Protein AF-0000000080783938 (afdb_homodimer)

Sequence (572 aa):
MAPRVWLITGCSSGFGKEIAIQVLERGDKVIATARNVSRIAALRDAGAEVLDLDVSAGLKTIEETVKAAHDIYGRLDILVNNAAFVQEGAVEELSPEEVLSCFNTNVFGALNVVRAVAPYMRQQGSGIIANVSSMAGWIGIPGCGVYAATKAALSCISEALTHELAPFGITVTAIEPGYFRSNLLQLGNRNRPMNRLAHYDGTAAHETADHLDKVNNKQLGNVVKGCSVIIDVLTQSGTASARDIPIRLPLGSDMIQCVGTKCRETLALLDEWKDIASSTGHDDVQMAPRVWLITGCSSGFGKEIAIQVLERGDKVIATARNVSRIAALRDAGAEVLDLDVSAGLKTIEETVKAAHDIYGRLDILVNNAAFVQEGAVEELSPEEVLSCFNTNVFGALNVVRAVAPYMRQQGSGIIANVSSMAGWIGIPGCGVYAATKAALSCISEALTHELAPFGITVTAIEPGYFRSNLLQLGNRNRPMNRLAHYDGTAAHETADHLDKVNNKQLGNVVKGCSVIIDVLTQSGTASARDIPIRLPLGSDMIQCVGTKCRETLALLDEWKDIASSTGHDDVQ

Structure (mmCIF, N/CA/C/O backbone):
data_AF-0000000080783938-model_v1
#
loop_
_entity.id
_entity.type
_entity.pdbx_description
1 polymer 'Short chain dehydrogenase'
#
loop_
_atom_site.group_PDB
_atom_site.id
_atom_site.type_symbol
_atom_site.label_atom_id
_atom_site.label_alt_id
_atom_site.label_comp_id
_atom_site.label_asym_id
_atom_site.label_entity_id
_atom_site.label_seq_id
_atom_site.pdbx_PDB_ins_code
_atom_site.Cartn_x
_atom_site.Cartn_y
_atom_site.Cartn_z
_atom_site.occupancy
_atom_site.B_iso_or_equiv
_atom_site.auth_seq_id
_atom_site.auth_comp_id
_atom_site.auth_asym_id
_atom_site.auth_atom_id
_atom_site.pdbx_PDB_model_num
ATOM 1 N N . MET A 1 1 ? 2.463 32.062 21.547 1 67.56 1 MET A N 1
ATOM 2 C CA . MET A 1 1 ? 3.125 31.781 20.281 1 67.56 1 MET A CA 1
ATOM 3 C C . MET A 1 1 ? 2.254 32.188 19.109 1 67.56 1 MET A C 1
ATOM 5 O O . MET A 1 1 ? 1.026 32.219 19.219 1 67.56 1 MET A O 1
ATOM 9 N N . ALA A 1 2 ? 2.801 32.656 17.969 1 88.44 2 ALA A N 1
ATOM 10 C CA . ALA A 1 2 ? 2.029 33.062 16.797 1 88.44 2 ALA A CA 1
ATOM 11 C C . ALA A 1 2 ? 1.167 31.922 16.281 1 88.44 2 ALA A C 1
ATOM 13 O O . ALA A 1 2 ? 1.575 30.766 16.344 1 88.44 2 ALA A O 1
ATOM 14 N N . PRO A 1 3 ? -0.044 32.156 15.914 1 96.62 3 PRO A N 1
ATOM 15 C CA . PRO A 1 3 ? -0.93 31.125 15.398 1 96.62 3 PRO A CA 1
ATOM 16 C C . PRO A 1 3 ? -0.311 30.344 14.234 1 96.62 3 PRO A C 1
ATOM 18 O O . PRO A 1 3 ? 0.387 30.922 13.398 1 96.62 3 PRO A O 1
ATOM 21 N N . ARG A 1 4 ? -0.517 29.094 14.273 1 98 4 ARG A N 1
ATOM 22 C CA . ARG A 1 4 ? -0.093 28.234 13.164 1 98 4 ARG A CA 1
ATOM 23 C C . ARG A 1 4 ? -1.109 28.281 12.023 1 98 4 ARG A C 1
ATOM 25 O O . ARG A 1 4 ? -2.297 28.516 12.258 1 98 4 ARG A O 1
ATOM 32 N N . VAL A 1 5 ? -0.609 28.031 10.836 1 98.81 5 VAL A N 1
ATOM 33 C CA . VAL A 1 5 ? -1.482 27.969 9.672 1 98.81 5 VAL A CA 1
ATOM 34 C C . VAL A 1 5 ? -1.64 26.516 9.219 1 98.81 5 VAL A C 1
ATOM 36 O O . VAL A 1 5 ? -0.667 25.875 8.82 1 98.81 5 VAL A O 1
ATOM 39 N N . TRP A 1 6 ? -2.889 26.016 9.258 1 98.94 6 TRP A N 1
ATOM 40 C CA . TRP A 1 6 ? -3.227 24.656 8.875 1 98.94 6 TRP A CA 1
ATOM 41 C C . TRP A 1 6 ? -3.859 24.625 7.484 1 98.94 6 TRP A C 1
ATOM 43 O O . TRP A 1 6 ? -4.789 25.375 7.203 1 98.94 6 TRP A O 1
ATOM 53 N N . LEU A 1 7 ? -3.359 23.828 6.582 1 98.94 7 LEU A N 1
ATOM 54 C CA . LEU A 1 7 ? -4.035 23.438 5.348 1 98.94 7 LEU A CA 1
ATOM 55 C C . LEU A 1 7 ? -4.621 22.031 5.465 1 98.94 7 LEU A C 1
ATOM 57 O O . LEU A 1 7 ? -3.891 21.078 5.715 1 98.94 7 LEU A O 1
ATOM 61 N N . ILE A 1 8 ? -5.922 21.938 5.34 1 98.94 8 ILE A N 1
ATOM 62 C CA . ILE A 1 8 ? -6.602 20.656 5.539 1 98.94 8 ILE A CA 1
ATOM 63 C C . ILE A 1 8 ? -7.391 20.297 4.285 1 98.94 8 ILE A C 1
ATOM 65 O O . ILE A 1 8 ? -8.156 21.109 3.766 1 98.94 8 ILE A O 1
ATOM 69 N N . THR A 1 9 ? -7.164 19.109 3.771 1 98.69 9 THR A N 1
ATOM 70 C CA . THR A 1 9 ? -7.934 18.641 2.621 1 98.69 9 THR A CA 1
ATOM 71 C C . THR A 1 9 ? -9.148 17.844 3.068 1 98.69 9 THR A C 1
ATOM 73 O O . THR A 1 9 ? -9.117 17.188 4.113 1 98.69 9 THR A O 1
ATOM 76 N N . GLY A 1 10 ? -10.195 17.828 2.258 1 96.44 10 GLY A N 1
ATOM 77 C CA . GLY A 1 10 ? -11.375 17.031 2.543 1 96.44 10 GLY A CA 1
ATOM 78 C C . GLY A 1 10 ? -12.094 17.469 3.807 1 96.44 10 GLY A C 1
ATOM 79 O O . GLY A 1 10 ? -12.273 16.656 4.727 1 96.44 10 GLY A O 1
ATOM 80 N N . CYS A 1 11 ? -12.656 18.703 3.82 1 97.38 11 CYS A N 1
ATOM 81 C CA . CYS A 1 11 ? -13.195 19.25 5.055 1 97.38 11 CYS A CA 1
ATOM 82 C C . CYS A 1 11 ? -14.719 19.219 5.051 1 97.38 11 CYS A C 1
ATOM 84 O O . CYS A 1 11 ? -15.359 19.812 5.914 1 97.38 11 CYS A O 1
ATOM 86 N N . SER A 1 12 ? -15.32 18.484 4.133 1 93.38 12 SER A N 1
ATOM 87 C CA . SER A 1 12 ? -16.781 18.516 4.012 1 93.38 12 SER A CA 1
ATOM 88 C C . SER A 1 12 ? -17.453 17.688 5.102 1 93.38 12 SER A C 1
ATOM 90 O O . SER A 1 12 ? -18.641 17.844 5.363 1 93.38 12 SER A O 1
ATOM 92 N N . SER A 1 13 ? -16.719 16.766 5.695 1 89.19 13 SER A N 1
ATOM 93 C CA . SER A 1 13 ? -17.281 15.93 6.746 1 89.19 13 SER A CA 1
ATOM 94 C C . SER A 1 13 ? -16.172 15.273 7.574 1 89.19 13 SER A C 1
ATOM 96 O O . SER A 1 13 ? -14.992 15.539 7.359 1 89.19 13 SER A O 1
ATOM 98 N N . GLY A 1 14 ? -16.547 14.625 8.578 1 92.12 14 GLY A N 1
ATOM 99 C CA . GLY A 1 14 ? -15.672 13.719 9.305 1 92.12 14 GLY A CA 1
ATOM 100 C C . GLY A 1 14 ? -14.516 14.422 9.977 1 92.12 14 GLY A C 1
ATOM 101 O O . GLY A 1 14 ? -14.703 15.445 10.641 1 92.12 14 GLY A O 1
ATOM 102 N N . PHE A 1 15 ? -13.367 13.789 9.883 1 95.75 15 PHE A N 1
ATOM 103 C CA . PHE A 1 15 ? -12.156 14.242 10.555 1 95.75 15 PHE A CA 1
ATOM 104 C C . PHE A 1 15 ? -11.75 15.625 10.055 1 95.75 15 PHE A C 1
ATOM 106 O O . PHE A 1 15 ? -11.422 16.516 10.859 1 95.75 15 PHE A O 1
ATOM 113 N N . GLY A 1 16 ? -11.805 15.844 8.719 1 97.38 16 GLY A N 1
ATOM 114 C CA . GLY A 1 16 ? -11.375 17.109 8.164 1 97.38 16 GLY A CA 1
ATOM 115 C C . GLY A 1 16 ? -12.164 18.297 8.711 1 97.38 16 GLY A C 1
ATOM 116 O O . GLY A 1 16 ? -11.578 19.297 9.141 1 97.38 16 GLY A O 1
ATOM 117 N N . LYS A 1 17 ? -13.461 18.141 8.711 1 97.12 17 LYS A N 1
ATOM 118 C CA . LYS A 1 17 ? -14.336 19.188 9.219 1 97.12 17 LYS A CA 1
ATOM 119 C C . LYS A 1 17 ? -14.094 19.438 10.711 1 97.12 17 LYS A C 1
ATOM 121 O O . LYS A 1 17 ? -13.953 20.578 11.141 1 97.12 17 LYS A O 1
ATOM 126 N N . GLU A 1 18 ? -14.039 18.375 11.469 1 98.06 18 GLU A N 1
ATOM 127 C CA . GLU A 1 18 ? -13.898 18.469 12.914 1 98.06 18 GLU A CA 1
ATOM 128 C C . GLU A 1 18 ? -12.539 19.047 13.305 1 98.06 18 GLU A C 1
ATOM 130 O O . GLU A 1 18 ? -12.438 19.844 14.234 1 98.06 18 GLU A O 1
ATOM 135 N N . ILE A 1 19 ? -11.453 18.672 12.609 1 98.69 19 ILE A N 1
ATOM 136 C CA . ILE A 1 19 ? -10.133 19.25 12.859 1 98.69 19 ILE A CA 1
ATOM 137 C C . ILE A 1 19 ? -10.164 20.75 12.609 1 98.69 19 ILE A C 1
ATOM 139 O O . ILE A 1 19 ? -9.664 21.531 13.414 1 98.69 19 ILE A O 1
ATOM 143 N N . ALA A 1 20 ? -10.766 21.141 11.508 1 98.75 20 ALA A N 1
ATOM 144 C CA . ALA A 1 20 ? -10.844 22.562 11.164 1 98.75 20 ALA A CA 1
ATOM 145 C C . ALA A 1 20 ? -11.531 23.344 12.281 1 98.75 20 ALA A C 1
ATOM 147 O O . ALA A 1 20 ? -11.039 24.391 12.703 1 98.75 20 ALA A O 1
ATOM 148 N N . ILE A 1 21 ? -12.609 22.828 12.781 1 98.56 21 ILE A N 1
ATOM 149 C CA . ILE A 1 21 ? -13.391 23.5 13.812 1 98.56 21 ILE A CA 1
ATOM 150 C C . ILE A 1 21 ? -12.562 23.641 15.078 1 98.56 21 ILE A C 1
ATOM 152 O O . ILE A 1 21 ? -12.43 24.734 15.625 1 98.56 21 ILE A O 1
ATOM 156 N N . GLN A 1 22 ? -11.977 22.594 15.5 1 98.69 22 GLN A N 1
ATOM 157 C CA . GLN A 1 22 ? -11.242 22.594 16.766 1 98.69 22 GLN A CA 1
ATOM 158 C C . GLN A 1 22 ? -9.984 23.453 16.672 1 98.69 22 GLN A C 1
ATOM 160 O O . GLN A 1 22 ? -9.602 24.125 17.625 1 98.69 22 GLN A O 1
ATOM 165 N N . VAL A 1 23 ? -9.32 23.422 15.516 1 98.75 23 VAL A N 1
ATOM 166 C CA . VAL A 1 23 ? -8.125 24.234 15.312 1 98.75 23 VAL A CA 1
ATOM 167 C C . VAL A 1 23 ? -8.492 25.719 15.422 1 98.75 23 VAL A C 1
ATOM 169 O O . VAL A 1 23 ? -7.785 26.5 16.062 1 98.75 23 VAL A O 1
ATOM 172 N N . LEU A 1 24 ? -9.625 26.141 14.836 1 98.5 24 LEU A N 1
ATOM 173 C CA . LEU A 1 24 ? -10.102 27.516 14.922 1 98.5 24 LEU A CA 1
ATOM 174 C C . LEU A 1 24 ? -10.406 27.891 16.375 1 98.5 24 LEU A C 1
ATOM 176 O O . LEU A 1 24 ? -10.031 28.969 16.828 1 98.5 24 LEU A O 1
ATOM 180 N N . GLU A 1 25 ? -11.023 26.969 17.031 1 97.94 25 GLU A N 1
ATOM 181 C CA . GLU A 1 25 ? -11.398 27.203 18.422 1 97.94 25 GLU A CA 1
ATOM 182 C C . GLU A 1 25 ? -10.164 27.391 19.312 1 97.94 25 GLU A C 1
ATOM 184 O O . GLU A 1 25 ? -10.219 28.109 20.312 1 97.94 25 GLU A O 1
ATOM 189 N N . ARG A 1 26 ? -9.086 26.828 18.891 1 97.38 26 ARG A N 1
ATOM 190 C CA . ARG A 1 26 ? -7.855 26.859 19.672 1 97.38 26 ARG A CA 1
ATOM 191 C C . ARG A 1 26 ? -6.996 28.062 19.281 1 97.38 26 ARG A C 1
ATOM 193 O O . ARG A 1 26 ? -5.895 28.234 19.797 1 97.38 26 ARG A O 1
ATOM 200 N N . GLY A 1 27 ? -7.371 28.797 18.25 1 97.44 27 GLY A N 1
ATOM 201 C CA . GLY A 1 27 ? -6.75 30.094 17.969 1 97.44 27 GLY A CA 1
ATOM 202 C C . GLY A 1 27 ? -5.812 30.047 16.781 1 97.44 27 GLY A C 1
ATOM 203 O O . GLY A 1 27 ? -5.246 31.078 16.391 1 97.44 27 GLY A O 1
ATOM 204 N N . ASP A 1 28 ? -5.602 28.875 16.156 1 98.44 28 ASP A N 1
ATOM 205 C CA . ASP A 1 28 ? -4.789 28.781 14.953 1 98.44 28 ASP A CA 1
ATOM 206 C C . ASP A 1 28 ? -5.586 29.172 13.719 1 98.44 28 ASP A C 1
ATOM 208 O O . ASP A 1 28 ? -6.793 29.422 13.797 1 98.44 28 ASP A O 1
ATOM 212 N N . LYS A 1 29 ? -4.914 29.344 12.578 1 98.75 29 LYS A N 1
ATOM 213 C CA . LYS A 1 29 ? -5.539 29.688 11.305 1 98.75 29 LYS A CA 1
ATOM 214 C C . LYS A 1 29 ? -5.766 28.438 10.445 1 98.75 29 LYS A C 1
ATOM 216 O O . LYS A 1 29 ? -4.93 27.531 10.43 1 98.75 29 LYS A O 1
ATOM 221 N N . VAL A 1 30 ? -6.914 28.438 9.812 1 98.88 30 VAL A N 1
ATOM 222 C CA . VAL A 1 30 ? -7.262 27.266 9.023 1 98.88 30 VAL A CA 1
ATOM 223 C C . VAL A 1 30 ? -7.543 27.672 7.578 1 98.88 30 VAL A C 1
ATOM 225 O O . VAL A 1 30 ? -8.281 28.641 7.336 1 98.88 30 VAL A O 1
ATOM 228 N N . ILE A 1 31 ? -6.938 27.031 6.645 1 98.88 31 ILE A N 1
ATOM 229 C CA . ILE A 1 31 ? -7.359 26.969 5.25 1 98.88 31 ILE A CA 1
ATOM 230 C C . ILE A 1 31 ? -8.008 25.609 4.969 1 98.88 31 ILE A C 1
ATOM 232 O O . ILE A 1 31 ? -7.316 24.609 4.836 1 98.88 31 ILE A O 1
ATOM 236 N N . ALA A 1 32 ? -9.32 25.625 4.918 1 98.81 32 ALA A N 1
ATOM 237 C CA . ALA A 1 32 ? -10.109 24.422 4.691 1 98.81 32 ALA A CA 1
ATOM 238 C C . ALA A 1 32 ? -10.414 24.234 3.207 1 98.81 32 ALA A C 1
ATOM 240 O O . ALA A 1 32 ? -10.711 25.203 2.506 1 98.81 32 ALA A O 1
ATOM 241 N N . THR A 1 33 ? -10.297 23 2.74 1 98.62 33 THR A N 1
ATOM 242 C CA . THR A 1 33 ? -10.578 22.781 1.326 1 98.62 33 THR A CA 1
ATOM 243 C C . THR A 1 33 ? -11.602 21.656 1.147 1 98.62 33 THR A C 1
ATOM 245 O O . THR A 1 33 ? -11.742 20.797 2.018 1 98.62 33 THR A O 1
ATOM 248 N N . ALA A 1 34 ? -12.344 21.734 0.161 1 97 34 ALA A N 1
ATOM 249 C CA . ALA A 1 34 ? -13.273 20.719 -0.344 1 97 34 ALA A CA 1
ATOM 250 C C . ALA A 1 34 ? -13.438 20.844 -1.857 1 97 34 ALA A C 1
ATOM 252 O O . ALA A 1 34 ? -13.039 21.844 -2.457 1 97 34 ALA A O 1
ATOM 253 N N . ARG A 1 35 ? -14.016 19.875 -2.486 1 93.62 35 ARG A N 1
ATOM 254 C CA . ARG A 1 35 ? -14.234 19.906 -3.93 1 93.62 35 ARG A CA 1
ATOM 255 C C . ARG A 1 35 ? -15.156 21.062 -4.316 1 93.62 35 ARG A C 1
ATOM 257 O O . ARG A 1 35 ? -15.031 21.625 -5.402 1 93.62 35 ARG A O 1
ATOM 264 N N . ASN A 1 36 ? -16.031 21.203 -3.418 1 92.38 36 ASN A N 1
ATOM 265 C CA . ASN A 1 36 ? -16.969 22.297 -3.549 1 92.38 36 ASN A CA 1
ATOM 266 C C . ASN A 1 36 ? -17.062 23.125 -2.264 1 92.38 36 ASN A C 1
ATOM 268 O O . ASN A 1 36 ? -17.594 22.656 -1.255 1 92.38 36 ASN A O 1
ATOM 272 N N . VAL A 1 37 ? -16.688 24.359 -2.367 1 94.31 37 VAL A N 1
ATOM 273 C CA . VAL A 1 37 ? -16.578 25.203 -1.182 1 94.31 37 VAL A CA 1
ATOM 274 C C . VAL A 1 37 ? -17.969 25.438 -0.591 1 94.31 37 VAL A C 1
ATOM 276 O O . VAL A 1 37 ? -18.109 25.75 0.595 1 94.31 37 VAL A O 1
ATOM 279 N N . SER A 1 38 ? -19 25.328 -1.41 1 94.56 38 SER A N 1
ATOM 280 C CA . SER A 1 38 ? -20.344 25.516 -0.874 1 94.56 38 SER A CA 1
ATOM 281 C C . SER A 1 38 ? -20.656 24.5 0.223 1 94.56 38 SER A C 1
ATOM 283 O O . SER A 1 38 ? -21.453 24.781 1.128 1 94.56 38 SER A O 1
ATOM 285 N N . ARG A 1 39 ? -19.984 23.406 0.215 1 92.06 39 ARG A N 1
ATOM 286 C CA . ARG A 1 39 ? -20.219 22.344 1.178 1 92.06 39 ARG A CA 1
ATOM 287 C C . ARG A 1 39 ? -19.531 22.641 2.508 1 92.06 39 ARG A C 1
ATOM 289 O O . ARG A 1 39 ? -19.812 21.984 3.516 1 92.06 39 ARG A O 1
ATOM 296 N N . ILE A 1 40 ? -18.641 23.703 2.463 1 97 40 ILE A N 1
ATOM 297 C CA . ILE A 1 40 ? -17.906 24 3.693 1 97 40 ILE A CA 1
ATOM 298 C C . ILE A 1 40 ? -18.094 25.469 4.055 1 97 40 ILE A C 1
ATOM 300 O O . ILE A 1 40 ? -17.203 26.078 4.641 1 97 40 ILE A O 1
ATOM 304 N N . ALA A 1 41 ? -19.203 26.031 3.727 1 96.44 41 ALA A N 1
ATOM 305 C CA . ALA A 1 41 ? -19.547 27.422 4.023 1 96.44 41 ALA A CA 1
ATOM 306 C C . ALA A 1 41 ? -19.562 27.672 5.527 1 96.44 41 ALA A C 1
ATOM 308 O O . ALA A 1 41 ? -19.203 28.766 5.988 1 96.44 41 ALA A O 1
ATOM 309 N N . ALA A 1 42 ? -19.984 26.688 6.234 1 96.38 42 ALA A N 1
ATOM 310 C CA . ALA A 1 42 ? -20.047 26.797 7.688 1 96.38 42 ALA A CA 1
ATOM 311 C C . ALA A 1 42 ? -18.672 27.031 8.289 1 96.38 42 ALA A C 1
ATOM 313 O O . ALA A 1 42 ? -18.531 27.75 9.289 1 96.38 42 ALA A O 1
ATOM 314 N N . LEU A 1 43 ? -17.641 26.484 7.684 1 98.06 43 LEU A N 1
ATOM 315 C CA . LEU A 1 43 ? -16.281 26.688 8.156 1 98.06 43 LEU A CA 1
ATOM 316 C C . LEU A 1 43 ? -15.82 28.109 7.859 1 98.06 43 LEU A C 1
ATOM 318 O O . LEU A 1 43 ? -15.078 28.703 8.648 1 98.06 43 LEU A O 1
ATOM 322 N N . ARG A 1 44 ? -16.25 28.594 6.715 1 97.56 44 ARG A N 1
ATOM 323 C CA . ARG A 1 44 ? -15.969 29.984 6.418 1 97.56 44 ARG A CA 1
ATOM 324 C C . ARG A 1 44 ? -16.562 30.906 7.48 1 97.56 44 ARG A C 1
ATOM 326 O O . ARG A 1 44 ? -15.891 31.812 7.98 1 97.56 44 ARG A O 1
ATOM 333 N N . ASP A 1 45 ? -17.797 30.625 7.801 1 97.5 45 ASP A N 1
ATOM 334 C CA . ASP A 1 45 ? -18.5 31.422 8.797 1 97.5 45 ASP A CA 1
ATOM 335 C C . ASP A 1 45 ? -17.828 31.328 10.164 1 97.5 45 ASP A C 1
ATOM 337 O O . ASP A 1 45 ? -17.875 32.281 10.961 1 97.5 45 ASP A O 1
ATOM 341 N N . ALA A 1 46 ? -17.141 30.203 10.367 1 97.56 46 ALA A N 1
ATOM 342 C CA . ALA A 1 46 ? -16.469 29.953 11.648 1 97.56 46 ALA A CA 1
ATOM 343 C C . ALA A 1 46 ? -15.102 30.625 11.688 1 97.56 46 ALA A C 1
ATOM 345 O O . ALA A 1 46 ? -14.453 30.672 12.734 1 97.56 46 ALA A O 1
ATOM 346 N N . GLY A 1 47 ? -14.617 31.125 10.523 1 97.94 47 GLY A N 1
ATOM 347 C CA . GLY A 1 47 ? -13.383 31.891 10.539 1 97.94 47 GLY A CA 1
ATOM 348 C C . GLY A 1 47 ? -12.297 31.281 9.672 1 97.94 47 GLY A C 1
ATOM 349 O O . GLY A 1 47 ? -11.203 31.844 9.555 1 97.94 47 GLY A O 1
ATOM 350 N N . ALA A 1 48 ? -12.594 30.203 9.039 1 98.62 48 ALA A N 1
ATOM 351 C CA . ALA A 1 48 ? -11.602 29.594 8.156 1 98.62 48 ALA A CA 1
ATOM 352 C C . ALA A 1 48 ? -11.562 30.297 6.801 1 98.62 48 ALA A C 1
ATOM 354 O O . ALA A 1 48 ? -12.562 30.875 6.371 1 98.62 48 ALA A O 1
ATOM 355 N N . GLU A 1 49 ? -10.43 30.312 6.219 1 98.56 49 GLU A N 1
ATOM 356 C CA . GLU A 1 49 ? -10.383 30.5 4.773 1 98.56 49 GLU A CA 1
ATOM 357 C C . GLU A 1 49 ? -10.75 29.219 4.035 1 98.56 49 GLU A C 1
ATOM 359 O O . GLU A 1 49 ? -10.414 28.125 4.492 1 98.56 49 GLU A O 1
ATOM 364 N N . VAL A 1 50 ? -11.531 29.359 2.959 1 98.44 50 VAL A N 1
ATOM 365 C CA . VAL A 1 50 ? -11.969 28.172 2.252 1 98.44 50 VAL A CA 1
ATOM 366 C C . VAL A 1 50 ? -11.531 28.234 0.792 1 98.44 50 VAL A C 1
ATOM 368 O O . VAL A 1 50 ? -11.562 29.312 0.179 1 98.44 50 VAL A O 1
ATOM 371 N N . LEU A 1 51 ? -11.023 27.125 0.215 1 98.44 51 LEU A N 1
ATOM 372 C CA . LEU A 1 51 ? -10.617 27.016 -1.18 1 98.44 51 LEU A CA 1
ATOM 373 C C . LEU A 1 51 ? -11.18 25.734 -1.807 1 98.44 51 LEU A C 1
ATOM 375 O O . LEU A 1 51 ? -11.297 24.703 -1.14 1 98.44 51 LEU A O 1
ATOM 379 N N . ASP A 1 52 ? -11.531 25.828 -3.088 1 97.75 52 ASP A N 1
ATOM 380 C CA . ASP A 1 52 ? -11.844 24.625 -3.859 1 97.75 52 ASP A CA 1
ATOM 381 C C . ASP A 1 52 ? -10.586 23.797 -4.121 1 97.75 52 ASP A C 1
ATOM 383 O O . ASP A 1 52 ? -9.594 24.312 -4.645 1 97.75 52 ASP A O 1
ATOM 387 N N . LEU A 1 53 ? -10.68 22.562 -3.693 1 98.12 53 LEU A N 1
ATOM 388 C CA . LEU A 1 53 ? -9.578 21.656 -4.016 1 98.12 53 LEU A CA 1
ATOM 389 C C . LEU A 1 53 ? -10.078 20.234 -4.23 1 98.12 53 LEU A C 1
ATOM 391 O O . LEU A 1 53 ? -10.602 19.609 -3.307 1 98.12 53 LEU A O 1
ATOM 395 N N . ASP A 1 54 ? -10.008 19.797 -5.438 1 98 54 ASP A N 1
ATOM 396 C CA . ASP A 1 54 ? -10.109 18.375 -5.777 1 98 54 ASP A CA 1
ATOM 397 C C . ASP A 1 54 ? -8.727 17.734 -5.816 1 98 54 ASP A C 1
ATOM 399 O O . ASP A 1 54 ? -7.953 17.953 -6.746 1 98 54 ASP A O 1
ATOM 403 N N . VAL A 1 55 ? -8.461 16.875 -4.832 1 98 55 VAL A N 1
ATOM 404 C CA . VAL A 1 55 ? -7.113 16.328 -4.715 1 98 55 VAL A CA 1
ATOM 405 C C . VAL A 1 55 ? -6.828 15.391 -5.879 1 98 55 VAL A C 1
ATOM 407 O O . VAL A 1 55 ? -5.676 15.016 -6.113 1 98 55 VAL A O 1
ATOM 410 N N . SER A 1 56 ? -7.863 14.953 -6.594 1 97.38 56 SER A N 1
ATOM 411 C CA . SER A 1 56 ? -7.652 14.078 -7.742 1 97.38 56 SER A CA 1
ATOM 412 C C . SER A 1 56 ? -7.332 14.883 -9 1 97.38 56 SER A C 1
ATOM 414 O O . SER A 1 56 ? -7.109 14.312 -10.062 1 97.38 56 SER A O 1
ATOM 416 N N . ALA A 1 57 ? -7.301 16.219 -8.898 1 97.75 57 ALA A N 1
ATOM 417 C CA . ALA A 1 57 ? -6.949 17.078 -10.031 1 97.75 57 ALA A CA 1
ATOM 418 C C . ALA A 1 57 ? -5.477 16.922 -10.391 1 97.75 57 ALA A C 1
ATOM 420 O O . ALA A 1 57 ? -4.707 16.312 -9.648 1 97.75 57 ALA A O 1
ATOM 421 N N . GLY A 1 58 ? -5.102 17.5 -11.555 1 97.5 58 GLY A N 1
ATOM 422 C CA . GLY A 1 58 ? -3.707 17.484 -11.977 1 97.5 58 GLY A CA 1
ATOM 423 C C . GLY A 1 58 ? -2.809 18.312 -11.078 1 97.5 58 GLY A C 1
ATOM 424 O O . GLY A 1 58 ? -3.273 19.25 -10.414 1 97.5 58 GLY A O 1
ATOM 425 N N . LEU A 1 59 ? -1.567 17.969 -11.055 1 98.38 59 LEU A N 1
ATOM 426 C CA . LEU A 1 59 ? -0.591 18.578 -10.164 1 98.38 59 LEU A CA 1
ATOM 427 C C . LEU A 1 59 ? -0.571 20.094 -10.336 1 98.38 59 LEU A C 1
ATOM 429 O O . LEU A 1 59 ? -0.503 20.828 -9.359 1 98.38 59 LEU A O 1
ATOM 433 N N . LYS A 1 60 ? -0.624 20.547 -11.547 1 98.25 60 LYS A N 1
ATOM 434 C CA . LYS A 1 60 ? -0.572 21.984 -11.797 1 98.25 60 LYS A CA 1
ATOM 435 C C . LYS A 1 60 ? -1.726 22.703 -11.102 1 98.25 60 LYS A C 1
ATOM 437 O O . LYS A 1 60 ? -1.532 23.766 -10.5 1 98.25 60 LYS A O 1
ATOM 442 N N . THR A 1 61 ? -2.904 22.125 -11.195 1 98.31 61 THR A N 1
ATOM 443 C CA . THR A 1 61 ? -4.078 22.688 -10.539 1 98.31 61 THR A CA 1
ATOM 444 C C . THR A 1 61 ? -3.896 22.703 -9.023 1 98.31 61 THR A C 1
ATOM 446 O O . THR A 1 61 ? -4.223 23.703 -8.367 1 98.31 61 THR A O 1
ATOM 449 N N . ILE A 1 62 ? -3.344 21.688 -8.484 1 98.75 62 ILE A N 1
ATOM 450 C CA . ILE A 1 62 ? -3.117 21.578 -7.047 1 98.75 62 ILE A CA 1
ATOM 451 C C . ILE A 1 62 ? -2.062 22.594 -6.609 1 98.75 62 ILE A C 1
ATOM 453 O O . ILE A 1 62 ? -2.217 23.25 -5.582 1 98.75 62 ILE A O 1
ATOM 457 N N . GLU A 1 63 ? -1.031 22.734 -7.387 1 98.69 63 GLU A N 1
ATOM 458 C CA . GLU A 1 63 ? 0.01 23.719 -7.094 1 98.69 63 GLU A CA 1
ATOM 459 C C . GLU A 1 63 ? -0.558 25.141 -7.062 1 98.69 63 GLU A C 1
ATOM 461 O O . GLU A 1 63 ? -0.181 25.938 -6.211 1 98.69 63 GLU A O 1
ATOM 466 N N . GLU A 1 64 ? -1.44 25.406 -7.977 1 98.62 64 GLU A N 1
ATOM 467 C CA . GLU A 1 64 ? -2.072 26.734 -8.016 1 98.62 64 GLU A CA 1
ATOM 468 C C . GLU A 1 64 ? -2.91 26.969 -6.762 1 98.62 64 GLU A C 1
ATOM 470 O O . GLU A 1 64 ? -2.869 28.062 -6.188 1 98.62 64 GLU A O 1
ATOM 475 N N . THR A 1 65 ? -3.635 25.969 -6.375 1 98.62 65 THR A N 1
ATOM 476 C CA . THR A 1 65 ? -4.457 26.094 -5.176 1 98.62 65 THR A CA 1
ATOM 477 C C . THR A 1 65 ? -3.584 26.234 -3.936 1 98.62 65 THR A C 1
ATOM 479 O O . THR A 1 65 ? -3.889 27.047 -3.049 1 98.62 65 THR A O 1
ATOM 482 N N . VAL A 1 66 ? -2.496 25.5 -3.863 1 98.88 66 VAL A N 1
ATOM 483 C CA . VAL A 1 66 ? -1.594 25.562 -2.719 1 98.88 66 VAL A CA 1
ATOM 484 C C . VAL A 1 66 ? -0.895 26.922 -2.68 1 98.88 66 VAL A C 1
ATOM 486 O O . VAL A 1 66 ? -0.663 27.469 -1.603 1 98.88 66 VAL A O 1
ATOM 489 N N . LYS A 1 67 ? -0.55 27.438 -3.838 1 98.81 67 LYS A N 1
ATOM 490 C CA . LYS A 1 67 ? 0.003 28.781 -3.883 1 98.81 67 LYS A CA 1
ATOM 491 C C . LYS A 1 67 ? -0.984 29.797 -3.32 1 98.81 67 LYS A C 1
ATOM 493 O O . LYS A 1 67 ? -0.601 30.688 -2.547 1 98.81 67 LYS A O 1
ATOM 498 N N . ALA A 1 68 ? -2.191 29.719 -3.781 1 98.75 68 ALA A N 1
ATOM 499 C CA . ALA A 1 68 ? -3.227 30.609 -3.264 1 98.75 68 ALA A CA 1
ATOM 500 C C . ALA A 1 68 ? -3.357 30.469 -1.748 1 98.75 68 ALA A C 1
ATOM 502 O O . ALA A 1 68 ? -3.5 31.469 -1.04 1 98.75 68 ALA A O 1
ATOM 503 N N . ALA A 1 69 ? -3.316 29.219 -1.27 1 98.81 69 ALA A N 1
ATOM 504 C CA . ALA A 1 69 ? -3.385 28.953 0.165 1 98.81 69 ALA A CA 1
ATOM 505 C C . ALA A 1 69 ? -2.23 29.625 0.902 1 98.81 69 ALA A C 1
ATOM 507 O O . ALA A 1 69 ? -2.439 30.312 1.913 1 98.81 69 ALA A O 1
ATOM 508 N N . HIS A 1 70 ? -1.049 29.438 0.399 1 98.81 70 HIS A N 1
ATOM 509 C CA . HIS A 1 70 ? 0.143 30.016 1.002 1 98.81 70 HIS A CA 1
ATOM 510 C C . HIS A 1 70 ? 0.047 31.531 1.05 1 98.81 70 HIS A C 1
ATOM 512 O O . HIS A 1 70 ? 0.412 32.156 2.053 1 98.81 70 HIS A O 1
ATOM 518 N N . ASP A 1 71 ? -0.448 32.094 0.001 1 98.62 71 ASP A N 1
ATOM 519 C CA . ASP A 1 71 ? -0.46 33.531 -0.154 1 98.62 71 ASP A CA 1
ATOM 520 C C . ASP A 1 71 ? -1.399 34.188 0.858 1 98.62 71 ASP A C 1
ATOM 522 O O . ASP A 1 71 ? -1.269 35.375 1.159 1 98.62 71 ASP A O 1
ATOM 526 N N . ILE A 1 72 ? -2.354 33.5 1.387 1 98.5 72 ILE A N 1
ATOM 527 C CA . ILE A 1 72 ? -3.326 34.031 2.324 1 98.5 72 ILE A CA 1
ATOM 528 C C . ILE A 1 72 ? -2.613 34.5 3.59 1 98.5 72 ILE A C 1
ATOM 530 O O . ILE A 1 72 ? -2.85 35.625 4.066 1 98.5 72 ILE A O 1
ATOM 534 N N . TYR A 1 73 ? -1.749 33.688 4.129 1 98.12 73 TYR A N 1
ATOM 535 C CA . TYR A 1 73 ? -1.105 34.031 5.395 1 98.12 73 TYR A CA 1
ATOM 536 C C . TYR A 1 73 ? 0.409 34.094 5.234 1 98.12 73 TYR A C 1
ATOM 538 O O . TYR A 1 73 ? 1.124 34.438 6.18 1 98.12 73 TYR A O 1
ATOM 546 N N . GLY A 1 74 ? 0.942 33.719 4.082 1 98.06 74 GLY A N 1
ATOM 547 C CA . GLY A 1 74 ? 2.363 33.781 3.785 1 98.06 74 GLY A CA 1
ATOM 548 C C . GLY A 1 74 ? 3.154 32.625 4.352 1 98.06 74 GLY A C 1
ATOM 549 O O . GLY A 1 74 ? 4.387 32.688 4.402 1 98.06 74 GLY A O 1
ATOM 550 N N . ARG A 1 75 ? 2.438 31.609 4.883 1 97.94 75 ARG A N 1
ATOM 551 C CA . ARG A 1 75 ? 3.109 30.453 5.461 1 97.94 75 ARG A CA 1
ATOM 552 C C . ARG A 1 75 ? 2.17 29.25 5.516 1 97.94 75 ARG A C 1
ATOM 554 O O . ARG A 1 75 ? 0.951 29.406 5.414 1 97.94 75 ARG A O 1
ATOM 561 N N . LEU A 1 76 ? 2.676 28.062 5.566 1 98.75 76 LEU A N 1
ATOM 562 C CA . LEU A 1 76 ? 1.992 26.797 5.809 1 98.75 76 LEU A CA 1
ATOM 563 C C . LEU A 1 76 ? 2.725 25.969 6.867 1 98.75 76 LEU A C 1
ATOM 565 O O . LEU A 1 76 ? 3.818 25.469 6.617 1 98.75 76 LEU A O 1
ATOM 569 N N . ASP A 1 77 ? 2.082 25.781 8.008 1 98.81 77 ASP A N 1
ATOM 570 C CA . ASP A 1 77 ? 2.77 25.141 9.125 1 98.81 77 ASP A CA 1
ATOM 571 C C . ASP A 1 77 ? 2.404 23.672 9.227 1 98.81 77 ASP A C 1
ATOM 573 O O . ASP A 1 77 ? 3.254 22.828 9.547 1 98.81 77 ASP A O 1
ATOM 577 N N . ILE A 1 78 ? 1.143 23.328 9.039 1 98.94 78 ILE A N 1
ATOM 578 C CA . ILE A 1 78 ? 0.667 21.953 9.188 1 98.94 78 ILE A CA 1
ATOM 579 C C . ILE A 1 78 ? -0.244 21.594 8.016 1 98.94 78 ILE A C 1
ATOM 581 O O . ILE A 1 78 ? -1.206 22.312 7.73 1 98.94 78 ILE A O 1
ATOM 585 N N . LEU A 1 79 ? 0.094 20.609 7.277 1 98.94 79 LEU A N 1
ATOM 586 C CA . LEU A 1 79 ? -0.769 20 6.27 1 98.94 79 LEU A CA 1
ATOM 587 C C . LEU A 1 79 ? -1.44 18.734 6.82 1 98.94 79 LEU A C 1
ATOM 589 O O . LEU A 1 79 ? -0.768 17.859 7.352 1 98.94 79 LEU A O 1
ATOM 593 N N . VAL A 1 80 ? -2.744 18.672 6.781 1 98.94 80 VAL A N 1
ATOM 594 C CA . VAL A 1 80 ? -3.482 17.438 7.031 1 98.94 80 VAL A CA 1
ATOM 595 C C . VAL A 1 80 ? -4.094 16.938 5.73 1 98.94 80 VAL A C 1
ATOM 597 O O . VAL A 1 80 ? -5.109 17.453 5.266 1 98.94 80 VAL A O 1
ATOM 600 N N . ASN A 1 81 ? -3.469 15.977 5.168 1 98.69 81 ASN A N 1
ATOM 601 C CA . ASN A 1 81 ? -4.047 15.234 4.051 1 98.69 81 ASN A CA 1
ATOM 602 C C . ASN A 1 81 ? -5.121 14.258 4.516 1 98.69 81 ASN A C 1
ATOM 604 O O . ASN A 1 81 ? -4.809 13.141 4.941 1 98.69 81 ASN A O 1
ATOM 608 N N . ASN A 1 82 ? -6.332 14.625 4.293 1 97.88 82 ASN A N 1
ATOM 609 C CA . ASN A 1 82 ? -7.438 13.891 4.891 1 97.88 82 ASN A CA 1
ATOM 610 C C . ASN A 1 82 ? -8.422 13.391 3.832 1 97.88 82 ASN A C 1
ATOM 612 O O . ASN A 1 82 ? -9.18 12.453 4.078 1 97.88 82 ASN A O 1
ATOM 616 N N . ALA A 1 83 ? -8.445 13.977 2.637 1 95.56 83 ALA A N 1
ATOM 617 C CA . ALA A 1 83 ? -9.383 13.625 1.578 1 95.56 83 ALA A CA 1
ATOM 618 C C . ALA A 1 83 ? -9.203 12.164 1.155 1 95.56 83 ALA A C 1
ATOM 620 O O . ALA A 1 83 ? -8.109 11.75 0.782 1 95.56 83 ALA A O 1
ATOM 621 N N . ALA A 1 84 ? -10.25 11.398 1.234 1 96.12 84 ALA A N 1
ATOM 622 C CA . ALA A 1 84 ? -10.258 9.992 0.831 1 96.12 84 ALA A CA 1
ATOM 623 C C . ALA A 1 84 ? -11.68 9.453 0.737 1 96.12 84 ALA A C 1
ATOM 625 O O . ALA A 1 84 ? -12.633 10.109 1.185 1 96.12 84 ALA A O 1
ATOM 626 N N . PHE A 1 85 ? -11.844 8.312 0.122 1 95.56 85 PHE A N 1
ATOM 627 C CA . PHE A 1 85 ? -13.109 7.59 0.157 1 95.56 85 PHE A CA 1
ATOM 628 C C . PHE A 1 85 ? -12.875 6.082 0.178 1 95.56 85 PHE A C 1
ATOM 630 O O . PHE A 1 85 ? -11.766 5.617 -0.096 1 95.56 85 PHE A O 1
ATOM 637 N N . VAL A 1 86 ? -13.891 5.336 0.59 1 96.38 86 VAL A N 1
ATOM 638 C CA . VAL A 1 86 ? -13.852 3.877 0.649 1 96.38 86 VAL A CA 1
ATOM 639 C C . VAL A 1 86 ? -14.398 3.293 -0.652 1 96.38 86 VAL A C 1
ATOM 641 O O . VAL A 1 86 ? -15.508 3.623 -1.072 1 96.38 86 VAL A O 1
ATOM 644 N N . GLN A 1 8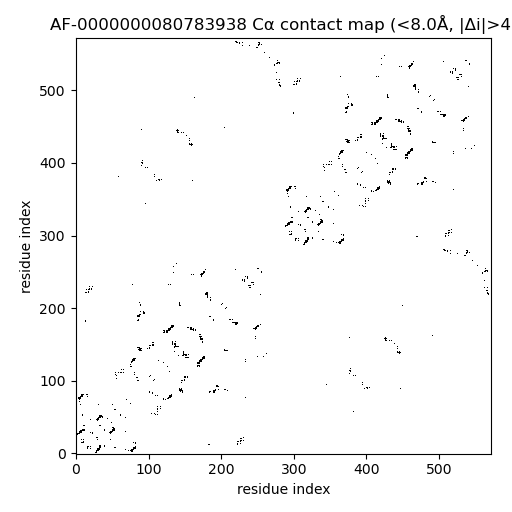7 ? -13.617 2.52 -1.31 1 96.88 87 GLN A N 1
ATOM 645 C CA . GLN A 1 87 ? -14.094 1.729 -2.438 1 96.88 87 GLN A CA 1
ATOM 646 C C . GLN A 1 87 ? -14.43 0.302 -2.008 1 96.88 87 GLN A C 1
ATOM 648 O O . GLN A 1 87 ? -13.531 -0.471 -1.664 1 96.88 87 GLN A O 1
ATOM 653 N N . GLU A 1 88 ? -15.672 -0.023 -2.027 1 96.25 88 GLU A N 1
ATOM 654 C CA . GLU A 1 88 ? -16.125 -1.382 -1.757 1 96.25 88 GLU A CA 1
ATOM 655 C C . GLU A 1 88 ? -16.047 -2.254 -3.006 1 96.25 88 GLU A C 1
ATOM 657 O O . GLU A 1 88 ? -16.156 -1.756 -4.125 1 96.25 88 GLU A O 1
ATOM 662 N N . GLY A 1 89 ? -15.883 -3.623 -2.746 1 96.94 89 GLY A N 1
ATOM 663 C CA . GLY A 1 89 ? -15.953 -4.602 -3.82 1 96.94 89 GLY A CA 1
ATOM 664 C C . GLY A 1 89 ? -14.781 -5.566 -3.82 1 96.94 89 GLY A C 1
ATOM 665 O O . GLY A 1 89 ? -13.648 -5.18 -3.521 1 96.94 89 GLY A O 1
ATOM 666 N N . ALA A 1 90 ? -15.133 -6.793 -4.184 1 97.75 90 ALA A N 1
ATOM 667 C CA . ALA A 1 90 ? -14.039 -7.711 -4.488 1 97.75 90 ALA A CA 1
ATOM 668 C C . ALA A 1 90 ? -13.227 -7.223 -5.688 1 97.75 90 ALA A C 1
ATOM 670 O O . ALA A 1 90 ? -13.727 -6.449 -6.508 1 97.75 90 ALA A O 1
ATOM 671 N N . VAL A 1 91 ? -12.008 -7.66 -5.797 1 97.06 91 VAL A N 1
ATOM 672 C CA . VAL A 1 91 ? -11.125 -7.211 -6.867 1 97.06 91 VAL A CA 1
ATOM 673 C C . VAL A 1 91 ? -11.766 -7.496 -8.227 1 97.06 91 VAL A C 1
ATOM 675 O O . VAL A 1 91 ? -11.766 -6.641 -9.109 1 97.06 91 VAL A O 1
ATOM 678 N N . GLU A 1 92 ? -12.375 -8.633 -8.398 1 97.25 92 GLU A N 1
ATOM 679 C CA . GLU A 1 92 ? -12.992 -9.023 -9.672 1 97.25 92 GLU A CA 1
ATOM 680 C C . GLU A 1 92 ? -14.172 -8.117 -10.008 1 97.25 92 GLU A C 1
ATOM 682 O O . GLU A 1 92 ? -14.555 -8 -11.172 1 97.25 92 GLU A O 1
ATOM 687 N N . GLU A 1 93 ? -14.742 -7.492 -9.008 1 97.75 93 GLU A N 1
ATOM 688 C CA . GLU A 1 93 ? -15.938 -6.68 -9.211 1 97.75 93 GLU A CA 1
ATOM 689 C C . GLU A 1 93 ? -15.578 -5.254 -9.617 1 97.75 93 GLU A C 1
ATOM 691 O O . GLU A 1 93 ? -16.422 -4.5 -10.086 1 97.75 93 GLU A O 1
ATOM 696 N N . LEU A 1 94 ? -14.359 -4.879 -9.391 1 98.25 94 LEU A N 1
ATOM 697 C CA . LEU A 1 94 ? -13.938 -3.5 -9.617 1 98.25 94 LEU A CA 1
ATOM 698 C C . LEU A 1 94 ? -13.258 -3.359 -10.977 1 98.25 94 LEU A C 1
ATOM 700 O O . LEU A 1 94 ? -12.328 -4.105 -11.289 1 98.25 94 LEU A O 1
ATOM 704 N N . SER A 1 95 ? -13.75 -2.416 -11.789 1 98.06 95 SER A N 1
ATOM 705 C CA . SER A 1 95 ? -13.062 -2.092 -13.031 1 98.06 95 SER A CA 1
ATOM 706 C C . SER A 1 95 ? -11.719 -1.425 -12.773 1 98.06 95 SER A C 1
ATOM 708 O O . SER A 1 95 ? -11.484 -0.889 -11.688 1 98.06 95 SER A O 1
ATOM 710 N N . PRO A 1 96 ? -10.812 -1.472 -13.773 1 98.31 96 PRO A N 1
ATOM 711 C CA . PRO A 1 96 ? -9.562 -0.721 -13.633 1 98.31 96 PRO A CA 1
ATOM 712 C C . PRO A 1 96 ? -9.797 0.754 -13.312 1 98.31 96 PRO A C 1
ATOM 714 O O . PRO A 1 96 ? -9.031 1.352 -12.555 1 98.31 96 PRO A O 1
ATOM 717 N N . GLU A 1 97 ? -10.82 1.294 -13.875 1 98 97 GLU A N 1
ATOM 718 C CA . GLU A 1 97 ? -11.125 2.707 -13.664 1 98 97 GLU A CA 1
ATOM 719 C C . GLU A 1 97 ? -11.523 2.973 -12.211 1 98 97 GLU A C 1
ATOM 721 O O . GLU A 1 97 ? -11.133 3.988 -11.633 1 98 97 GLU A O 1
ATOM 726 N N . GLU A 1 98 ? -12.32 2.109 -11.617 1 98.25 98 GLU A N 1
ATOM 727 C CA . GLU A 1 98 ? -12.719 2.256 -10.219 1 98.25 98 GLU A CA 1
ATOM 728 C C . GLU A 1 98 ? -11.508 2.148 -9.297 1 98.25 98 GLU A C 1
ATOM 730 O O . GLU A 1 98 ? -11.391 2.906 -8.328 1 98.25 98 GLU A O 1
ATOM 735 N N . VAL A 1 99 ? -10.633 1.19 -9.602 1 98.75 99 VAL A N 1
ATOM 736 C CA . VAL A 1 99 ? -9.422 1.013 -8.812 1 98.75 99 VAL A CA 1
ATOM 737 C C . VAL A 1 99 ? -8.555 2.268 -8.906 1 98.75 99 VAL A C 1
ATOM 739 O O . VAL A 1 99 ? -8.117 2.799 -7.887 1 98.75 99 VAL A O 1
ATOM 742 N N . LEU A 1 100 ? -8.344 2.711 -10.117 1 98.5 100 LEU A N 1
ATOM 743 C CA . LEU A 1 100 ? -7.527 3.9 -10.336 1 98.5 100 LEU A CA 1
ATOM 744 C C . LEU A 1 100 ? -8.125 5.109 -9.633 1 98.5 100 LEU A C 1
ATOM 746 O O . LEU A 1 100 ? -7.402 5.922 -9.055 1 98.5 100 LEU A O 1
ATOM 750 N N . SER A 1 101 ? -9.414 5.266 -9.719 1 98 101 SER A N 1
ATOM 751 C CA . SER A 1 101 ? -10.078 6.391 -9.078 1 98 101 SER A CA 1
ATOM 752 C C . SER A 1 101 ? -9.805 6.41 -7.578 1 98 101 SER A C 1
ATOM 754 O O . SER A 1 101 ? -9.57 7.469 -6.996 1 98 101 SER A O 1
ATOM 756 N N . CYS A 1 102 ? -9.844 5.281 -6.969 1 98.44 102 CYS A N 1
ATOM 757 C CA . CYS A 1 102 ? -9.578 5.168 -5.539 1 98.44 102 CYS A CA 1
ATOM 758 C C . CYS A 1 102 ? -8.148 5.562 -5.215 1 98.44 102 CYS A C 1
ATOM 760 O O . CYS A 1 102 ? -7.906 6.367 -4.312 1 98.44 102 CYS A O 1
ATOM 762 N N . PHE A 1 103 ? -7.184 5.062 -5.969 1 98.81 103 PHE A N 1
ATOM 763 C CA . PHE A 1 103 ? -5.781 5.395 -5.746 1 98.81 103 PHE A CA 1
ATOM 764 C C . PHE A 1 103 ? -5.516 6.863 -6.055 1 98.81 103 PHE A C 1
ATOM 766 O O . PHE A 1 103 ? -4.719 7.512 -5.371 1 98.81 103 PHE A O 1
ATOM 773 N N . ASN A 1 104 ? -6.188 7.359 -7.062 1 98.56 104 ASN A N 1
ATOM 774 C CA . ASN A 1 104 ? -6.004 8.75 -7.469 1 98.56 104 ASN A CA 1
ATOM 775 C C . ASN A 1 104 ? -6.359 9.719 -6.344 1 98.56 104 ASN A C 1
ATOM 777 O O . ASN A 1 104 ? -5.664 10.711 -6.129 1 98.56 104 ASN A O 1
ATOM 781 N N . THR A 1 105 ? -7.352 9.414 -5.668 1 98.19 105 THR A N 1
ATOM 782 C CA . THR A 1 105 ? -7.793 10.273 -4.574 1 98.19 105 THR A CA 1
ATOM 783 C C . THR A 1 105 ? -7.008 9.977 -3.303 1 98.19 105 THR A C 1
ATOM 785 O O . THR A 1 105 ? -6.418 10.883 -2.707 1 98.19 105 THR A O 1
ATOM 788 N N . ASN A 1 106 ? -6.93 8.719 -2.938 1 98.62 106 ASN A N 1
ATOM 789 C CA . ASN A 1 106 ? -6.473 8.328 -1.607 1 98.62 106 ASN A CA 1
ATOM 790 C C . ASN A 1 106 ? -4.949 8.352 -1.508 1 98.62 106 ASN A C 1
ATOM 792 O O . ASN A 1 106 ? -4.395 8.438 -0.41 1 98.62 106 ASN A O 1
ATOM 796 N N . VAL A 1 107 ? -4.27 8.234 -2.656 1 98.88 107 VAL A N 1
ATOM 797 C CA . VAL A 1 107 ? -2.812 8.125 -2.607 1 98.88 107 VAL A CA 1
ATOM 798 C C . VAL A 1 107 ? -2.182 9.219 -3.457 1 98.88 107 VAL A C 1
ATOM 800 O O . VAL A 1 107 ? -1.508 10.109 -2.934 1 98.88 107 VAL A O 1
ATOM 803 N N . PHE A 1 108 ? -2.475 9.242 -4.742 1 98.88 108 PHE A N 1
ATOM 804 C CA . PHE A 1 108 ? -1.805 10.164 -5.652 1 98.88 108 PHE A CA 1
ATOM 805 C C . PHE A 1 108 ? -2.178 11.609 -5.328 1 98.88 108 PHE A C 1
ATOM 807 O O . PHE A 1 108 ? -1.341 12.508 -5.422 1 98.88 108 PHE A O 1
ATOM 814 N N . GLY A 1 109 ? -3.453 11.797 -4.977 1 98.75 109 GLY A N 1
ATOM 815 C CA . GLY A 1 109 ? -3.881 13.117 -4.555 1 98.75 109 GLY A CA 1
ATOM 816 C C . GLY A 1 109 ? -3.102 13.648 -3.365 1 98.75 109 GLY A C 1
ATOM 817 O O . GLY A 1 109 ? -2.646 14.797 -3.375 1 98.75 109 GLY A O 1
ATOM 818 N N . ALA A 1 110 ? -2.926 12.82 -2.371 1 98.69 110 ALA A N 1
ATOM 819 C CA . ALA A 1 110 ? -2.146 13.195 -1.195 1 98.69 110 ALA A CA 1
ATOM 820 C C . ALA A 1 110 ? -0.704 13.516 -1.575 1 98.69 110 ALA A C 1
ATOM 822 O O . ALA A 1 110 ? -0.12 14.477 -1.066 1 98.69 110 ALA A O 1
ATOM 823 N N . LEU A 1 111 ? -0.125 12.734 -2.459 1 98.75 111 LEU A N 1
ATOM 824 C CA . LEU A 1 111 ? 1.253 12.953 -2.889 1 98.75 111 LEU A CA 1
ATOM 825 C C . LEU A 1 111 ? 1.387 14.266 -3.648 1 98.75 111 LEU A C 1
ATOM 827 O O . LEU A 1 111 ? 2.383 14.977 -3.496 1 98.75 111 LEU A O 1
ATOM 831 N N . ASN A 1 112 ? 0.404 14.547 -4.488 1 98.81 112 ASN A N 1
ATOM 832 C CA . ASN A 1 112 ? 0.431 15.805 -5.23 1 98.81 112 ASN A CA 1
ATOM 833 C C . ASN A 1 112 ? 0.345 17.016 -4.301 1 98.81 112 ASN A C 1
ATOM 835 O O . ASN A 1 112 ? 1.01 18.016 -4.523 1 98.81 112 ASN A O 1
ATOM 839 N N . VAL A 1 113 ? -0.468 16.875 -3.281 1 98.88 113 VAL A N 1
ATOM 840 C CA . VAL A 1 113 ? -0.566 17.953 -2.307 1 98.88 113 VAL A CA 1
ATOM 841 C C . VAL A 1 113 ? 0.762 18.109 -1.569 1 98.88 113 VAL A C 1
ATOM 843 O O . VAL A 1 113 ? 1.229 19.219 -1.344 1 98.88 113 VAL A O 1
ATOM 846 N N . VAL A 1 114 ? 1.416 17.016 -1.186 1 98.81 114 VAL A N 1
ATOM 847 C CA . VAL A 1 114 ? 2.719 17.062 -0.531 1 98.81 114 VAL A CA 1
ATOM 848 C C . VAL A 1 114 ? 3.734 17.734 -1.444 1 98.81 114 VAL A C 1
ATOM 850 O O . VAL A 1 114 ? 4.488 18.609 -1.003 1 98.81 114 VAL A O 1
ATOM 853 N N . ARG A 1 115 ? 3.76 17.375 -2.713 1 98.44 115 ARG A N 1
ATOM 854 C CA . ARG A 1 115 ? 4.68 17.969 -3.674 1 98.44 115 ARG A CA 1
ATOM 855 C C . ARG A 1 115 ? 4.48 19.484 -3.754 1 98.44 115 ARG A C 1
ATOM 857 O O . ARG A 1 115 ? 5.445 20.234 -3.904 1 98.44 115 ARG A O 1
ATOM 864 N N . ALA A 1 116 ? 3.242 19.875 -3.682 1 98.75 116 ALA A N 1
ATOM 865 C CA . ALA A 1 116 ? 2.904 21.281 -3.812 1 98.75 116 ALA A CA 1
ATOM 866 C C . ALA A 1 116 ? 3.273 22.062 -2.549 1 98.75 116 ALA A C 1
ATOM 868 O O . ALA A 1 116 ? 3.68 23.219 -2.619 1 98.75 116 ALA A O 1
ATOM 869 N N . VAL A 1 117 ? 3.186 21.438 -1.379 1 98.88 117 VAL A N 1
ATOM 870 C CA . VAL A 1 117 ? 3.324 22.125 -0.096 1 98.88 117 VAL A CA 1
ATOM 871 C C . VAL A 1 117 ? 4.789 22.109 0.341 1 98.88 117 VAL A C 1
ATOM 873 O O . VAL A 1 117 ? 5.273 23.078 0.935 1 98.88 117 VAL A O 1
ATOM 876 N N . ALA A 1 118 ? 5.535 21.078 0.004 1 98.44 118 ALA A N 1
ATOM 877 C CA . ALA A 1 118 ? 6.867 20.812 0.535 1 98.44 118 ALA A CA 1
ATOM 878 C C . ALA A 1 118 ? 7.824 21.953 0.22 1 98.44 118 ALA A C 1
ATOM 880 O O . ALA A 1 118 ? 8.633 22.359 1.065 1 98.44 118 ALA A O 1
ATOM 881 N N . PRO A 1 119 ? 7.719 22.547 -0.998 1 97.88 119 PRO A N 1
ATOM 882 C CA . PRO A 1 119 ? 8.641 23.641 -1.288 1 97.88 119 PRO A CA 1
ATOM 883 C C . PRO A 1 119 ? 8.469 24.828 -0.343 1 97.88 119 PRO A C 1
ATOM 885 O O . PRO A 1 119 ? 9.445 25.469 0.045 1 97.88 119 PRO A O 1
ATOM 888 N N . TYR A 1 120 ? 7.293 25.125 0.056 1 98.69 120 TYR A N 1
ATOM 889 C CA . TYR A 1 120 ? 7.039 26.219 0.98 1 98.69 120 TYR A CA 1
ATOM 890 C C . TYR A 1 120 ? 7.574 25.906 2.371 1 98.69 120 TYR A C 1
ATOM 892 O O . TYR A 1 120 ? 8.219 26.75 3.006 1 98.69 120 TYR A O 1
ATOM 900 N N . MET A 1 121 ? 7.355 24.703 2.801 1 98.75 121 MET A N 1
ATOM 901 C CA . MET A 1 121 ? 7.824 24.281 4.121 1 98.75 121 MET A CA 1
ATOM 902 C C . MET A 1 121 ? 9.344 24.188 4.152 1 98.75 121 MET A C 1
ATOM 904 O O . MET A 1 121 ? 9.969 24.5 5.168 1 98.75 121 MET A O 1
ATOM 908 N N . ARG A 1 122 ? 9.914 23.719 3.033 1 97.69 122 ARG A N 1
ATOM 909 C CA . ARG A 1 122 ? 11.367 23.672 2.936 1 97.69 122 ARG A CA 1
ATOM 910 C C . ARG A 1 122 ? 11.969 25.062 3.049 1 97.69 122 ARG A C 1
ATOM 912 O O . ARG A 1 122 ? 12.953 25.266 3.76 1 97.69 122 ARG A O 1
ATOM 919 N N . GLN A 1 123 ? 11.359 25.984 2.418 1 97.25 123 GLN A N 1
ATOM 920 C CA . GLN A 1 123 ? 11.812 27.359 2.498 1 97.25 123 GLN A CA 1
ATOM 921 C C .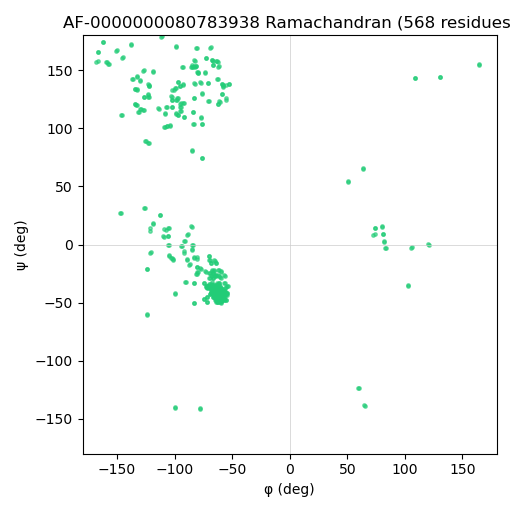 GLN A 1 123 ? 11.664 27.906 3.914 1 97.25 123 GLN A C 1
ATOM 923 O O . GLN A 1 123 ? 12.523 28.656 4.395 1 97.25 123 GLN A O 1
ATOM 928 N N . GLN A 1 124 ? 10.594 27.547 4.605 1 97.5 124 GLN A N 1
ATOM 929 C CA . GLN A 1 124 ? 10.328 27.953 5.984 1 97.5 124 GLN A CA 1
ATOM 930 C C . GLN A 1 124 ? 11.32 27.297 6.945 1 97.5 124 GLN A C 1
ATOM 932 O O . GLN A 1 124 ? 11.547 27.812 8.047 1 97.5 124 GLN A O 1
ATOM 937 N N . GLY A 1 125 ? 11.852 26.141 6.539 1 98 125 GLY A N 1
ATOM 938 C CA . GLY A 1 125 ? 12.711 25.344 7.406 1 98 125 GLY A CA 1
ATOM 939 C C . GLY A 1 125 ? 11.953 24.625 8.5 1 98 125 GLY A C 1
ATOM 940 O O . GLY A 1 125 ? 12.539 24.219 9.508 1 98 125 GLY A O 1
ATOM 941 N N . SER A 1 126 ? 10.641 24.562 8.367 1 98.38 126 SER A N 1
ATOM 942 C CA . SER A 1 126 ? 9.758 23.906 9.328 1 98.38 126 SER A CA 1
ATOM 943 C C . SER A 1 126 ? 8.438 23.5 8.672 1 98.38 126 SER A C 1
ATOM 945 O O . SER A 1 126 ? 8.023 24.109 7.684 1 98.38 126 SER A O 1
ATOM 947 N N . GLY A 1 127 ? 7.805 22.516 9.219 1 98.69 127 GLY A N 1
ATOM 948 C CA . GLY A 1 127 ? 6.496 22.078 8.773 1 98.69 127 GLY A CA 1
ATOM 949 C C . GLY A 1 127 ? 6.125 20.703 9.297 1 98.69 127 GLY A C 1
ATOM 950 O O . GLY A 1 127 ? 6.992 19.922 9.703 1 98.69 127 GLY A O 1
ATOM 951 N N . ILE A 1 128 ? 4.84 20.422 9.383 1 98.94 128 ILE A N 1
ATOM 952 C CA . ILE A 1 128 ? 4.305 19.125 9.758 1 98.94 128 ILE A CA 1
ATOM 953 C C . ILE A 1 128 ? 3.312 18.641 8.695 1 98.94 128 ILE A C 1
ATOM 955 O O . ILE A 1 128 ? 2.432 19.406 8.281 1 98.94 128 ILE A O 1
ATOM 959 N N . ILE A 1 129 ? 3.52 17.469 8.203 1 98.94 129 ILE A N 1
ATOM 960 C CA . ILE A 1 129 ? 2.592 16.844 7.273 1 98.94 129 ILE A CA 1
ATOM 961 C C . ILE A 1 129 ? 1.964 15.609 7.926 1 98.94 129 ILE A C 1
ATOM 963 O O . ILE A 1 129 ? 2.672 14.688 8.336 1 98.94 129 ILE A O 1
ATOM 967 N N . ALA A 1 130 ? 0.675 15.664 8.086 1 98.94 130 ALA A N 1
ATOM 968 C CA . ALA A 1 130 ? -0.089 14.523 8.594 1 98.94 130 ALA A CA 1
ATOM 969 C C . ALA A 1 130 ? -0.92 13.891 7.484 1 98.94 130 ALA A C 1
ATOM 971 O O . ALA A 1 130 ? -1.809 14.531 6.918 1 98.94 130 ALA A O 1
ATOM 972 N N . ASN A 1 131 ? -0.61 12.68 7.098 1 98.88 131 ASN A N 1
ATOM 973 C CA . ASN A 1 131 ? -1.39 11.891 6.148 1 98.88 131 ASN A CA 1
ATOM 974 C C . ASN A 1 131 ? -2.363 10.953 6.859 1 98.88 131 ASN A C 1
ATOM 976 O O . ASN A 1 131 ? -1.949 10.094 7.637 1 98.88 131 ASN A O 1
ATOM 980 N N . VAL A 1 132 ? -3.662 11.102 6.594 1 98.44 132 VAL A N 1
ATOM 981 C CA . VAL A 1 132 ? -4.664 10.289 7.277 1 98.44 132 VAL A CA 1
ATOM 982 C C . VAL A 1 132 ? -4.809 8.938 6.574 1 98.44 132 VAL A C 1
ATOM 984 O O . VAL A 1 132 ? -5.438 8.852 5.516 1 98.44 132 VAL A O 1
ATOM 987 N N . SER A 1 133 ? -4.234 7.996 7.199 1 97.94 133 SER A N 1
ATOM 988 C CA . SER A 1 133 ? -4.363 6.613 6.758 1 97.94 133 SER A CA 1
ATOM 989 C C . SER A 1 133 ? -5.41 5.867 7.578 1 97.94 133 SER A C 1
ATOM 991 O O . SER A 1 133 ? -6.492 6.398 7.844 1 97.94 133 SER A O 1
ATOM 993 N N . SER A 1 134 ? -5.121 4.586 7.926 1 96.31 134 SER A N 1
ATOM 994 C CA . SER A 1 134 ? -6.129 3.771 8.602 1 96.31 134 SER A CA 1
ATOM 995 C C . SER A 1 134 ? -5.52 2.492 9.164 1 96.31 134 SER A C 1
ATOM 997 O O . SER A 1 134 ? -4.453 2.059 8.719 1 96.31 134 SER A O 1
ATOM 999 N N . MET A 1 135 ? -6.258 1.977 10.172 1 96.12 135 MET A N 1
ATOM 1000 C CA . MET A 1 135 ? -5.984 0.604 10.586 1 96.12 135 MET A CA 1
ATOM 1001 C C . MET A 1 135 ? -6.129 -0.359 9.414 1 96.12 135 MET A C 1
ATOM 1003 O O . MET A 1 135 ? -5.457 -1.39 9.367 1 96.12 135 MET A O 1
ATOM 1007 N N . ALA A 1 136 ? -6.934 -0.018 8.43 1 95.38 136 ALA A N 1
ATOM 1008 C CA . ALA A 1 136 ? -7.18 -0.859 7.266 1 95.38 136 ALA A CA 1
ATOM 1009 C C . ALA A 1 136 ? -5.898 -1.084 6.469 1 95.38 136 ALA A C 1
ATOM 1011 O O . ALA A 1 136 ? -5.781 -2.068 5.734 1 95.38 136 ALA A O 1
ATOM 1012 N N . GLY A 1 137 ? -4.93 -0.221 6.621 1 97.25 137 GLY A N 1
ATOM 1013 C CA . GLY A 1 137 ? -3.67 -0.352 5.906 1 97.25 137 GLY A CA 1
ATOM 1014 C C . GLY A 1 137 ? -2.83 -1.521 6.383 1 97.25 137 GLY A C 1
ATOM 1015 O O . GLY A 1 137 ? -1.86 -1.905 5.727 1 97.25 137 GLY A O 1
ATOM 1016 N N . TRP A 1 138 ? -3.24 -2.121 7.5 1 97.12 138 TRP A N 1
ATOM 1017 C CA . TRP A 1 138 ? -2.475 -3.209 8.102 1 97.12 138 TRP A CA 1
ATOM 1018 C C . TRP A 1 138 ? -3.098 -4.559 7.766 1 97.12 138 TRP A C 1
ATOM 1020 O O . TRP A 1 138 ? -2.469 -5.605 7.953 1 97.12 138 TRP A O 1
ATOM 1030 N N . ILE A 1 139 ? -4.332 -4.5 7.254 1 94.81 139 ILE A N 1
ATOM 1031 C CA . ILE A 1 139 ? -5.066 -5.754 7.105 1 94.81 139 ILE A CA 1
ATOM 1032 C C . ILE A 1 139 ? -5.727 -5.809 5.73 1 94.81 139 ILE A C 1
ATOM 1034 O O . ILE A 1 139 ? -6.27 -4.805 5.254 1 94.81 139 ILE A O 1
ATOM 1038 N N . GLY A 1 140 ? -5.594 -6.953 5.062 1 94.75 140 GLY A N 1
ATOM 1039 C CA . GLY A 1 140 ? -6.328 -7.168 3.824 1 94.75 140 GLY A CA 1
ATOM 1040 C C . GLY A 1 140 ? -7.793 -7.504 4.051 1 94.75 140 GLY A C 1
ATOM 1041 O O . GLY A 1 140 ? -8.125 -8.648 4.367 1 94.75 140 GLY A O 1
ATOM 1042 N N . ILE A 1 141 ? -8.688 -6.582 3.727 1 96.12 141 ILE A N 1
ATOM 1043 C CA . ILE A 1 141 ? -10.109 -6.734 4.004 1 96.12 141 ILE A CA 1
ATOM 1044 C C . ILE A 1 141 ? -10.828 -7.219 2.75 1 96.12 141 ILE A C 1
ATOM 1046 O O . ILE A 1 141 ? -10.953 -6.48 1.771 1 96.12 141 ILE A O 1
ATOM 1050 N N . PRO A 1 142 ? -11.352 -8.484 2.803 1 98 142 PRO A N 1
ATOM 1051 C CA . PRO A 1 142 ? -12.133 -8.898 1.638 1 98 142 PRO A CA 1
ATOM 1052 C C . PRO A 1 142 ? -13.32 -7.969 1.36 1 98 142 PRO A C 1
ATOM 1054 O O . PRO A 1 142 ? -14.016 -7.559 2.291 1 98 142 PRO A O 1
ATOM 1057 N N . GLY A 1 143 ? -13.531 -7.605 0.128 1 97.62 143 GLY A N 1
ATOM 1058 C CA . GLY A 1 143 ? -14.602 -6.695 -0.239 1 97.62 143 GLY A CA 1
ATOM 1059 C C . GLY A 1 143 ? -14.227 -5.234 -0.066 1 97.62 143 GLY A C 1
ATOM 1060 O O . GLY A 1 143 ? -15.016 -4.344 -0.397 1 97.62 143 GLY A O 1
ATOM 1061 N N . CYS A 1 144 ? -13.023 -4.965 0.453 1 97.69 144 CYS A N 1
ATOM 1062 C CA . CYS A 1 144 ? -12.477 -3.619 0.588 1 97.69 144 CYS A CA 1
ATOM 1063 C C . CYS A 1 144 ? -10.961 -3.627 0.418 1 97.69 144 CYS A C 1
ATOM 1065 O O . CYS A 1 144 ? -10.258 -2.83 1.041 1 97.69 144 CYS A O 1
ATOM 1067 N N . GLY A 1 145 ? -10.523 -4.605 -0.337 1 98.19 145 GLY A N 1
ATOM 1068 C CA . GLY A 1 145 ? -9.094 -4.793 -0.499 1 98.19 145 GLY A CA 1
ATOM 1069 C C . GLY A 1 145 ? -8.406 -3.615 -1.17 1 98.19 145 GLY A C 1
ATOM 1070 O O . GLY A 1 145 ? -7.285 -3.254 -0.81 1 98.19 145 GLY A O 1
ATOM 1071 N N . VAL A 1 146 ? -9.062 -3.033 -2.174 1 98.44 146 VAL A N 1
ATOM 1072 C CA . VAL A 1 146 ? -8.5 -1.908 -2.91 1 98.44 146 VAL A CA 1
ATOM 1073 C C . VAL A 1 146 ? -8.367 -0.699 -1.985 1 98.44 146 VAL A C 1
ATOM 1075 O O . VAL A 1 146 ? -7.324 -0.046 -1.949 1 98.44 146 VAL A O 1
ATOM 1078 N N . TYR A 1 147 ? -9.383 -0.432 -1.197 1 98.19 147 TYR A N 1
ATOM 1079 C CA . TYR A 1 147 ? -9.312 0.646 -0.216 1 98.19 147 TYR A CA 1
ATOM 1080 C C . TYR A 1 147 ? -8.188 0.406 0.78 1 98.19 147 TYR A C 1
ATOM 1082 O O . TYR A 1 147 ? -7.363 1.293 1.021 1 98.19 147 TYR A O 1
ATOM 1090 N N . ALA A 1 148 ? -8.133 -0.775 1.345 1 98.5 148 ALA A N 1
ATOM 1091 C CA . ALA A 1 148 ? -7.09 -1.124 2.309 1 98.5 148 ALA A CA 1
ATOM 1092 C C . ALA A 1 148 ? -5.703 -0.939 1.705 1 98.5 148 ALA A C 1
ATOM 1094 O O . ALA A 1 148 ? -4.789 -0.439 2.371 1 98.5 148 ALA A O 1
ATOM 1095 N N . ALA A 1 149 ? -5.574 -1.291 0.505 1 98.81 149 ALA A N 1
ATOM 1096 C CA . ALA A 1 149 ? -4.297 -1.165 -0.197 1 98.81 149 ALA A CA 1
ATOM 1097 C C . ALA A 1 149 ? -3.881 0.298 -0.32 1 98.81 149 ALA A C 1
ATOM 1099 O O . ALA A 1 149 ? -2.695 0.622 -0.225 1 98.81 149 ALA A O 1
ATOM 1100 N N . THR A 1 150 ? -4.828 1.207 -0.6 1 98.81 150 THR A N 1
ATOM 1101 C CA . THR A 1 150 ? -4.5 2.627 -0.677 1 98.81 150 THR A CA 1
ATOM 1102 C C . THR A 1 150 ? -3.961 3.131 0.659 1 98.81 150 THR A C 1
ATOM 1104 O O . THR A 1 150 ? -3.016 3.92 0.694 1 98.81 150 THR A O 1
ATOM 1107 N N . LYS A 1 151 ? -4.559 2.684 1.697 1 98.81 151 LYS A N 1
ATOM 1108 C CA . LYS A 1 151 ? -4.137 3.129 3.021 1 98.81 151 LYS A CA 1
ATOM 1109 C C . LYS A 1 151 ? -2.791 2.523 3.402 1 98.81 151 LYS A C 1
ATOM 1111 O O . LYS A 1 151 ? -1.959 3.188 4.027 1 98.81 151 LYS A O 1
ATOM 1116 N N . ALA A 1 152 ? -2.545 1.262 2.996 1 98.81 152 ALA A N 1
ATOM 1117 C CA . ALA A 1 152 ? -1.228 0.656 3.176 1 98.81 152 ALA A CA 1
ATOM 1118 C C . ALA A 1 152 ? -0.153 1.45 2.439 1 98.81 152 ALA A C 1
ATOM 1120 O O . ALA A 1 152 ? 0.905 1.743 3 1 98.81 152 ALA A O 1
ATOM 1121 N N . ALA A 1 153 ? -0.46 1.766 1.216 1 98.81 153 ALA A N 1
ATOM 1122 C CA . ALA A 1 153 ? 0.475 2.529 0.394 1 98.81 153 ALA A CA 1
ATOM 1123 C C . ALA A 1 153 ? 0.76 3.895 1.014 1 98.81 153 ALA A C 1
ATOM 1125 O O . ALA A 1 153 ? 1.916 4.316 1.099 1 98.81 153 ALA A O 1
ATOM 1126 N N . LEU A 1 154 ? -0.282 4.551 1.479 1 98.81 154 LEU A N 1
ATOM 1127 C CA . LEU A 1 154 ? -0.131 5.891 2.037 1 98.81 154 LEU A CA 1
ATOM 1128 C C . LEU A 1 154 ? 0.704 5.859 3.312 1 98.81 154 LEU A C 1
ATOM 1130 O O . LEU A 1 154 ? 1.555 6.727 3.525 1 98.81 154 LEU A O 1
ATOM 1134 N N . SER A 1 155 ? 0.465 4.895 4.172 1 98.69 155 SER A N 1
ATOM 1135 C CA . SER A 1 155 ? 1.267 4.754 5.383 1 98.69 155 SER A CA 1
ATOM 1136 C C . SER A 1 155 ? 2.732 4.5 5.051 1 98.69 155 SER A C 1
ATOM 1138 O O . SER A 1 155 ? 3.625 5.098 5.656 1 98.69 155 SER A O 1
ATOM 1140 N N . CYS A 1 156 ? 2.934 3.643 4.078 1 98.62 156 CYS A N 1
ATOM 1141 C CA . CYS A 1 156 ? 4.297 3.283 3.697 1 98.62 156 CYS A CA 1
ATOM 1142 C C . CYS A 1 156 ? 5.039 4.488 3.129 1 98.62 156 CYS A C 1
ATOM 1144 O O . CYS A 1 156 ? 6.184 4.75 3.502 1 98.62 156 CYS A O 1
ATOM 1146 N N . ILE A 1 157 ? 4.426 5.219 2.297 1 98.25 157 ILE A N 1
ATOM 1147 C CA . ILE A 1 157 ? 5.082 6.375 1.699 1 98.25 157 ILE A CA 1
ATOM 1148 C C . ILE A 1 157 ? 5.285 7.457 2.758 1 98.25 157 ILE A C 1
ATOM 1150 O O . ILE A 1 157 ? 6.273 8.195 2.719 1 98.25 157 ILE A O 1
ATOM 1154 N N . SER A 1 158 ? 4.344 7.559 3.707 1 98.75 158 SER A N 1
ATOM 1155 C CA . SER A 1 158 ? 4.504 8.516 4.797 1 98.75 158 SER A CA 1
ATOM 1156 C C . SER A 1 158 ? 5.777 8.242 5.59 1 98.75 158 SER A C 1
ATOM 1158 O O . SER A 1 158 ? 6.48 9.18 5.988 1 98.75 158 SER A O 1
ATOM 1160 N N . GLU A 1 159 ? 6.078 6.988 5.797 1 98.38 159 GLU A N 1
ATOM 1161 C CA . GLU A 1 159 ? 7.32 6.629 6.469 1 98.38 159 GLU A CA 1
ATOM 1162 C C . GLU A 1 159 ? 8.531 7.07 5.656 1 98.38 159 GLU A C 1
ATOM 1164 O O . GLU A 1 159 ? 9.5 7.602 6.211 1 98.38 159 GLU A O 1
ATOM 1169 N N . ALA A 1 160 ? 8.492 6.824 4.348 1 98.5 160 ALA A N 1
ATOM 1170 C CA . ALA A 1 160 ? 9.594 7.273 3.496 1 98.5 160 ALA A CA 1
ATOM 1171 C C . ALA A 1 160 ? 9.758 8.789 3.566 1 98.5 160 ALA A C 1
ATOM 1173 O O . ALA A 1 160 ? 10.875 9.297 3.678 1 98.5 160 ALA A O 1
ATOM 1174 N N . LEU A 1 161 ? 8.648 9.484 3.555 1 98.69 161 LEU A N 1
ATOM 1175 C CA . LEU A 1 161 ? 8.625 10.938 3.57 1 98.69 161 LEU A CA 1
ATOM 1176 C C . LEU A 1 161 ? 9.227 11.477 4.863 1 98.69 161 LEU A C 1
ATOM 1178 O O . LEU A 1 161 ? 9.859 12.539 4.863 1 98.69 161 LEU A O 1
ATOM 1182 N N . THR A 1 162 ? 9.008 10.773 5.996 1 98.44 162 THR A N 1
ATOM 1183 C CA . THR A 1 162 ? 9.594 11.18 7.27 1 98.44 162 THR A CA 1
ATOM 1184 C C . THR A 1 162 ? 11.102 11.336 7.148 1 98.44 162 THR A C 1
ATOM 1186 O O . THR A 1 162 ? 11.664 12.336 7.598 1 98.44 162 THR A O 1
ATOM 1189 N N . HIS A 1 163 ? 11.688 10.406 6.445 1 97.81 163 HIS A N 1
ATOM 1190 C CA . HIS A 1 163 ? 13.141 10.43 6.297 1 97.81 163 HIS A CA 1
ATOM 1191 C C . HIS A 1 163 ? 13.562 11.375 5.176 1 97.81 163 HIS A C 1
ATOM 1193 O O . HIS A 1 163 ? 14.617 12.008 5.258 1 97.81 163 HIS A O 1
ATOM 1199 N N . GLU A 1 164 ? 12.789 11.508 4.152 1 98.38 164 GLU A N 1
ATOM 1200 C CA . GLU A 1 164 ? 13.109 12.367 3.012 1 98.38 164 GLU A CA 1
ATOM 1201 C C . GLU A 1 164 ? 13.086 13.836 3.402 1 98.38 164 GLU A C 1
ATOM 1203 O O . GLU A 1 164 ? 13.914 14.625 2.941 1 98.38 164 GLU A O 1
ATOM 1208 N N . LEU A 1 165 ? 12.164 14.234 4.309 1 98.62 165 LEU A N 1
ATOM 1209 C CA . LEU A 1 165 ? 11.914 15.656 4.527 1 98.62 165 LEU A CA 1
ATOM 1210 C C . LEU A 1 165 ? 12.547 16.125 5.832 1 98.62 165 LEU A C 1
ATOM 1212 O O . LEU A 1 165 ? 12.672 17.328 6.066 1 98.62 165 LEU A O 1
ATOM 1216 N N . ALA A 1 166 ? 13.031 15.172 6.641 1 98.38 166 ALA A N 1
ATOM 1217 C CA . ALA A 1 166 ? 13.617 15.484 7.941 1 98.38 166 ALA A CA 1
ATOM 1218 C C . ALA A 1 166 ? 14.758 16.484 7.801 1 98.38 166 ALA A C 1
ATOM 1220 O O . ALA A 1 166 ? 14.875 17.422 8.602 1 98.38 166 ALA A O 1
ATOM 1221 N N . PRO A 1 167 ? 15.562 16.391 6.734 1 98.06 167 PRO A N 1
ATOM 1222 C CA . PRO A 1 167 ? 16.672 17.344 6.613 1 98.06 167 PRO A CA 1
ATOM 1223 C C . PRO A 1 167 ? 16.219 18.781 6.441 1 98.06 167 PRO A C 1
ATOM 1225 O O . PRO A 1 167 ? 17.016 19.719 6.613 1 98.06 167 PRO A O 1
ATOM 1228 N N . PHE A 1 168 ? 15 18.969 6.148 1 98.19 168 PHE A N 1
ATOM 1229 C CA . PHE A 1 168 ? 14.492 20.312 5.871 1 98.19 168 PHE A CA 1
ATOM 1230 C C . PHE A 1 168 ? 13.656 20.828 7.035 1 98.19 168 PHE A C 1
ATOM 1232 O O . PHE A 1 168 ? 12.938 21.828 6.902 1 98.19 168 PHE A O 1
ATOM 1239 N N . GLY A 1 169 ? 13.672 20.031 8.164 1 98.38 169 GLY A N 1
ATOM 1240 C CA . GLY A 1 169 ? 12.922 20.438 9.336 1 98.38 169 GLY A CA 1
ATOM 1241 C C . GLY A 1 169 ? 11.438 20.125 9.234 1 98.38 169 GLY A C 1
ATOM 1242 O O . GLY A 1 169 ? 10.625 20.719 9.945 1 98.38 169 GLY A O 1
ATOM 1243 N N . ILE A 1 170 ? 11.062 19.281 8.305 1 98.75 170 ILE A N 1
ATOM 1244 C CA . ILE A 1 170 ? 9.664 18.922 8.109 1 98.75 170 ILE A CA 1
ATOM 1245 C C . ILE A 1 170 ? 9.398 17.547 8.719 1 98.75 170 ILE A C 1
ATOM 1247 O O . ILE A 1 170 ? 10.117 16.594 8.445 1 98.75 170 ILE A O 1
ATOM 1251 N N . THR A 1 171 ? 8.414 17.484 9.625 1 98.75 171 THR A N 1
ATOM 1252 C CA . THR A 1 171 ? 7.992 16.234 10.258 1 98.75 171 THR A CA 1
ATOM 1253 C C . THR A 1 171 ? 6.805 15.633 9.516 1 98.75 171 THR A C 1
ATOM 1255 O O . THR A 1 171 ? 5.891 16.344 9.109 1 98.75 171 THR A O 1
ATOM 1258 N N . VAL A 1 172 ? 6.824 14.305 9.289 1 98.81 172 VAL A N 1
ATOM 1259 C CA . VAL A 1 172 ? 5.719 13.617 8.633 1 98.81 172 VAL A CA 1
ATOM 1260 C C . VAL A 1 172 ? 5.18 12.516 9.547 1 98.81 172 VAL A C 1
ATOM 1262 O O . VAL A 1 172 ? 5.953 11.82 10.211 1 98.81 172 VAL A O 1
ATOM 1265 N N . THR A 1 173 ? 3.854 12.406 9.648 1 98.81 173 THR A N 1
ATOM 1266 C CA . THR A 1 173 ? 3.217 11.328 10.406 1 98.81 173 THR A CA 1
ATOM 1267 C C . THR A 1 173 ? 2.029 10.758 9.633 1 98.81 173 THR A C 1
ATOM 1269 O O . THR A 1 173 ? 1.363 11.484 8.883 1 98.81 173 THR A O 1
ATOM 1272 N N . ALA A 1 174 ? 1.869 9.461 9.734 1 98.75 174 ALA A N 1
ATOM 1273 C CA . ALA A 1 174 ? 0.635 8.828 9.281 1 98.75 174 ALA A CA 1
ATOM 1274 C C . ALA A 1 174 ? -0.353 8.664 10.43 1 98.75 174 ALA A C 1
ATOM 1276 O O . ALA A 1 174 ? -0.053 7.996 11.422 1 98.75 174 ALA A O 1
ATOM 1277 N N . ILE A 1 175 ? -1.53 9.297 10.328 1 98.75 175 ILE A N 1
ATOM 1278 C CA . ILE A 1 175 ? -2.598 9.086 11.305 1 98.75 175 ILE A CA 1
ATOM 1279 C C . ILE A 1 175 ? -3.385 7.832 10.945 1 98.75 175 ILE A C 1
ATOM 1281 O O . ILE A 1 175 ? -3.887 7.703 9.82 1 98.75 175 ILE A O 1
ATOM 1285 N N . GLU A 1 176 ? -3.5 6.926 11.883 1 98.62 176 GLU A N 1
ATOM 1286 C CA . GLU A 1 176 ? -4.141 5.652 11.578 1 98.62 176 GLU A CA 1
ATOM 1287 C C . GLU A 1 176 ? -5.297 5.371 12.539 1 98.62 176 GLU A C 1
ATOM 1289 O O . GLU A 1 176 ? -5.129 4.656 13.531 1 98.62 176 GLU A O 1
ATOM 1294 N N . PRO A 1 177 ? -6.492 5.848 12.164 1 98 177 PRO A N 1
ATOM 1295 C CA . PRO A 1 177 ? -7.68 5.605 12.992 1 98 177 PRO A CA 1
ATOM 1296 C C . PRO A 1 177 ? -8.258 4.203 12.797 1 98 177 PRO A C 1
ATOM 1298 O O . PRO A 1 177 ? -8.156 3.639 11.703 1 98 177 PRO A O 1
ATOM 1301 N N . GLY A 1 178 ? -8.836 3.666 13.859 1 96.44 178 GLY A N 1
ATOM 1302 C CA . GLY A 1 178 ? -9.758 2.549 13.734 1 96.44 178 GLY A CA 1
ATOM 1303 C C . GLY A 1 178 ? -11.141 2.963 13.266 1 96.44 178 GLY A C 1
ATOM 1304 O O . GLY A 1 178 ? -11.266 3.812 12.375 1 96.44 178 GLY A O 1
ATOM 1305 N N . TYR A 1 179 ? -12.188 2.342 13.812 1 93.19 179 TYR A N 1
ATOM 1306 C CA . TYR A 1 179 ? -13.555 2.68 13.453 1 93.19 179 TYR A CA 1
ATOM 1307 C C . TYR A 1 179 ? -14.055 3.881 14.258 1 93.19 179 TYR A C 1
ATOM 1309 O O . TYR A 1 179 ? -14.188 3.807 15.477 1 93.19 179 TYR A O 1
ATOM 1317 N N . PHE A 1 180 ? -14.289 4.949 13.547 1 94 180 PHE A N 1
ATOM 1318 C CA . PHE A 1 180 ? -14.852 6.148 14.156 1 94 180 PHE A CA 1
ATOM 1319 C C . PHE A 1 180 ? -16.188 6.5 13.531 1 94 180 PHE A C 1
ATOM 1321 O O . PHE A 1 180 ? -16.406 6.242 12.344 1 94 180 PHE A O 1
ATOM 1328 N N . ARG A 1 181 ? -17.016 7.07 14.352 1 90.31 181 ARG A N 1
ATOM 1329 C CA . ARG A 1 181 ? -18.312 7.488 13.844 1 90.31 181 ARG A CA 1
ATOM 1330 C C . ARG A 1 181 ? -18.203 8.758 13.016 1 90.31 181 ARG A C 1
ATOM 1332 O O . ARG A 1 181 ? -18.594 9.836 13.469 1 90.31 181 ARG A O 1
ATOM 1339 N N . SER A 1 182 ? -17.672 8.508 11.844 1 86.88 182 SER A N 1
ATOM 1340 C CA . SER A 1 182 ? -17.594 9.562 10.844 1 86.88 182 SER A CA 1
ATOM 1341 C C . SER A 1 182 ? -18.531 9.273 9.672 1 86.88 182 SER A C 1
ATOM 1343 O O . SER A 1 182 ? -19.281 8.297 9.695 1 86.88 182 SER A O 1
ATOM 1345 N N . ASN A 1 183 ? -18.578 10.109 8.742 1 85 183 ASN A N 1
ATOM 1346 C CA . ASN A 1 183 ? -19.422 9.883 7.57 1 85 183 ASN A CA 1
ATOM 1347 C C . ASN A 1 183 ? -18.703 9.047 6.516 1 85 183 ASN A C 1
ATOM 1349 O O . ASN A 1 183 ? -19.141 8.992 5.363 1 85 183 ASN A O 1
ATOM 1353 N N . LEU A 1 184 ? -17.656 8.422 6.941 1 82.12 184 LEU A N 1
ATOM 1354 C CA . LEU A 1 184 ? -16.859 7.672 5.98 1 82.12 184 LEU A CA 1
ATOM 1355 C C . LEU A 1 184 ? -17.656 6.512 5.395 1 82.12 184 LEU A C 1
ATOM 1357 O O . LEU A 1 184 ? -17.5 6.18 4.219 1 82.12 184 LEU A O 1
ATOM 1361 N N . LEU A 1 185 ? -18.516 5.922 6.234 1 83.81 185 LEU A N 1
ATOM 1362 C CA . LEU A 1 185 ? -19.234 4.723 5.805 1 83.81 185 LEU A CA 1
ATOM 1363 C C . LEU A 1 185 ? -20.562 5.078 5.172 1 83.81 185 LEU A C 1
ATOM 1365 O O . LEU A 1 185 ? -21.312 4.195 4.742 1 83.81 185 LEU A O 1
ATOM 1369 N N . GLN A 1 186 ? -20.781 6.414 5.078 1 82.12 186 GLN A N 1
ATOM 1370 C CA . GLN A 1 186 ? -22.016 6.863 4.434 1 82.12 186 GLN A CA 1
ATOM 1371 C C . GLN A 1 186 ? -21.859 6.891 2.918 1 82.12 186 GLN A C 1
ATOM 1373 O O . GLN A 1 186 ? -20.75 7 2.4 1 82.12 186 GLN A O 1
ATOM 1378 N N . LEU A 1 187 ? -23.094 6.852 2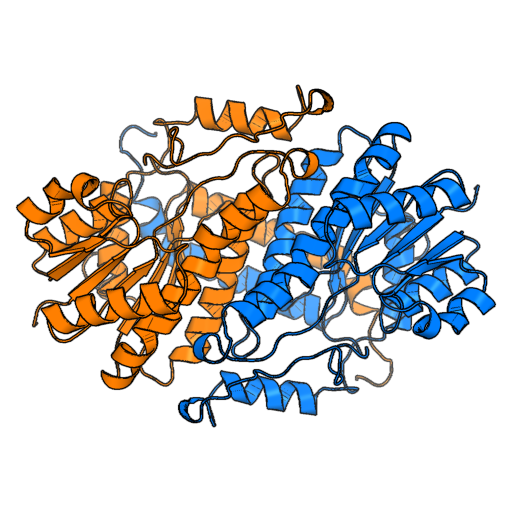.352 1 74.56 187 LEU A N 1
ATOM 1379 C CA . LEU A 1 187 ? -23.109 6.969 0.896 1 74.56 187 LEU A CA 1
ATOM 1380 C C . LEU A 1 187 ? -22.469 8.281 0.451 1 74.56 187 LEU A C 1
ATOM 1382 O O . LEU A 1 187 ? -22.703 9.328 1.052 1 74.56 187 LEU A O 1
ATOM 1386 N N . GLY A 1 188 ? -21.656 8.266 -0.588 1 77.56 188 GLY A N 1
ATOM 1387 C CA . GLY A 1 188 ? -20.875 9.406 -1.052 1 77.56 188 GLY A CA 1
ATOM 1388 C C . GLY A 1 188 ? -19.422 9.336 -0.667 1 77.56 188 GLY A C 1
ATOM 1389 O O . GLY A 1 188 ? -18.547 9.805 -1.405 1 77.56 188 GLY A O 1
ATOM 1390 N N . ASN A 1 189 ? -19.203 8.789 0.509 1 86.38 189 ASN A N 1
ATOM 1391 C CA . ASN A 1 189 ? -17.828 8.578 0.951 1 86.38 189 ASN A CA 1
ATOM 1392 C C . ASN A 1 189 ? -17.406 7.117 0.815 1 86.38 189 ASN A C 1
ATOM 1394 O O . ASN A 1 189 ? -16.234 6.785 0.966 1 86.38 189 ASN A O 1
ATOM 1398 N N . ARG A 1 190 ? -18.422 6.285 0.563 1 92.38 190 ARG A N 1
ATOM 1399 C CA . ARG A 1 190 ? -18.266 4.855 0.31 1 92.38 190 ARG A CA 1
ATOM 1400 C C . ARG A 1 190 ? -18.953 4.453 -0.994 1 92.38 190 ARG A C 1
ATOM 1402 O O . ARG A 1 190 ? -20.188 4.508 -1.102 1 92.38 190 ARG A O 1
ATOM 1409 N N . ASN A 1 191 ? -18.078 4.012 -1.931 1 94.06 191 ASN A N 1
ATOM 1410 C CA . ASN A 1 191 ? -18.609 3.65 -3.24 1 94.06 191 ASN A CA 1
ATOM 1411 C C . ASN A 1 191 ? -18.797 2.141 -3.375 1 94.06 191 ASN A C 1
ATOM 1413 O O . ASN A 1 191 ? -17.938 1.366 -2.955 1 94.06 191 ASN A O 1
ATOM 1417 N N . ARG A 1 192 ? -19.953 1.76 -3.916 1 93.62 192 ARG A N 1
ATOM 1418 C CA . ARG A 1 192 ? -20.203 0.363 -4.25 1 93.62 192 ARG A CA 1
ATOM 1419 C C . ARG A 1 192 ? -19.656 0.022 -5.633 1 93.62 192 ARG A C 1
ATOM 1421 O O . ARG A 1 192 ? -19.516 0.901 -6.484 1 93.62 192 ARG A O 1
ATOM 1428 N N . PRO A 1 193 ? -19.312 -1.255 -5.805 1 95.5 193 PRO A N 1
ATOM 1429 C CA . PRO A 1 193 ? -18.859 -1.611 -7.152 1 95.5 193 PRO A CA 1
ATOM 1430 C C . PRO A 1 193 ? -19.953 -1.422 -8.203 1 95.5 193 PRO A C 1
ATOM 1432 O O . PRO A 1 193 ? -21.125 -1.685 -7.938 1 95.5 193 PRO A O 1
ATOM 1435 N N . MET A 1 194 ? -19.547 -0.975 -9.359 1 94.5 194 MET A N 1
ATOM 1436 C CA . MET A 1 194 ? -20.5 -0.79 -10.461 1 94.5 194 MET A CA 1
ATOM 1437 C C . MET A 1 194 ? -21 -2.133 -10.977 1 94.5 194 MET A C 1
ATOM 1439 O O . MET A 1 194 ? -22.125 -2.23 -11.492 1 94.5 194 MET A O 1
ATOM 1443 N N . ASN A 1 195 ? -20.125 -3.182 -10.844 1 94.56 195 ASN A N 1
ATOM 1444 C CA . ASN A 1 195 ? -20.453 -4.523 -11.32 1 94.56 195 ASN A CA 1
ATOM 1445 C C . ASN A 1 195 ? -20.359 -5.551 -10.188 1 94.56 195 ASN A C 1
ATOM 1447 O O . ASN A 1 195 ? -19.359 -6.258 -10.07 1 94.56 195 ASN A O 1
ATOM 1451 N N . ARG A 1 196 ? -21.406 -5.691 -9.508 1 94.69 196 ARG A N 1
ATOM 1452 C CA . ARG A 1 196 ? -21.484 -6.695 -8.453 1 94.69 196 ARG A CA 1
ATOM 1453 C C . ARG A 1 196 ? -21.672 -8.094 -9.039 1 94.69 196 ARG A C 1
ATOM 1455 O O . ARG A 1 196 ? -22.531 -8.305 -9.891 1 94.69 196 ARG A O 1
ATOM 1462 N N . LEU A 1 197 ? -20.859 -9.055 -8.633 1 96.19 197 LEU A N 1
ATOM 1463 C CA . LEU A 1 197 ? -20.906 -10.414 -9.164 1 96.19 197 LEU A CA 1
ATOM 1464 C C . LEU A 1 197 ? -21.641 -11.352 -8.203 1 96.19 197 LEU A C 1
ATOM 1466 O O . LEU A 1 197 ? -21.281 -11.438 -7.027 1 96.19 197 LEU A O 1
ATOM 1470 N N . ALA A 1 198 ? -22.5 -12.109 -8.703 1 95.88 198 ALA A N 1
ATOM 1471 C CA . ALA A 1 198 ? -23.359 -12.992 -7.902 1 95.88 198 ALA A CA 1
ATOM 1472 C C . ALA A 1 198 ? -22.531 -14.086 -7.227 1 95.88 198 ALA A C 1
ATOM 1474 O O . ALA A 1 198 ? -22.891 -14.547 -6.137 1 95.88 198 ALA A O 1
ATOM 1475 N N . HIS A 1 199 ? -21.469 -14.453 -7.824 1 95 199 HIS A N 1
ATOM 1476 C CA . HIS A 1 199 ? -20.688 -15.547 -7.258 1 95 199 HIS A CA 1
ATOM 1477 C C . HIS A 1 199 ? -20.125 -15.172 -5.898 1 95 199 HIS A C 1
ATOM 1479 O O . HIS A 1 199 ? -19.719 -16.047 -5.125 1 95 199 HIS A O 1
ATOM 1485 N N . TYR A 1 200 ? -20.109 -13.906 -5.555 1 96.75 200 TYR A N 1
ATOM 1486 C CA . TYR A 1 200 ? -19.562 -13.492 -4.27 1 96.75 200 TYR A CA 1
ATOM 1487 C C . TYR A 1 200 ? -20.641 -13.383 -3.213 1 96.75 200 TYR A C 1
ATOM 1489 O O . TYR A 1 200 ? -20.375 -13.023 -2.064 1 96.75 200 TYR A O 1
ATOM 1497 N N . ASP A 1 201 ? -21.891 -13.633 -3.584 1 96.44 201 ASP A N 1
ATOM 1498 C CA . ASP A 1 201 ? -22.953 -13.664 -2.584 1 96.44 201 ASP A CA 1
ATOM 1499 C C . ASP A 1 201 ? -22.672 -14.727 -1.522 1 96.44 201 ASP A C 1
ATOM 1501 O O . ASP A 1 201 ? -22.328 -15.859 -1.849 1 96.44 201 ASP A O 1
ATOM 1505 N N . GLY A 1 202 ? -22.766 -14.312 -0.292 1 95.88 202 GLY A N 1
ATOM 1506 C CA . GLY A 1 202 ? -22.562 -15.25 0.8 1 95.88 202 GLY A CA 1
ATOM 1507 C C . GLY A 1 202 ? -21.094 -15.477 1.112 1 95.88 202 GLY A C 1
ATOM 1508 O O . GLY A 1 202 ? -20.75 -16.359 1.906 1 95.88 202 GLY A O 1
ATOM 1509 N N . THR A 1 203 ? -20.25 -14.82 0.46 1 96.88 203 THR A N 1
ATOM 1510 C CA . THR A 1 203 ? -18.828 -14.938 0.702 1 96.88 203 THR A CA 1
ATOM 1511 C C . THR A 1 203 ? -18.328 -13.789 1.582 1 96.88 203 THR A C 1
ATOM 1513 O O . THR A 1 203 ? -19.062 -12.836 1.847 1 96.88 203 THR A O 1
ATOM 1516 N N . ALA A 1 204 ? -17.094 -13.906 2.035 1 96.06 204 ALA A N 1
ATOM 1517 C CA . ALA A 1 204 ? -16.469 -12.891 2.887 1 96.06 204 ALA A CA 1
ATOM 1518 C C . ALA A 1 204 ? -16.484 -11.523 2.217 1 96.06 204 ALA A C 1
ATOM 1520 O O . ALA A 1 204 ? -16.641 -10.5 2.887 1 96.06 204 ALA A O 1
ATOM 1521 N N . ALA A 1 205 ? -16.375 -11.477 0.925 1 96.44 205 ALA A N 1
ATOM 1522 C CA . ALA A 1 205 ? -16.344 -10.203 0.201 1 96.44 205 ALA A CA 1
ATOM 1523 C C . ALA A 1 205 ? -17.641 -9.438 0.367 1 96.44 205 ALA A C 1
ATOM 1525 O O . ALA A 1 205 ? -17.641 -8.258 0.729 1 96.44 205 ALA A O 1
ATOM 1526 N N . HIS A 1 206 ? -18.719 -10.039 0.193 1 95.94 206 HIS A N 1
ATOM 1527 C CA . HIS A 1 206 ? -20 -9.359 0.271 1 95.94 206 HIS A CA 1
ATOM 1528 C C . HIS A 1 206 ? -20.453 -9.188 1.72 1 95.94 206 HIS A C 1
ATOM 1530 O O . HIS A 1 206 ? -21.219 -8.281 2.031 1 95.94 206 HIS A O 1
ATOM 1536 N N . GLU A 1 207 ? -19.953 -10.078 2.584 1 95.62 207 GLU A N 1
ATOM 1537 C CA . GLU A 1 207 ? -20.266 -9.93 4 1 95.62 207 GLU A CA 1
ATOM 1538 C C . GLU A 1 207 ? -19.672 -8.641 4.57 1 95.62 207 GLU A C 1
ATOM 1540 O O . GLU A 1 207 ? -20.188 -8.102 5.547 1 95.62 207 GLU A O 1
ATOM 1545 N N . THR A 1 208 ? -18.625 -8.219 3.969 1 93.56 208 THR A N 1
ATOM 1546 C CA . THR A 1 208 ? -18 -6.977 4.402 1 93.56 208 THR A CA 1
ATOM 1547 C C . THR A 1 208 ? -18.969 -5.805 4.25 1 93.56 208 THR A C 1
ATOM 1549 O O . THR A 1 208 ? -19.109 -4.992 5.164 1 93.56 208 THR A O 1
ATOM 1552 N N . ALA A 1 209 ? -19.594 -5.742 3.07 1 88.12 209 ALA A N 1
ATOM 1553 C CA . ALA A 1 209 ? -20.562 -4.676 2.834 1 88.12 209 ALA A CA 1
ATOM 1554 C C . ALA A 1 209 ? -21.672 -4.691 3.885 1 88.12 209 ALA A C 1
ATOM 1556 O O . ALA A 1 209 ? -22.047 -3.645 4.414 1 88.12 209 ALA A O 1
ATOM 1557 N N . ASP A 1 210 ? -22.141 -5.883 4.16 1 89.38 210 ASP A N 1
ATOM 1558 C CA . ASP A 1 210 ? -23.172 -6.039 5.172 1 89.38 210 ASP A CA 1
ATOM 1559 C C . ASP A 1 210 ? -22.672 -5.586 6.543 1 89.38 210 ASP A C 1
ATOM 1561 O O . ASP A 1 210 ? -23.406 -4.934 7.289 1 89.38 210 ASP A O 1
ATOM 1565 N N . HIS A 1 211 ? -21.516 -5.949 6.793 1 89.88 211 HIS A N 1
ATOM 1566 C CA . HIS A 1 211 ? -20.922 -5.582 8.07 1 89.88 211 HIS A CA 1
ATOM 1567 C C . HIS A 1 211 ? -20.766 -4.07 8.195 1 89.88 211 HIS A C 1
ATOM 1569 O O . HIS A 1 211 ? -21.094 -3.496 9.242 1 89.88 211 HIS A O 1
ATOM 1575 N N . LEU A 1 212 ? -20.297 -3.432 7.164 1 89.56 212 LEU A N 1
ATOM 1576 C CA . LEU A 1 212 ? -20.109 -1.985 7.176 1 89.56 212 LEU A CA 1
ATOM 1577 C C . LEU A 1 212 ? -21.438 -1.262 7.328 1 89.56 212 LEU A C 1
ATOM 1579 O O . LEU A 1 212 ? -21.516 -0.244 8.023 1 89.56 212 LEU A O 1
ATOM 1583 N N . ASP A 1 213 ? -22.469 -1.803 6.707 1 89.06 213 ASP A N 1
ATOM 1584 C CA . ASP A 1 213 ? -23.812 -1.237 6.887 1 89.06 213 ASP A CA 1
ATOM 1585 C C . ASP A 1 213 ? -24.266 -1.358 8.336 1 89.06 213 ASP A C 1
ATOM 1587 O O . ASP A 1 213 ? -24.844 -0.42 8.891 1 89.06 213 ASP A O 1
ATOM 1591 N N . LYS A 1 214 ? -23.953 -2.473 8.906 1 88.62 214 LYS A N 1
ATOM 1592 C CA . LYS A 1 214 ? -24.391 -2.76 10.266 1 88.62 214 LYS A CA 1
ATOM 1593 C C . LYS A 1 214 ? -23.656 -1.884 11.281 1 88.62 214 LYS A C 1
ATOM 1595 O O . LYS A 1 214 ? -24.25 -1.438 12.266 1 88.62 214 LYS A O 1
ATOM 1600 N N . VAL A 1 215 ? -22.375 -1.614 11.008 1 88.38 215 VAL A N 1
ATOM 1601 C CA . VAL A 1 215 ? -21.562 -0.928 12 1 88.38 215 VAL A CA 1
ATOM 1602 C C . VAL A 1 215 ? -21.672 0.583 11.805 1 88.38 215 VAL A C 1
ATOM 1604 O O . VAL A 1 215 ? -21.281 1.357 12.688 1 88.38 215 VAL A O 1
ATOM 1607 N N . ASN A 1 216 ? -22.219 0.981 10.688 1 88.69 216 ASN A N 1
ATOM 1608 C CA . ASN A 1 216 ? -22.344 2.408 10.406 1 88.69 216 ASN A CA 1
ATOM 1609 C C . ASN A 1 216 ? -23.094 3.141 11.516 1 88.69 216 ASN A C 1
ATOM 1611 O O . ASN A 1 216 ? -24.188 2.729 11.906 1 88.69 216 ASN A O 1
ATOM 1615 N N . ASN A 1 217 ? -22.422 4.191 12.062 1 87.12 217 ASN A N 1
ATOM 1616 C CA . ASN A 1 217 ? -22.922 5.043 13.133 1 87.12 217 ASN A CA 1
ATOM 1617 C C . ASN A 1 217 ? -22.891 4.32 14.477 1 87.12 217 ASN A C 1
ATOM 1619 O O . ASN A 1 217 ? -23.484 4.785 15.445 1 87.12 217 ASN A O 1
ATOM 1623 N N . LYS A 1 218 ? -22.297 3.158 14.594 1 88.88 218 LYS A N 1
ATOM 1624 C CA . LYS A 1 218 ? -22.141 2.412 15.844 1 88.88 218 LYS A CA 1
ATOM 1625 C C . LYS A 1 218 ? -20.656 2.154 16.141 1 88.88 218 LYS A C 1
ATOM 1627 O O . LYS A 1 218 ? -20.344 1.308 16.984 1 88.88 218 LYS A O 1
ATOM 1632 N N . GLN A 1 219 ? -19.844 2.824 15.406 1 90.38 219 GLN A N 1
ATOM 1633 C CA . GLN A 1 219 ? -18.406 2.65 15.578 1 90.38 219 GLN A CA 1
ATOM 1634 C C . GLN A 1 219 ? -17.953 3.111 16.953 1 90.38 219 GLN A C 1
ATOM 1636 O O . GLN A 1 219 ? -18.578 3.988 17.562 1 90.38 219 GLN A O 1
ATOM 1641 N N . LEU A 1 220 ? -16.875 2.621 17.359 1 91.12 220 LEU A N 1
ATOM 1642 C CA . LEU A 1 220 ? -16.344 2.834 18.703 1 91.12 220 LEU A CA 1
ATOM 1643 C C . LEU A 1 220 ? -15.828 4.258 18.875 1 91.12 220 LEU A C 1
ATOM 1645 O O . LEU A 1 220 ? -15.961 4.855 19.938 1 91.12 220 LEU A O 1
ATOM 1649 N N . GLY A 1 221 ? -15.242 4.75 17.859 1 95.06 221 GLY A N 1
ATOM 1650 C CA . GLY A 1 221 ? -14.461 5.973 17.969 1 95.06 221 GLY A CA 1
ATOM 1651 C C . GLY A 1 221 ? -15.305 7.23 17.906 1 95.06 221 GLY A C 1
ATOM 1652 O O . GLY A 1 221 ? -16.266 7.305 17.141 1 95.06 221 GLY A O 1
ATOM 1653 N N . ASN A 1 222 ? -14.969 8.18 18.766 1 96.75 222 ASN A N 1
ATOM 1654 C CA . ASN A 1 222 ? -15.555 9.516 18.797 1 96.75 222 ASN A CA 1
ATOM 1655 C C . ASN A 1 222 ? -14.727 10.516 18.016 1 96.75 222 ASN A C 1
ATOM 1657 O O . ASN A 1 222 ? -13.594 10.836 18.391 1 96.75 222 ASN A O 1
ATOM 1661 N N . VAL A 1 223 ? -15.281 11.031 16.969 1 96.94 223 VAL A N 1
ATOM 1662 C CA . VAL A 1 223 ? -14.562 11.898 16.031 1 96.94 223 VAL A CA 1
ATOM 1663 C C . VAL A 1 223 ? -14.055 13.133 16.766 1 96.94 223 VAL A C 1
ATOM 1665 O O . VAL A 1 223 ? -12.922 13.57 16.547 1 96.94 223 VAL A O 1
ATOM 1668 N N . VAL A 1 224 ? -14.836 13.695 17.672 1 97.56 224 VAL A N 1
ATOM 1669 C CA . VAL A 1 224 ? -14.453 14.891 18.422 1 97.56 224 VAL A CA 1
ATOM 1670 C C . VAL A 1 224 ? -13.227 14.594 19.281 1 97.56 224 VAL A C 1
ATOM 1672 O O . VAL A 1 224 ? -12.25 15.352 19.266 1 97.56 224 VAL A O 1
ATOM 1675 N N . LYS A 1 225 ? -13.258 13.492 20 1 97.62 225 LYS A N 1
ATOM 1676 C CA . LYS A 1 225 ? -12.133 13.102 20.844 1 97.62 225 LYS A CA 1
ATOM 1677 C C . LYS A 1 225 ? -10.906 12.773 19.984 1 97.62 225 LYS A C 1
ATOM 1679 O O . LYS A 1 225 ? -9.781 13.156 20.328 1 97.62 225 LYS A O 1
ATOM 1684 N N . GLY A 1 226 ? -11.125 12.016 18.922 1 97.94 226 GLY A N 1
ATOM 1685 C CA . GLY A 1 226 ? -10.031 11.68 18.031 1 97.94 226 GLY A CA 1
ATOM 1686 C C . GLY A 1 226 ? -9.328 12.898 17.453 1 97.94 226 GLY A C 1
ATOM 1687 O O . GLY A 1 226 ? -8.094 12.953 17.438 1 97.94 226 GLY A O 1
ATOM 1688 N N . CYS A 1 227 ? -10.102 13.867 17.031 1 98.5 227 CYS A N 1
ATOM 1689 C CA . CYS A 1 227 ? -9.539 15.07 16.438 1 98.5 227 CYS A CA 1
ATOM 1690 C C . CYS A 1 227 ? -8.789 15.898 17.469 1 98.5 227 CYS A C 1
ATOM 1692 O O . CYS A 1 227 ? -7.754 16.5 17.156 1 98.5 227 CYS A O 1
ATOM 1694 N N . SER A 1 228 ? -9.305 15.922 18.688 1 98.44 228 SER A N 1
ATOM 1695 C CA . SER A 1 228 ? -8.594 16.625 19.766 1 98.44 228 SER A CA 1
ATOM 1696 C C . SER A 1 228 ? -7.207 16.031 19.984 1 98.44 228 SER A C 1
ATOM 1698 O O . SER A 1 228 ? -6.227 16.766 20.125 1 98.44 228 SER A O 1
ATOM 1700 N N . VAL A 1 229 ? -7.117 14.711 19.953 1 98.19 229 VAL A N 1
ATOM 1701 C CA . VAL A 1 229 ? -5.848 14.016 20.125 1 98.19 229 VAL A CA 1
ATOM 1702 C C . VAL A 1 229 ? -4.926 14.32 18.938 1 98.19 229 VAL A C 1
ATOM 1704 O O . VAL A 1 229 ? -3.736 14.57 19.125 1 98.19 229 VAL A O 1
ATOM 1707 N N . ILE A 1 230 ? -5.441 14.266 17.719 1 98.69 230 ILE A N 1
ATOM 1708 C CA . ILE A 1 230 ? -4.652 14.547 16.531 1 98.69 230 ILE A CA 1
ATOM 1709 C C . ILE A 1 230 ? -4.016 15.93 16.656 1 98.69 230 ILE A C 1
ATOM 1711 O O . ILE A 1 230 ? -2.811 16.094 16.438 1 98.69 230 ILE A O 1
ATOM 1715 N N . ILE A 1 231 ? -4.816 16.922 17.031 1 98.75 231 ILE A N 1
ATOM 1716 C CA . ILE A 1 231 ? -4.328 18.297 17.141 1 98.75 231 ILE A CA 1
ATOM 1717 C C . ILE A 1 231 ? -3.281 18.391 18.25 1 98.75 231 ILE A C 1
ATOM 1719 O O . ILE A 1 231 ? -2.229 19 18.078 1 98.75 231 ILE A O 1
ATOM 1723 N N . ASP A 1 232 ? -3.574 17.734 19.438 1 98.56 232 ASP A N 1
ATOM 1724 C CA . ASP A 1 232 ? -2.611 17.703 20.531 1 98.56 232 ASP A CA 1
ATOM 1725 C C . ASP A 1 232 ? -1.266 17.156 20.062 1 98.56 232 ASP A C 1
ATOM 1727 O O . ASP A 1 232 ? -0.213 17.703 20.391 1 98.56 232 ASP A O 1
ATOM 1731 N N . VAL A 1 233 ? -1.276 16.109 19.297 1 98.62 233 VAL A N 1
ATOM 1732 C CA . VAL A 1 233 ? -0.058 15.438 18.875 1 98.62 233 VAL A CA 1
ATOM 1733 C C . VAL A 1 233 ? 0.688 16.297 17.859 1 98.62 233 VAL A C 1
ATOM 1735 O O . VAL A 1 233 ? 1.897 16.5 17.984 1 98.62 233 VAL A O 1
ATOM 1738 N N . LEU A 1 234 ? -0.018 16.859 16.875 1 98.69 234 LEU A N 1
ATOM 1739 C CA . LEU A 1 234 ? 0.624 17.625 15.812 1 98.69 234 LEU A CA 1
ATOM 1740 C C . LEU A 1 234 ? 1.2 18.938 16.344 1 98.69 234 LEU A C 1
ATOM 1742 O O . LEU A 1 234 ? 2.156 19.469 15.781 1 98.69 234 LEU A O 1
ATOM 1746 N N . THR A 1 235 ? 0.658 19.438 17.453 1 98 235 THR A N 1
ATOM 1747 C CA . THR A 1 235 ? 1.136 20.688 18.016 1 98 235 THR A CA 1
ATOM 1748 C C . THR A 1 235 ? 1.974 20.422 19.266 1 98 235 THR A C 1
ATOM 1750 O O . THR A 1 235 ? 2.418 21.359 19.938 1 98 235 THR A O 1
ATOM 1753 N N . GLN A 1 236 ? 2.074 19.125 19.578 1 97.25 236 GLN A N 1
ATOM 1754 C CA . GLN A 1 236 ? 2.801 18.719 20.781 1 97.25 236 GLN A CA 1
ATOM 1755 C C . GLN A 1 236 ? 2.326 19.516 22 1 97.25 236 GLN A C 1
ATOM 1757 O O . GLN A 1 236 ? 3.135 20.109 22.703 1 97.25 236 GLN A O 1
ATOM 1762 N N . SER A 1 237 ? 1.029 19.469 22.219 1 96.75 237 SER A N 1
ATOM 1763 C CA . SER A 1 237 ? 0.34 20.172 23.297 1 96.75 237 SER A CA 1
ATOM 1764 C C . SER A 1 237 ? -0.724 19.281 23.938 1 96.75 237 SER A C 1
ATOM 1766 O O . SER A 1 237 ? -0.897 18.125 23.547 1 96.75 237 SER A O 1
ATOM 1768 N N . GLY A 1 238 ? -1.269 19.766 24.984 1 96.44 238 GLY A N 1
ATOM 1769 C CA . GLY A 1 238 ? -2.316 18.984 25.641 1 96.44 238 GLY A CA 1
ATOM 1770 C C . GLY A 1 238 ? -1.854 17.625 26.109 1 96.44 238 GLY A C 1
ATOM 1771 O O . GLY A 1 238 ? -0.839 17.5 26.797 1 96.44 238 GLY A O 1
ATOM 1772 N N . THR A 1 239 ? -2.553 16.594 25.625 1 95.12 239 THR A N 1
ATOM 1773 C CA . THR A 1 239 ? -2.297 15.219 26.047 1 95.12 239 THR A CA 1
ATOM 1774 C C . THR A 1 239 ? -0.959 14.727 25.516 1 95.12 239 THR A C 1
ATOM 1776 O O . THR A 1 239 ? -0.443 13.695 25.953 1 95.12 239 THR A O 1
ATOM 1779 N N . ALA A 1 240 ? -0.373 15.5 24.531 1 95.94 240 ALA A N 1
ATOM 1780 C CA . ALA A 1 240 ? 0.854 15.047 23.875 1 95.94 240 ALA A CA 1
ATOM 1781 C C . ALA A 1 240 ? 1.992 16.031 24.109 1 95.94 240 ALA A C 1
ATOM 1783 O O . ALA A 1 240 ? 2.971 16.047 23.359 1 95.94 240 ALA A O 1
ATOM 1784 N N . SER A 1 241 ? 1.996 16.953 25.078 1 94.38 241 SER A N 1
ATOM 1785 C CA . SER A 1 241 ? 2.936 18.047 25.312 1 94.38 241 SER A CA 1
ATOM 1786 C C . SER A 1 241 ? 4.348 17.516 25.547 1 94.38 241 SER A C 1
ATOM 1788 O O . SER A 1 241 ? 5.328 18.188 25.203 1 94.38 241 SER A O 1
ATOM 1790 N N . ALA A 1 242 ? 4.59 16.406 26.016 1 92.94 242 ALA A N 1
ATOM 1791 C CA . ALA A 1 242 ? 5.934 15.914 26.328 1 92.94 242 ALA A CA 1
ATOM 1792 C C . ALA A 1 242 ? 6.324 14.766 25.406 1 92.94 242 ALA A C 1
ATOM 1794 O O . ALA A 1 242 ? 7.203 13.961 25.734 1 92.94 242 ALA A O 1
ATOM 1795 N N . ARG A 1 243 ? 5.695 14.773 24.219 1 96.38 243 ARG A N 1
ATOM 1796 C CA . ARG A 1 243 ? 5.941 13.641 23.312 1 96.38 243 ARG A CA 1
ATOM 1797 C C . ARG A 1 243 ? 6.309 14.125 21.922 1 96.38 243 ARG A C 1
ATOM 1799 O O . ARG A 1 243 ? 5.773 15.125 21.438 1 96.38 243 ARG A O 1
ATOM 1806 N N . ASP A 1 244 ? 7.266 13.391 21.344 1 97.56 244 ASP A N 1
ATOM 1807 C CA . ASP A 1 244 ? 7.551 13.648 19.922 1 97.56 244 ASP A CA 1
ATOM 1808 C C . ASP A 1 244 ? 6.445 13.086 19.031 1 97.56 244 ASP A C 1
ATOM 1810 O O . ASP A 1 244 ? 5.785 12.109 19.391 1 97.56 244 ASP A O 1
ATOM 1814 N N . ILE A 1 245 ? 6.215 13.758 17.922 1 98.56 245 ILE A N 1
ATOM 1815 C CA . ILE A 1 245 ? 5.246 13.25 16.953 1 98.56 245 ILE A CA 1
ATOM 1816 C C . ILE A 1 245 ? 5.703 11.891 16.422 1 98.56 245 ILE A C 1
ATOM 1818 O O . ILE A 1 245 ? 6.828 11.75 15.945 1 98.56 245 ILE A O 1
ATOM 1822 N N . PRO A 1 246 ? 4.898 10.891 16.609 1 98.5 246 PRO A N 1
ATOM 1823 C CA . PRO A 1 246 ? 5.301 9.555 16.156 1 98.5 246 PRO A CA 1
ATOM 1824 C C . PRO A 1 246 ? 5.258 9.406 14.633 1 98.5 246 PRO A C 1
ATOM 1826 O O . PRO A 1 246 ? 4.586 10.195 13.953 1 98.5 246 PRO A O 1
ATOM 1829 N N . ILE A 1 247 ? 5.941 8.438 14.109 1 97.88 247 ILE A N 1
ATOM 1830 C CA . ILE A 1 247 ? 5.973 8.18 12.672 1 97.88 247 ILE A CA 1
ATOM 1831 C C . ILE A 1 247 ? 4.59 7.734 12.203 1 97.88 247 ILE A C 1
ATOM 1833 O O . ILE A 1 247 ? 4.184 8.039 11.078 1 97.88 247 ILE A O 1
ATOM 1837 N N . ARG A 1 248 ? 3.885 6.988 13.047 1 98.25 248 ARG A N 1
ATOM 1838 C CA . ARG A 1 248 ? 2.482 6.629 12.875 1 98.25 248 ARG A CA 1
ATOM 1839 C C . ARG A 1 248 ? 1.69 6.863 14.156 1 98.25 248 ARG A C 1
ATOM 1841 O O . ARG A 1 248 ? 2.148 6.512 15.242 1 98.25 248 ARG A O 1
ATOM 1848 N N . LEU A 1 249 ? 0.597 7.457 14.055 1 98.62 249 LEU A N 1
ATOM 1849 C CA . LEU A 1 249 ? -0.251 7.734 15.211 1 98.62 249 LEU A CA 1
ATOM 1850 C C . LEU A 1 249 ? -1.472 6.82 15.227 1 98.62 249 LEU A C 1
ATOM 1852 O O . LEU A 1 249 ? -2.418 7.035 14.461 1 98.62 249 LEU A O 1
ATOM 1856 N N . PRO A 1 250 ? -1.434 5.777 16.078 1 98.56 250 PRO A N 1
ATOM 1857 C CA . PRO A 1 250 ? -2.635 4.949 16.219 1 98.56 250 PRO A CA 1
ATOM 1858 C C . PRO A 1 250 ? -3.76 5.664 16.953 1 98.56 250 PRO A C 1
ATOM 1860 O O . PRO A 1 250 ? -3.502 6.402 17.906 1 98.56 250 PRO A O 1
ATOM 1863 N N . LEU A 1 251 ? -4.977 5.512 16.516 1 97.94 251 LEU A N 1
ATOM 1864 C CA . LEU A 1 251 ? -6.145 6.09 17.172 1 97.94 251 LEU A CA 1
ATOM 1865 C C . LEU A 1 251 ? -7.254 5.055 17.312 1 97.94 251 LEU A C 1
ATOM 1867 O O . LEU A 1 251 ? -7.742 4.516 16.312 1 97.94 251 LEU A O 1
ATOM 1871 N N . GLY A 1 252 ? -7.633 4.789 18.531 1 97.5 252 GLY A N 1
ATOM 1872 C CA . GLY A 1 252 ? -8.695 3.838 18.828 1 97.5 252 GLY A CA 1
ATOM 1873 C C . GLY A 1 252 ? -8.188 2.557 19.453 1 97.5 252 GLY A C 1
ATOM 1874 O O . GLY A 1 252 ? -7.129 2.051 19.094 1 97.5 252 GLY A O 1
ATOM 1875 N N . SER A 1 253 ? -9 2.008 20.422 1 96.62 253 SER A N 1
ATOM 1876 C CA . SER A 1 253 ? -8.625 0.75 21.047 1 96.62 253 SER A CA 1
ATOM 1877 C C . SER A 1 253 ? -8.695 -0.411 20.062 1 96.62 253 SER A C 1
ATOM 1879 O O . SER A 1 253 ? -7.91 -1.359 20.156 1 96.62 253 SER A O 1
ATOM 1881 N N . ASP A 1 254 ? -9.602 -0.289 19.188 1 96.38 254 ASP A N 1
ATOM 1882 C CA . ASP A 1 254 ? -9.703 -1.324 18.156 1 96.38 254 ASP A CA 1
ATOM 1883 C C . ASP A 1 254 ? -8.477 -1.317 17.25 1 96.38 254 ASP A C 1
ATOM 1885 O O . ASP A 1 254 ? -7.988 -2.377 16.844 1 96.38 254 ASP A O 1
ATOM 1889 N N . MET A 1 255 ? -7.984 -0.16 16.938 1 97.75 255 MET A N 1
ATOM 1890 C CA . MET A 1 255 ? -6.746 -0.034 16.172 1 97.75 255 MET A CA 1
ATOM 1891 C C . MET A 1 255 ? -5.578 -0.668 16.922 1 97.75 255 MET A C 1
ATOM 1893 O O . MET A 1 255 ? -4.793 -1.415 16.344 1 97.75 255 MET A O 1
ATOM 1897 N N . ILE A 1 256 ? -5.434 -0.422 18.219 1 98.25 256 ILE A N 1
ATOM 1898 C CA . ILE A 1 256 ? -4.371 -0.987 19.047 1 98.25 256 ILE A CA 1
ATOM 1899 C C . ILE A 1 256 ? -4.453 -2.512 19.016 1 98.25 256 ILE A C 1
ATOM 1901 O O . ILE A 1 256 ? -3.439 -3.189 18.828 1 98.25 256 ILE A O 1
ATOM 1905 N N . GLN A 1 257 ? -5.625 -2.98 19.109 1 97.75 257 GLN A N 1
ATOM 1906 C CA . GLN A 1 257 ? -5.832 -4.426 19.156 1 97.75 257 GLN A CA 1
ATOM 1907 C C . GLN A 1 257 ? -5.566 -5.07 17.797 1 97.75 257 GLN A C 1
ATOM 1909 O O . GLN A 1 257 ? -4.844 -6.062 17.719 1 97.75 257 GLN A O 1
ATOM 1914 N N . CYS A 1 258 ? -6.133 -4.516 16.828 1 97.5 258 CYS A N 1
ATOM 1915 C CA . CYS A 1 258 ? -6.062 -5.094 15.492 1 97.5 258 CYS A CA 1
ATOM 1916 C C . CYS A 1 258 ? -4.633 -5.094 14.969 1 97.5 258 CYS A C 1
ATOM 1918 O O . CYS A 1 258 ? -4.133 -6.121 14.508 1 97.5 258 CYS A O 1
ATOM 1920 N N . VAL A 1 259 ? -3.959 -4.004 15.07 1 98.5 259 VAL A N 1
ATOM 1921 C CA . VAL A 1 259 ? -2.598 -3.896 14.555 1 98.5 259 VAL A CA 1
ATOM 1922 C C . VAL A 1 259 ? -1.644 -4.688 15.445 1 98.5 259 VAL A C 1
ATOM 1924 O O . VAL A 1 259 ? -0.679 -5.281 14.961 1 98.5 259 VAL A O 1
ATOM 1927 N N . GLY A 1 260 ? -1.917 -4.668 16.734 1 98.69 260 GLY A N 1
ATOM 1928 C CA . GLY A 1 260 ? -1.149 -5.539 17.609 1 98.69 260 GLY A CA 1
ATOM 1929 C C . GLY A 1 260 ? -1.237 -7.004 17.219 1 98.69 260 GLY A C 1
ATOM 1930 O O . GLY A 1 260 ? -0.22 -7.695 17.156 1 98.69 260 GLY A O 1
ATOM 1931 N N . THR A 1 261 ? -2.43 -7.457 16.984 1 98.56 261 THR A N 1
ATOM 1932 C CA . THR A 1 261 ? -2.652 -8.836 16.547 1 98.56 261 THR A CA 1
ATOM 1933 C C . THR A 1 261 ? -1.942 -9.109 15.227 1 98.56 261 THR A C 1
ATOM 1935 O O . THR A 1 261 ? -1.289 -10.141 15.07 1 98.56 261 THR A O 1
ATOM 1938 N N . LYS A 1 262 ? -2.045 -8.195 14.32 1 98.44 262 LYS A N 1
ATOM 1939 C CA . LYS A 1 262 ? -1.374 -8.336 13.031 1 98.44 262 LYS A CA 1
ATOM 1940 C C . LYS A 1 262 ? 0.13 -8.523 13.211 1 98.44 262 LYS A C 1
ATOM 1942 O O . LYS A 1 262 ? 0.737 -9.383 12.57 1 98.44 262 LYS A O 1
ATOM 1947 N N . CYS A 1 263 ? 0.747 -7.703 14.047 1 98.62 263 CYS A N 1
ATOM 1948 C CA . CYS A 1 263 ? 2.186 -7.773 14.281 1 98.62 263 CYS A CA 1
ATOM 1949 C C . CYS A 1 263 ? 2.568 -9.094 14.93 1 98.62 263 CYS A C 1
ATOM 1951 O O . CYS A 1 263 ? 3.555 -9.727 14.547 1 98.62 263 CYS A O 1
ATOM 1953 N N . ARG A 1 264 ? 1.806 -9.555 15.867 1 98.75 264 ARG A N 1
ATOM 1954 C CA . ARG A 1 264 ? 2.107 -10.805 16.562 1 98.75 264 ARG A CA 1
ATOM 1955 C C . ARG A 1 264 ? 1.943 -12 15.625 1 98.75 264 ARG A C 1
ATOM 1957 O O . ARG A 1 264 ? 2.748 -12.93 15.648 1 98.75 264 ARG A O 1
ATOM 1964 N N . GLU A 1 265 ? 0.897 -11.961 14.812 1 98.44 265 GLU A N 1
ATOM 1965 C CA . GLU A 1 265 ? 0.692 -13.031 13.844 1 98.44 265 GLU A CA 1
ATOM 1966 C C . GLU A 1 265 ? 1.799 -13.047 12.797 1 98.44 265 GLU A C 1
ATOM 1968 O O . GLU A 1 265 ? 2.201 -14.117 12.328 1 98.44 265 GLU A O 1
ATOM 1973 N N . THR A 1 266 ? 2.26 -11.859 12.398 1 98.56 266 THR A N 1
ATOM 1974 C CA . THR A 1 266 ? 3.361 -11.773 11.445 1 98.56 266 THR A CA 1
ATOM 1975 C C . THR A 1 266 ? 4.645 -12.336 12.055 1 98.56 266 THR A C 1
ATOM 1977 O O . THR A 1 266 ? 5.375 -13.078 11.391 1 98.56 266 THR A O 1
ATOM 1980 N N . LEU A 1 267 ? 4.91 -11.984 13.32 1 98.75 267 LEU A N 1
ATOM 1981 C CA . LEU A 1 267 ? 6.086 -12.523 14 1 98.75 267 LEU A CA 1
ATOM 1982 C C . LEU A 1 267 ? 6.016 -14.047 14.094 1 98.75 267 LEU A C 1
ATOM 1984 O O . LEU A 1 267 ? 7.023 -14.727 13.906 1 98.75 267 LEU A O 1
ATOM 1988 N N . ALA A 1 268 ? 4.84 -14.578 14.367 1 98.75 268 ALA A N 1
ATOM 1989 C CA . ALA A 1 268 ? 4.656 -16.031 14.422 1 98.75 268 ALA A CA 1
ATOM 1990 C C . ALA A 1 268 ? 4.914 -16.656 13.055 1 98.75 268 ALA A C 1
ATOM 1992 O O . ALA A 1 268 ? 5.535 -17.719 12.961 1 98.75 268 ALA A O 1
ATOM 1993 N N . LEU A 1 269 ? 4.449 -16.047 12.023 1 98.5 269 LEU A N 1
ATOM 1994 C CA . LEU A 1 269 ? 4.66 -16.531 10.664 1 98.5 269 LEU A CA 1
ATOM 1995 C C . LEU A 1 269 ? 6.145 -16.547 10.312 1 98.5 269 LEU A C 1
ATOM 1997 O O . LEU A 1 269 ? 6.641 -17.484 9.703 1 98.5 269 LEU A O 1
ATOM 2001 N N . LEU A 1 270 ? 6.82 -15.438 10.672 1 98.62 270 LEU A N 1
ATOM 2002 C CA . LEU A 1 270 ? 8.258 -15.352 10.422 1 98.62 270 LEU A CA 1
ATOM 2003 C C . LEU A 1 270 ? 8.992 -16.484 11.125 1 98.62 270 LEU A C 1
ATOM 2005 O O . LEU A 1 270 ? 9.906 -17.094 10.547 1 98.62 270 LEU A O 1
ATOM 2009 N N . ASP A 1 271 ? 8.594 -16.75 12.344 1 98.44 271 ASP A N 1
ATOM 2010 C CA . ASP A 1 271 ? 9.219 -17.828 13.109 1 98.44 271 ASP A CA 1
ATOM 2011 C C . ASP A 1 271 ? 8.969 -19.172 12.445 1 98.44 271 ASP A C 1
ATOM 2013 O O . ASP A 1 271 ? 9.875 -20 12.344 1 98.44 271 ASP A O 1
ATOM 2017 N N . GLU A 1 272 ? 7.77 -19.375 12 1 97.94 272 GLU A N 1
ATOM 2018 C CA . GLU A 1 272 ? 7.371 -20.625 11.375 1 97.94 272 GLU A CA 1
ATOM 2019 C C . GLU A 1 272 ? 8.188 -20.891 10.109 1 97.94 272 GLU A C 1
ATOM 2021 O O . GLU A 1 272 ? 8.531 -22.047 9.82 1 97.94 272 GLU A O 1
ATOM 2026 N N . TRP A 1 273 ? 8.539 -19.906 9.383 1 98 273 TRP A N 1
ATOM 2027 C CA . TRP A 1 273 ? 9.133 -20.094 8.062 1 98 273 TRP A CA 1
ATOM 2028 C C . TRP A 1 273 ? 10.609 -19.719 8.07 1 98 273 TRP A C 1
ATOM 2030 O O . TRP A 1 273 ? 11.266 -19.703 7.023 1 98 273 TRP A O 1
ATOM 2040 N N . LYS A 1 274 ? 11.172 -19.422 9.211 1 97.88 274 LYS A N 1
ATOM 2041 C CA . LYS A 1 274 ? 12.531 -18.922 9.359 1 97.88 274 LYS A CA 1
ATOM 2042 C C . LYS A 1 274 ? 13.547 -19.891 8.758 1 97.88 274 LYS A C 1
ATOM 2044 O O . LYS A 1 274 ? 14.484 -19.484 8.078 1 97.88 274 LYS A O 1
ATOM 2049 N N . ASP A 1 275 ? 13.344 -21.172 9.008 1 96.88 275 ASP A N 1
ATOM 2050 C CA . ASP A 1 275 ? 14.289 -22.172 8.516 1 96.88 275 ASP A CA 1
ATOM 2051 C C . ASP A 1 275 ? 14.344 -22.172 6.992 1 96.88 275 ASP A C 1
ATOM 2053 O O . ASP A 1 275 ? 15.43 -22.141 6.406 1 96.88 275 ASP A O 1
ATOM 2057 N N . ILE A 1 276 ? 13.219 -22.094 6.324 1 95.94 276 ILE A N 1
ATOM 2058 C CA . ILE A 1 276 ? 13.125 -22.125 4.867 1 95.94 276 ILE A CA 1
ATOM 2059 C C . ILE A 1 276 ? 13.586 -20.781 4.297 1 95.94 276 ILE A C 1
ATOM 2061 O O . ILE A 1 276 ? 14.375 -20.75 3.352 1 95.94 276 ILE A O 1
ATOM 2065 N N . ALA A 1 277 ? 13.102 -19.719 4.879 1 95.69 277 ALA A N 1
ATOM 2066 C CA . ALA A 1 277 ? 13.445 -18.375 4.402 1 95.69 277 ALA A CA 1
ATOM 2067 C C . ALA A 1 277 ? 14.953 -18.141 4.48 1 95.69 277 ALA A C 1
ATOM 2069 O O . ALA A 1 277 ? 15.547 -17.578 3.559 1 95.69 277 ALA A O 1
ATOM 2070 N N . SER A 1 278 ? 15.602 -18.641 5.496 1 94.94 278 SER A N 1
ATOM 2071 C CA . SER A 1 278 ? 17.016 -18.359 5.75 1 94.94 278 SER A CA 1
ATOM 2072 C C . SER A 1 278 ? 17.922 -19.297 4.957 1 94.94 278 SER A C 1
ATOM 2074 O O . SER A 1 278 ? 19.141 -19.109 4.938 1 94.94 278 SER A O 1
ATOM 2076 N N . SER A 1 279 ? 17.359 -20.25 4.273 1 94.56 279 SER A N 1
ATOM 2077 C CA . SER A 1 279 ? 18.141 -21.203 3.504 1 94.56 279 SER A CA 1
ATOM 2078 C C . SER A 1 279 ? 18.406 -20.688 2.092 1 94.56 279 SER A C 1
ATOM 2080 O O . SER A 1 279 ? 19.016 -21.391 1.278 1 94.56 279 SER A O 1
ATOM 2082 N N . THR A 1 280 ? 18.078 -19.406 1.799 1 95.56 280 THR A N 1
ATOM 2083 C CA . THR A 1 280 ? 18.062 -18.953 0.414 1 95.56 280 THR A CA 1
ATOM 2084 C C . THR A 1 280 ? 19.234 -18 0.157 1 95.56 280 THR A C 1
ATOM 2086 O O . THR A 1 280 ? 19.25 -17.297 -0.855 1 95.56 280 THR A O 1
ATOM 2089 N N . GLY A 1 281 ? 20.188 -17.938 1.05 1 94 281 GLY A N 1
ATOM 2090 C CA . GLY A 1 281 ? 21.344 -17.078 0.875 1 94 281 GLY A CA 1
ATOM 2091 C C . GLY A 1 281 ? 22.453 -17.734 0.062 1 94 281 GLY A C 1
ATOM 2092 O O . GLY A 1 281 ? 22.5 -18.953 -0.054 1 94 281 GLY A O 1
ATOM 2093 N N . HIS A 1 282 ? 23.25 -16.891 -0.605 1 92.44 282 HIS A N 1
ATOM 2094 C CA . HIS A 1 282 ? 24.469 -17.406 -1.23 1 92.44 282 HIS A CA 1
ATOM 2095 C C . HIS A 1 282 ? 25.422 -17.984 -0.191 1 92.44 282 HIS A C 1
ATOM 2097 O O . HIS A 1 282 ? 25.406 -17.562 0.968 1 92.44 282 HIS A O 1
ATOM 2103 N N . ASP A 1 283 ? 26.234 -18.906 -0.623 1 85.19 283 ASP A N 1
ATOM 2104 C CA . ASP A 1 283 ? 27.188 -19.547 0.275 1 85.19 283 ASP A CA 1
ATOM 2105 C C . ASP A 1 283 ? 28.344 -18.609 0.613 1 85.19 283 ASP A C 1
ATOM 2107 O O . ASP A 1 283 ? 29.031 -18.812 1.617 1 85.19 283 ASP A O 1
ATOM 2111 N N . ASP A 1 284 ? 28.578 -17.656 -0.232 1 77.81 284 ASP A N 1
ATOM 2112 C CA . ASP A 1 284 ? 29.703 -16.75 -0.054 1 77.81 284 ASP A CA 1
ATOM 2113 C C . ASP A 1 284 ? 29.375 -15.656 0.953 1 77.81 284 ASP A C 1
ATOM 2115 O O . ASP A 1 284 ? 30.25 -14.875 1.342 1 77.81 284 ASP A O 1
ATOM 2119 N N . VAL A 1 285 ? 28.062 -15.438 1.195 1 64.06 285 VAL A N 1
ATOM 2120 C CA . VAL A 1 285 ? 27.703 -14.352 2.107 1 64.06 285 VAL A CA 1
ATOM 2121 C C . VAL A 1 285 ? 27.75 -14.852 3.549 1 64.06 285 VAL A C 1
ATOM 2123 O O . VAL A 1 285 ? 27.109 -15.859 3.883 1 64.06 285 VAL A O 1
ATOM 2126 N N . GLN A 1 286 ? 28.938 -14.922 4.191 1 48.22 286 GLN A N 1
ATOM 2127 C CA . GLN A 1 286 ? 29.125 -15.234 5.602 1 48.22 286 GLN A CA 1
ATOM 2128 C C . GLN A 1 286 ? 28.281 -14.32 6.484 1 48.22 286 GLN A C 1
ATOM 2130 O O . GLN A 1 286 ? 28.109 -13.141 6.191 1 48.22 286 GLN A O 1
ATOM 2135 N N . MET B 1 1 ? 1.33 -37.375 -10.664 1 67.25 1 MET B N 1
ATOM 2136 C CA . MET B 1 1 ? 0.24 -36.438 -10.82 1 67.25 1 MET B CA 1
ATOM 2137 C C . MET B 1 1 ? 0.369 -35.656 -12.133 1 67.25 1 MET B C 1
ATOM 2139 O O . MET B 1 1 ? 1.474 -35.5 -12.656 1 67.25 1 MET B O 1
ATOM 2143 N N . ALA B 1 2 ? -0.729 -35.312 -12.844 1 88.25 2 ALA B N 1
ATOM 2144 C CA . ALA B 1 2 ? -0.679 -34.562 -14.109 1 88.25 2 ALA B CA 1
ATOM 2145 C C . ALA B 1 2 ? 0.076 -33.25 -13.945 1 88.25 2 ALA B C 1
ATOM 2147 O O . ALA B 1 2 ? -0.006 -32.594 -12.891 1 88.25 2 ALA B O 1
ATOM 2148 N N . PRO B 1 3 ? 0.907 -32.875 -14.852 1 96.62 3 PRO B N 1
ATOM 2149 C CA . PRO B 1 3 ? 1.657 -31.625 -14.781 1 96.62 3 PRO B CA 1
ATOM 2150 C C . PRO B 1 3 ? 0.756 -30.422 -14.555 1 96.62 3 PRO B C 1
ATOM 2152 O O . PRO B 1 3 ? -0.351 -30.359 -15.102 1 96.62 3 PRO B O 1
ATOM 2155 N N . ARG B 1 4 ? 1.208 -29.578 -13.727 1 97.94 4 ARG B N 1
ATOM 2156 C CA . ARG B 1 4 ? 0.513 -28.312 -13.516 1 97.94 4 ARG B CA 1
ATOM 2157 C C . ARG B 1 4 ? 0.871 -27.297 -14.602 1 97.94 4 ARG B C 1
ATOM 2159 O O . ARG B 1 4 ? 1.956 -27.359 -15.18 1 97.94 4 ARG B O 1
ATOM 2166 N N . VAL B 1 5 ? -0.044 -26.391 -14.836 1 98.81 5 VAL B N 1
ATOM 2167 C CA . VAL B 1 5 ? 0.195 -25.328 -15.797 1 98.81 5 VAL B CA 1
ATOM 2168 C C . VAL B 1 5 ? 0.437 -24 -15.062 1 98.81 5 VAL B C 1
ATOM 2170 O O . VAL B 1 5 ? -0.45 -23.5 -14.375 1 98.81 5 VAL B O 1
ATOM 2173 N N . TRP B 1 6 ? 1.634 -23.438 -15.258 1 98.94 6 TRP B N 1
ATOM 2174 C CA . TRP B 1 6 ? 2.041 -22.172 -14.633 1 98.94 6 TRP B CA 1
ATOM 2175 C C . TRP B 1 6 ? 1.963 -21.031 -15.633 1 98.94 6 TRP B C 1
ATOM 2177 O O . TRP B 1 6 ? 2.479 -21.125 -16.75 1 98.94 6 TRP B O 1
ATOM 2187 N N . LEU B 1 7 ? 1.287 -19.953 -15.312 1 98.94 7 LEU B N 1
ATOM 2188 C CA . LEU B 1 7 ? 1.389 -18.672 -16 1 98.94 7 LEU B CA 1
ATOM 2189 C C . LEU B 1 7 ? 2.246 -17.703 -15.203 1 98.94 7 LEU B C 1
ATOM 2191 O O . LEU B 1 7 ? 1.937 -17.391 -14.047 1 98.94 7 LEU B O 1
ATOM 2195 N N . ILE B 1 8 ? 3.334 -17.266 -15.781 1 98.94 8 ILE B N 1
ATOM 2196 C CA . ILE B 1 8 ? 4.285 -16.422 -15.078 1 98.94 8 ILE B CA 1
ATOM 2197 C C . ILE B 1 8 ? 4.473 -15.102 -15.836 1 98.94 8 ILE B C 1
ATOM 2199 O O . ILE B 1 8 ? 4.723 -15.109 -17.047 1 98.94 8 ILE B O 1
ATOM 2203 N N . THR B 1 9 ? 4.301 -13.992 -15.148 1 98.69 9 THR B N 1
ATOM 2204 C CA . THR B 1 9 ? 4.535 -12.695 -15.781 1 98.69 9 THR B CA 1
ATOM 2205 C C . THR B 1 9 ? 5.961 -12.219 -15.516 1 98.69 9 THR B C 1
ATOM 2207 O O . THR B 1 9 ? 6.547 -12.539 -14.477 1 98.69 9 THR B O 1
ATOM 2210 N N . GLY B 1 10 ? 6.492 -11.422 -16.406 1 96.38 10 GLY B N 1
ATOM 2211 C CA . GLY B 1 10 ? 7.812 -10.844 -16.234 1 96.38 10 GLY B CA 1
ATOM 2212 C C . GLY B 1 10 ? 8.922 -11.883 -16.203 1 96.38 10 GLY B C 1
ATOM 2213 O O . GLY B 1 10 ? 9.672 -11.969 -15.227 1 96.38 10 GLY B O 1
ATOM 2214 N N . CYS B 1 11 ? 9.148 -12.586 -17.328 1 97.31 11 CYS B N 1
ATOM 2215 C CA . CYS B 1 11 ? 10.062 -13.727 -17.328 1 97.31 11 CYS B CA 1
ATOM 2216 C C . CYS B 1 11 ? 11.383 -13.367 -18 1 97.31 11 CYS B C 1
ATOM 2218 O O . CYS B 1 11 ? 12.195 -14.25 -18.281 1 97.31 11 CYS B O 1
ATOM 2220 N N . SER B 1 12 ? 11.641 -12.094 -18.219 1 93.31 12 SER B N 1
ATOM 2221 C CA . SER B 1 12 ? 12.828 -11.711 -18.984 1 93.31 12 SER B CA 1
ATOM 2222 C C . SER B 1 12 ? 14.078 -11.797 -18.109 1 93.31 12 SER B C 1
ATOM 2224 O O . SER B 1 12 ? 15.195 -11.82 -18.625 1 93.31 12 SER B O 1
ATOM 2226 N N . SER B 1 13 ? 13.914 -11.781 -16.797 1 89.19 13 SER B N 1
ATOM 2227 C CA . SER B 1 13 ? 15.055 -11.852 -15.898 1 89.19 13 SER B CA 1
ATOM 2228 C C . SER B 1 13 ? 14.617 -12.25 -14.492 1 89.19 13 SER B C 1
ATOM 2230 O O . SER B 1 13 ? 13.445 -12.531 -14.25 1 89.19 13 SER B O 1
ATOM 2232 N N . GLY B 1 14 ? 15.555 -12.453 -13.664 1 92.06 14 GLY B N 1
ATOM 2233 C CA . GLY B 1 14 ? 15.32 -12.562 -12.234 1 92.06 14 GLY B CA 1
ATOM 2234 C C . GLY B 1 14 ? 14.477 -13.766 -11.852 1 92.06 14 GLY B C 1
ATOM 2235 O O . GLY B 1 14 ? 14.727 -14.875 -12.328 1 92.06 14 GLY B O 1
ATOM 2236 N N . PHE B 1 15 ? 13.57 -13.523 -10.93 1 95.75 15 PHE B N 1
ATOM 2237 C CA . PHE B 1 15 ? 12.734 -14.562 -10.352 1 95.75 15 PHE B CA 1
ATOM 2238 C C . PHE B 1 15 ? 11.867 -15.219 -11.422 1 95.75 15 PHE B C 1
ATOM 2240 O O . PHE B 1 15 ? 11.766 -16.438 -11.484 1 95.75 15 PHE B O 1
ATOM 2247 N N . GLY B 1 16 ? 11.25 -14.383 -12.305 1 97.38 16 GLY B N 1
ATOM 2248 C CA . GLY B 1 16 ? 10.359 -14.93 -13.312 1 97.38 16 GLY B CA 1
ATOM 2249 C C . GLY B 1 16 ? 11.031 -15.93 -14.234 1 97.38 16 GLY B C 1
ATOM 2250 O O . GLY B 1 16 ? 10.508 -17.016 -14.461 1 97.38 16 GLY B O 1
ATOM 2251 N N . LYS B 1 17 ? 12.195 -15.539 -14.719 1 97.12 17 LYS B N 1
ATOM 2252 C CA . LYS B 1 17 ? 12.961 -16.406 -15.594 1 97.12 17 LYS B CA 1
ATOM 2253 C C . LYS B 1 17 ? 13.383 -17.688 -14.875 1 97.12 17 LYS B C 1
ATOM 2255 O O . LYS B 1 17 ? 13.219 -18.797 -15.406 1 97.12 17 LYS B O 1
ATOM 2260 N N . GLU B 1 18 ? 13.898 -17.547 -13.688 1 98.06 18 GLU B N 1
ATOM 2261 C CA . GLU B 1 18 ? 14.422 -18.688 -12.93 1 98.06 18 GLU B CA 1
ATOM 2262 C C . GLU B 1 18 ? 13.297 -19.641 -12.516 1 98.06 18 GLU B C 1
ATOM 2264 O O . GLU B 1 18 ? 13.461 -20.859 -12.562 1 98.06 18 GLU B O 1
ATOM 2269 N N . ILE B 1 19 ? 12.125 -19.125 -12.133 1 98.69 19 ILE B N 1
ATOM 2270 C CA . ILE B 1 19 ? 10.977 -19.969 -11.805 1 98.69 19 ILE B CA 1
ATOM 2271 C C . ILE B 1 19 ? 10.57 -20.766 -13.031 1 98.69 19 ILE B C 1
ATOM 2273 O O . ILE B 1 19 ? 10.336 -21.984 -12.945 1 98.69 19 ILE B O 1
ATOM 2277 N N . ALA B 1 20 ? 10.5 -20.109 -14.164 1 98.75 20 ALA B N 1
ATOM 2278 C CA . ALA B 1 20 ? 10.109 -20.797 -15.398 1 98.75 20 ALA B CA 1
ATOM 2279 C C . ALA B 1 20 ? 11.047 -21.969 -15.695 1 98.75 20 ALA B C 1
ATOM 2281 O O . ALA B 1 20 ? 10.586 -23.062 -15.992 1 98.75 20 ALA B O 1
ATOM 2282 N N . ILE B 1 21 ? 12.312 -21.75 -15.547 1 98.56 21 ILE B N 1
ATOM 2283 C CA . ILE B 1 21 ? 13.32 -22.766 -15.836 1 98.56 21 ILE B CA 1
ATOM 2284 C C . ILE B 1 21 ? 13.148 -23.953 -14.891 1 98.56 21 ILE B C 1
ATOM 2286 O O . ILE B 1 21 ? 13.047 -25.094 -15.336 1 98.56 21 ILE B O 1
ATOM 2290 N N . GLN B 1 22 ? 13.055 -23.672 -13.656 1 98.62 22 GLN B N 1
ATOM 2291 C CA . GLN B 1 22 ? 12.992 -24.75 -12.656 1 98.62 22 GLN B CA 1
ATOM 2292 C C . GLN B 1 22 ? 11.68 -25.516 -12.758 1 98.62 22 GLN B C 1
ATOM 2294 O O . GLN B 1 22 ? 11.648 -26.734 -12.547 1 98.62 22 GLN B O 1
ATOM 2299 N N . VAL B 1 23 ? 10.594 -24.812 -13.023 1 98.75 23 VAL B N 1
ATOM 2300 C CA . VAL B 1 23 ? 9.297 -25.469 -13.18 1 98.75 23 VAL B CA 1
ATOM 2301 C C . VAL B 1 23 ? 9.344 -26.438 -14.344 1 98.75 23 VAL B C 1
ATOM 2303 O O . VAL B 1 23 ? 8.867 -27.578 -14.234 1 98.75 23 VAL B O 1
ATOM 2306 N N . LEU B 1 24 ? 9.961 -26.062 -15.492 1 98.5 24 LEU B N 1
ATOM 2307 C CA . LEU B 1 24 ? 10.117 -26.922 -16.641 1 98.5 24 LEU B CA 1
ATOM 2308 C C . LEU B 1 24 ? 10.961 -28.156 -16.297 1 98.5 24 LEU B C 1
ATOM 2310 O O . LEU B 1 24 ? 10.609 -29.281 -16.656 1 98.5 24 LEU B O 1
ATOM 2314 N N . GLU B 1 25 ? 11.992 -27.891 -15.555 1 97.94 25 GLU B N 1
ATOM 2315 C CA . GLU B 1 25 ? 12.898 -28.953 -15.156 1 97.94 25 GLU B CA 1
ATOM 2316 C C . GLU B 1 25 ? 12.195 -29.969 -14.266 1 97.94 25 GLU B C 1
ATOM 2318 O O . GLU B 1 25 ? 12.539 -31.156 -14.273 1 97.94 25 GLU B O 1
ATOM 2323 N N . ARG B 1 26 ? 11.195 -29.531 -13.578 1 97.38 26 ARG B N 1
ATOM 2324 C CA . ARG B 1 26 ? 10.477 -30.391 -12.641 1 97.38 26 ARG B CA 1
ATOM 2325 C C . ARG B 1 26 ? 9.297 -31.078 -13.312 1 97.38 26 ARG B C 1
ATOM 2327 O O . ARG B 1 26 ? 8.547 -31.812 -12.672 1 97.38 26 ARG B O 1
ATOM 2334 N N . GLY B 1 27 ? 9.008 -30.75 -14.555 1 97.44 27 GLY B N 1
ATOM 2335 C CA . GLY B 1 27 ? 8.07 -31.531 -15.344 1 97.44 27 GLY B CA 1
ATOM 2336 C C . GLY B 1 27 ? 6.727 -30.859 -15.516 1 97.44 27 GLY B C 1
ATOM 2337 O O . GLY B 1 27 ? 5.844 -31.391 -16.188 1 97.44 27 GLY B O 1
ATOM 2338 N N . ASP B 1 28 ? 6.512 -29.688 -14.898 1 98.44 28 ASP B N 1
ATOM 2339 C CA . ASP B 1 28 ? 5.281 -28.938 -15.094 1 98.44 28 ASP B CA 1
ATOM 2340 C C . ASP B 1 28 ? 5.32 -28.141 -16.391 1 98.44 28 ASP B C 1
ATOM 2342 O O . ASP B 1 28 ? 6.348 -28.109 -17.078 1 98.44 28 ASP B O 1
ATOM 2346 N N . LYS B 1 29 ? 4.184 -27.578 -16.812 1 98.75 29 LYS B N 1
ATOM 2347 C CA . LYS B 1 29 ? 4.07 -26.75 -18.016 1 98.75 29 LYS B CA 1
ATOM 2348 C C . LYS B 1 29 ? 4.141 -25.266 -17.672 1 98.75 29 LYS B C 1
ATOM 2350 O O . LYS B 1 29 ? 3.602 -24.828 -16.656 1 98.75 29 LYS B O 1
ATOM 2355 N N . VAL B 1 30 ? 4.844 -24.562 -18.531 1 98.88 30 VAL B N 1
ATOM 2356 C CA . VAL B 1 30 ? 5.031 -23.141 -18.266 1 98.88 30 VAL B CA 1
ATOM 2357 C C . VAL B 1 30 ? 4.527 -22.328 -19.453 1 98.88 30 VAL B C 1
ATOM 2359 O O . VAL B 1 30 ? 4.848 -22.625 -20.609 1 98.88 30 VAL B O 1
ATOM 2362 N N . ILE B 1 31 ? 3.717 -21.359 -19.219 1 98.88 31 ILE B N 1
ATOM 2363 C CA . ILE B 1 31 ? 3.455 -20.234 -20.094 1 98.88 31 ILE B CA 1
ATOM 2364 C C . ILE B 1 31 ? 4.176 -18.984 -19.562 1 98.88 31 ILE B C 1
ATOM 2366 O O . ILE B 1 31 ? 3.734 -18.375 -18.594 1 98.88 31 ILE B O 1
ATOM 2370 N N . ALA B 1 32 ? 5.293 -18.688 -20.203 1 98.81 32 ALA B N 1
ATOM 2371 C CA . ALA B 1 32 ? 6.121 -17.547 -19.812 1 98.81 32 ALA B CA 1
ATOM 2372 C C . ALA B 1 32 ? 5.754 -16.297 -20.609 1 98.81 32 ALA B C 1
ATOM 2374 O O . ALA B 1 32 ? 5.484 -16.375 -21.812 1 98.81 32 ALA B O 1
ATOM 2375 N N . THR B 1 33 ? 5.699 -15.172 -19.906 1 98.62 33 THR B N 1
ATOM 2376 C CA . THR B 1 33 ? 5.344 -13.945 -20.625 1 98.62 33 THR B CA 1
ATOM 2377 C C . THR B 1 33 ? 6.387 -12.859 -20.391 1 98.62 33 THR B C 1
ATOM 2379 O O . THR B 1 33 ? 7.094 -12.883 -19.375 1 98.62 33 THR B O 1
ATOM 2382 N N . ALA B 1 34 ? 6.559 -12.039 -21.297 1 96.94 34 ALA B N 1
ATOM 2383 C CA . ALA B 1 34 ? 7.348 -10.805 -21.266 1 96.94 34 ALA B CA 1
ATOM 2384 C C . ALA B 1 34 ? 6.777 -9.766 -22.219 1 96.94 34 ALA B C 1
ATOM 2386 O O . ALA B 1 34 ? 5.945 -10.086 -23.078 1 96.94 34 ALA B O 1
ATOM 2387 N N . ARG B 1 35 ? 7.188 -8.555 -22.125 1 93.5 35 ARG B N 1
ATOM 2388 C CA . ARG B 1 35 ? 6.715 -7.5 -23.016 1 93.5 35 ARG B CA 1
ATOM 2389 C C . ARG B 1 35 ? 7.098 -7.785 -24.469 1 93.5 35 ARG B C 1
ATOM 2391 O O . ARG B 1 35 ? 6.375 -7.406 -25.391 1 93.5 35 ARG B O 1
ATOM 2398 N N . ASN B 1 36 ? 8.234 -8.328 -24.469 1 92.31 36 ASN B N 1
ATOM 2399 C CA . ASN B 1 36 ? 8.766 -8.758 -25.766 1 92.31 36 ASN B CA 1
ATOM 2400 C C . ASN B 1 36 ? 9.25 -10.203 -25.719 1 92.31 36 ASN B C 1
ATOM 2402 O O . ASN B 1 36 ? 10.266 -10.5 -25.078 1 92.31 36 ASN B O 1
ATOM 2406 N N . VAL B 1 37 ? 8.617 -11.031 -26.484 1 94.25 37 VAL B N 1
ATOM 2407 C CA . VAL B 1 37 ? 8.883 -12.461 -26.422 1 94.25 37 VAL B CA 1
ATOM 2408 C C . VAL B 1 37 ? 10.305 -12.75 -26.906 1 94.25 37 VAL B C 1
ATOM 2410 O O . VAL B 1 37 ? 10.891 -13.773 -26.562 1 94.25 37 VAL B O 1
ATOM 2413 N N . SER B 1 38 ? 10.844 -11.867 -27.734 1 94.44 38 SER B N 1
ATOM 2414 C CA . SER B 1 38 ? 12.211 -12.094 -28.203 1 94.44 38 SER B CA 1
ATOM 2415 C C . SER B 1 38 ? 13.195 -12.141 -27.031 1 94.44 38 SER B C 1
ATOM 2417 O O . SER B 1 38 ? 14.227 -12.805 -27.109 1 94.44 38 SER B O 1
ATOM 2419 N N . ARG B 1 39 ? 12.836 -11.562 -25.953 1 92 39 ARG B N 1
ATOM 2420 C CA . ARG B 1 39 ? 13.703 -11.492 -24.781 1 92 39 ARG B CA 1
ATOM 2421 C C . ARG B 1 39 ? 13.648 -12.789 -23.984 1 92 39 ARG B C 1
ATOM 2423 O O . ARG B 1 39 ? 14.484 -13.023 -23.109 1 92 39 ARG B O 1
ATOM 2430 N N . ILE B 1 40 ? 12.617 -13.641 -24.344 1 97 40 ILE B N 1
ATOM 2431 C CA . ILE B 1 40 ? 12.492 -14.875 -23.578 1 97 40 ILE B CA 1
ATOM 2432 C C . ILE B 1 40 ? 12.5 -16.078 -24.531 1 97 40 ILE B C 1
ATOM 2434 O O . ILE B 1 40 ? 11.867 -17.094 -24.25 1 97 40 ILE B O 1
ATOM 2438 N N . ALA B 1 41 ? 13.195 -15.977 -25.625 1 96.38 41 ALA B N 1
ATOM 2439 C CA . ALA B 1 41 ? 13.328 -17.047 -26.609 1 96.38 41 ALA B CA 1
ATOM 2440 C C . ALA B 1 41 ? 13.977 -18.281 -26.016 1 96.38 41 ALA B C 1
ATOM 2442 O O . ALA B 1 41 ? 13.648 -19.406 -26.391 1 96.38 41 ALA B O 1
ATOM 2443 N N . ALA B 1 42 ? 14.859 -18.031 -25.109 1 96.38 42 ALA B N 1
ATOM 2444 C CA . ALA B 1 42 ? 15.562 -19.141 -24.469 1 96.38 42 ALA B CA 1
ATOM 2445 C C . ALA B 1 42 ? 14.586 -20.031 -23.688 1 96.38 42 ALA B C 1
ATOM 2447 O O . ALA B 1 42 ? 14.781 -21.234 -23.609 1 96.38 42 ALA B O 1
ATOM 2448 N N . LEU B 1 43 ? 13.555 -19.438 -23.141 1 98 43 LEU B N 1
ATOM 2449 C CA . LEU B 1 43 ? 12.547 -20.203 -22.422 1 98 43 LEU B CA 1
ATOM 2450 C C . LEU B 1 43 ? 11.711 -21.047 -23.391 1 98 43 LEU B C 1
ATOM 2452 O O . LEU B 1 43 ? 11.305 -22.156 -23.047 1 98 43 LEU B O 1
ATOM 2456 N N . ARG B 1 44 ? 11.469 -20.453 -24.531 1 97.5 44 ARG B N 1
ATOM 2457 C CA . ARG B 1 44 ? 10.789 -21.234 -25.562 1 97.5 44 ARG B CA 1
ATOM 2458 C C . ARG B 1 44 ? 11.594 -22.469 -25.922 1 97.5 44 ARG B C 1
ATOM 2460 O O . ARG B 1 44 ? 11.047 -23.578 -26 1 97.5 44 ARG B O 1
ATOM 2467 N N . ASP B 1 45 ? 12.859 -22.25 -26.125 1 97.5 45 ASP B N 1
ATOM 2468 C CA . ASP B 1 45 ? 13.758 -23.344 -26.484 1 97.5 45 AS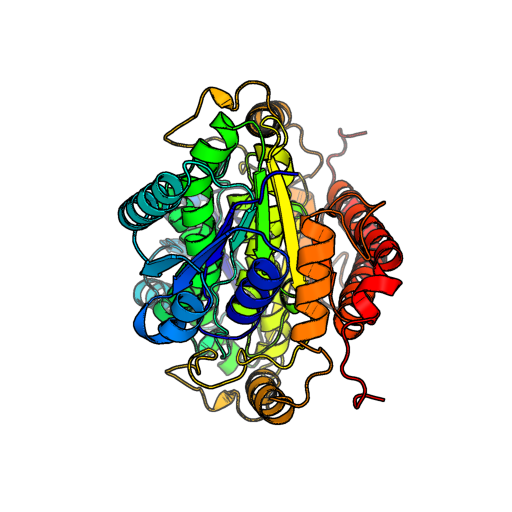P B CA 1
ATOM 2469 C C . ASP B 1 45 ? 13.812 -24.406 -25.391 1 97.5 45 ASP B C 1
ATOM 2471 O O . ASP B 1 45 ? 14.023 -25.578 -25.672 1 97.5 45 ASP B O 1
ATOM 2475 N N . ALA B 1 46 ? 13.555 -23.953 -24.156 1 97.5 46 ALA B N 1
ATOM 2476 C CA . ALA B 1 46 ? 13.609 -24.844 -23 1 97.5 46 ALA B CA 1
ATOM 2477 C C . ALA B 1 46 ? 12.297 -25.609 -22.844 1 97.5 46 ALA B C 1
ATOM 2479 O O . ALA B 1 46 ? 12.203 -26.516 -22.016 1 97.5 46 ALA B O 1
ATOM 2480 N N . GLY B 1 47 ? 11.25 -25.203 -23.594 1 97.94 47 GLY B N 1
ATOM 2481 C CA . GLY B 1 47 ? 10.023 -25.984 -23.578 1 97.94 47 GLY B CA 1
ATOM 2482 C C . GLY B 1 47 ? 8.812 -25.188 -23.109 1 97.94 47 GLY B C 1
ATOM 2483 O O . GLY B 1 47 ? 7.699 -25.719 -23.078 1 97.94 47 GLY B O 1
ATOM 2484 N N . ALA B 1 48 ? 9.016 -23.969 -22.797 1 98.62 48 ALA B N 1
ATOM 2485 C CA . ALA B 1 48 ? 7.891 -23.141 -22.375 1 98.62 48 ALA B CA 1
ATOM 2486 C C . ALA B 1 48 ? 7.09 -22.641 -23.562 1 98.62 48 ALA B C 1
ATOM 2488 O O . ALA B 1 48 ? 7.629 -22.516 -24.672 1 98.62 48 ALA B O 1
ATOM 2489 N N . GLU B 1 49 ? 5.844 -22.484 -23.375 1 98.56 49 GLU B N 1
ATOM 2490 C CA . GLU B 1 49 ? 5.105 -21.578 -24.266 1 98.56 49 GLU B CA 1
ATOM 2491 C C . GLU B 1 49 ? 5.352 -20.125 -23.891 1 98.56 49 GLU B C 1
ATOM 2493 O O . GLU B 1 49 ? 5.496 -19.781 -22.719 1 98.56 49 GLU B O 1
ATOM 2498 N N . VAL B 1 50 ? 5.508 -19.281 -24.922 1 98.44 50 VAL B N 1
ATOM 2499 C CA . VAL B 1 50 ? 5.82 -17.891 -24.625 1 98.44 50 VAL B CA 1
ATOM 2500 C C . VAL B 1 50 ? 4.762 -16.984 -25.25 1 98.44 50 VAL B C 1
ATOM 2502 O O . VAL B 1 50 ? 4.277 -17.25 -26.359 1 98.44 50 VAL B O 1
ATOM 2505 N N . LEU B 1 51 ? 4.293 -15.938 -24.547 1 98.44 51 LEU B N 1
ATOM 2506 C CA . LEU B 1 51 ? 3.328 -14.953 -25 1 98.44 51 LEU B CA 1
ATOM 2507 C C . LEU B 1 51 ? 3.803 -13.539 -24.688 1 98.44 51 LEU B C 1
ATOM 2509 O O . LEU B 1 51 ? 4.426 -13.305 -23.641 1 98.44 51 LEU B O 1
ATOM 2513 N N . ASP B 1 52 ? 3.502 -12.609 -25.578 1 97.69 52 ASP B N 1
ATOM 2514 C CA . ASP B 1 52 ? 3.678 -11.188 -25.266 1 97.69 52 ASP B CA 1
ATOM 2515 C C . ASP B 1 52 ? 2.65 -10.719 -24.25 1 97.69 52 ASP B C 1
ATOM 2517 O O . ASP B 1 52 ? 1.444 -10.891 -24.438 1 97.69 52 ASP B O 1
ATOM 2521 N N . LEU B 1 53 ? 3.188 -10.188 -23.172 1 98.06 53 LEU B N 1
ATOM 2522 C CA . LEU B 1 53 ? 2.277 -9.594 -22.203 1 98.06 53 LEU B CA 1
ATOM 2523 C C . LEU B 1 53 ? 2.914 -8.383 -21.531 1 98.06 53 LEU B C 1
ATOM 2525 O O . LEU B 1 53 ? 3.92 -8.523 -20.828 1 98.06 53 LEU B 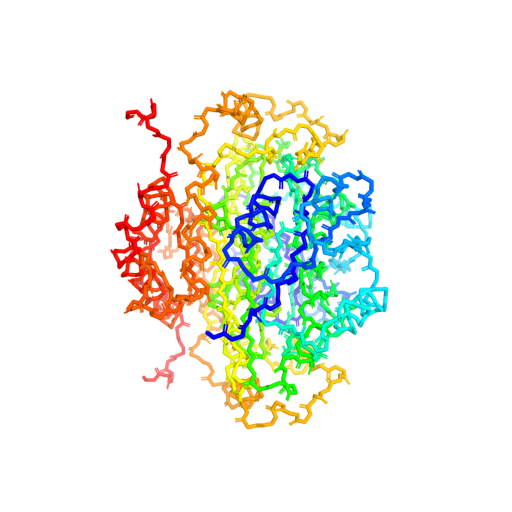O 1
ATOM 2529 N N . ASP B 1 54 ? 2.406 -7.238 -21.812 1 98 54 ASP B N 1
ATOM 2530 C CA . ASP B 1 54 ? 2.635 -6.031 -21.016 1 98 54 ASP B CA 1
ATOM 2531 C C . ASP B 1 54 ? 1.563 -5.867 -19.953 1 98 54 ASP B C 1
ATOM 2533 O O . ASP B 1 54 ? 0.422 -5.516 -20.25 1 98 54 ASP B O 1
ATOM 2537 N N . VAL B 1 55 ? 1.972 -6.066 -18.703 1 97.94 55 VAL B N 1
ATOM 2538 C CA . VAL B 1 55 ? 0.973 -6.082 -17.641 1 97.94 55 VAL B CA 1
ATOM 2539 C C . VAL B 1 55 ? 0.393 -4.684 -17.453 1 97.94 55 VAL B C 1
ATOM 2541 O O . VAL B 1 55 ? -0.624 -4.512 -16.766 1 97.94 55 VAL B O 1
ATOM 2544 N N . SER B 1 56 ? 1.053 -3.668 -17.984 1 97.38 56 SER B N 1
ATOM 2545 C CA . SER B 1 56 ? 0.532 -2.309 -17.859 1 97.38 56 SER B CA 1
ATOM 2546 C C . SER B 1 56 ? -0.489 -2.014 -18.953 1 97.38 56 SER B C 1
ATOM 2548 O O . SER B 1 56 ? -1.045 -0.915 -19.016 1 97.38 56 SER B O 1
ATOM 2550 N N . ALA B 1 57 ? -0.751 -2.982 -19.844 1 97.69 57 ALA B N 1
ATOM 2551 C CA . ALA B 1 57 ? -1.752 -2.814 -20.906 1 97.69 57 ALA B CA 1
ATOM 2552 C C . ALA B 1 57 ? -3.16 -2.777 -20.312 1 97.69 57 ALA B C 1
ATOM 2554 O O . ALA B 1 57 ? -3.355 -3.059 -19.125 1 97.69 57 ALA B O 1
ATOM 2555 N N . GLY B 1 58 ? -4.141 -2.404 -21.156 1 97.38 58 GLY B N 1
ATOM 2556 C CA . GLY B 1 58 ? -5.531 -2.393 -20.734 1 97.38 58 GLY B CA 1
ATOM 2557 C C . GLY B 1 58 ? -6.074 -3.779 -20.438 1 97.38 58 GLY B C 1
ATOM 2558 O O . GLY B 1 58 ? -5.566 -4.773 -20.953 1 97.38 58 GLY B O 1
ATOM 2559 N N . LEU B 1 59 ? -7.062 -3.826 -19.609 1 98.38 59 LEU B N 1
ATOM 2560 C CA . LEU B 1 59 ? -7.629 -5.082 -19.125 1 98.38 59 LEU B CA 1
ATOM 2561 C C . LEU B 1 59 ? -8.055 -5.965 -20.297 1 98.38 59 LEU B C 1
ATOM 2563 O O . LEU B 1 59 ? -7.816 -7.176 -20.281 1 98.38 59 LEU B O 1
ATOM 2567 N N . LYS B 1 60 ? -8.656 -5.387 -21.297 1 98.19 60 LYS B N 1
ATOM 2568 C CA . LYS B 1 60 ? -9.125 -6.18 -22.422 1 98.19 60 LYS B CA 1
ATOM 2569 C C . LYS B 1 60 ? -7.965 -6.906 -23.109 1 98.19 60 LYS B C 1
ATOM 2571 O O . LYS B 1 60 ? -8.086 -8.078 -23.453 1 98.19 60 LYS B O 1
ATOM 2576 N N . THR B 1 61 ? -6.863 -6.199 -23.266 1 98.31 61 THR B N 1
ATOM 2577 C CA . THR B 1 61 ? -5.672 -6.789 -23.875 1 98.31 61 THR B CA 1
ATOM 2578 C C . THR B 1 61 ? -5.145 -7.93 -23 1 98.31 61 THR B C 1
ATOM 2580 O O . THR B 1 61 ? -4.773 -8.984 -23.516 1 98.31 61 THR B O 1
ATOM 2583 N N . ILE B 1 62 ? -5.148 -7.758 -21.734 1 98.75 62 ILE B N 1
ATOM 2584 C CA . ILE B 1 62 ? -4.664 -8.766 -20.797 1 98.75 62 ILE B CA 1
ATOM 2585 C C . ILE B 1 62 ? -5.59 -9.977 -20.812 1 98.75 62 ILE B C 1
ATOM 2587 O O . ILE B 1 62 ? -5.129 -11.117 -20.812 1 98.75 62 ILE B O 1
ATOM 2591 N N . GLU B 1 63 ? -6.871 -9.734 -20.859 1 98.69 63 GLU B N 1
ATOM 2592 C CA . GLU B 1 63 ? -7.844 -10.82 -20.922 1 98.69 63 GLU B CA 1
ATOM 2593 C C . GLU B 1 63 ? -7.641 -11.656 -22.188 1 98.69 63 GLU B C 1
ATOM 2595 O O . GLU B 1 63 ? -7.75 -12.883 -22.141 1 98.69 63 GLU B O 1
ATOM 2600 N N . GLU B 1 64 ? -7.352 -11 -23.266 1 98.62 64 GLU B N 1
ATOM 2601 C CA . GLU B 1 64 ? -7.102 -11.711 -24.516 1 98.62 64 GLU B CA 1
ATOM 2602 C C . GLU B 1 64 ? -5.859 -12.594 -24.406 1 98.62 64 GLU B C 1
ATOM 2604 O O . GLU B 1 64 ? -5.863 -13.734 -24.875 1 98.62 64 GLU B O 1
ATOM 2609 N N . THR B 1 65 ? -4.84 -12.039 -23.828 1 98.62 65 THR B N 1
ATOM 2610 C CA . THR B 1 65 ? -3.607 -12.805 -23.656 1 98.62 65 THR B CA 1
ATOM 2611 C C . THR B 1 65 ? -3.828 -13.977 -22.703 1 98.62 65 THR B C 1
ATOM 2613 O O . THR B 1 65 ? -3.33 -15.078 -22.953 1 98.62 65 THR B O 1
ATOM 2616 N N . VAL B 1 66 ? -4.582 -13.781 -21.641 1 98.81 66 VAL B N 1
ATOM 2617 C CA . VAL B 1 66 ? -4.852 -14.836 -20.672 1 98.81 66 VAL B CA 1
ATOM 2618 C C . VAL B 1 66 ? -5.727 -15.914 -21.297 1 98.81 66 VAL B C 1
ATOM 2620 O O . VAL B 1 66 ? -5.555 -17.109 -21.031 1 98.81 66 VAL B O 1
ATOM 2623 N N . LYS B 1 67 ? -6.664 -15.5 -22.125 1 98.81 67 LYS B N 1
ATOM 2624 C CA . LYS B 1 67 ? -7.453 -16.484 -22.859 1 98.81 67 LYS B CA 1
ATOM 2625 C C . LYS B 1 67 ? -6.562 -17.344 -23.75 1 98.81 67 LYS B C 1
ATOM 2627 O O . LYS B 1 67 ? -6.73 -18.578 -23.797 1 98.81 67 LYS B O 1
ATOM 2632 N N . ALA B 1 68 ? -5.711 -16.703 -24.469 1 98.75 68 ALA B N 1
ATOM 2633 C CA . ALA B 1 68 ? -4.77 -17.438 -25.312 1 98.75 68 ALA B CA 1
ATOM 2634 C C . ALA B 1 68 ? -3.938 -18.406 -24.469 1 98.75 68 ALA B C 1
ATOM 2636 O O . ALA B 1 68 ? -3.703 -19.547 -24.875 1 98.75 68 ALA B O 1
ATOM 2637 N N . ALA B 1 69 ? -3.486 -17.938 -23.312 1 98.81 69 ALA B N 1
ATOM 2638 C CA . ALA B 1 69 ? -2.717 -18.766 -22.406 1 98.81 69 ALA B CA 1
ATOM 2639 C C . ALA B 1 69 ? -3.521 -19.984 -21.969 1 98.81 69 ALA B C 1
ATOM 2641 O O . ALA B 1 69 ? -3.025 -21.125 -22 1 98.81 69 ALA B O 1
ATOM 2642 N N . HIS B 1 70 ? -4.73 -19.75 -21.547 1 98.81 70 HIS B N 1
ATOM 2643 C CA . HIS B 1 70 ? -5.609 -20.828 -21.109 1 98.81 70 HIS B CA 1
ATOM 2644 C C . HIS B 1 70 ? -5.832 -21.844 -22.219 1 98.81 70 HIS B C 1
ATOM 2646 O O . HIS B 1 70 ? -5.832 -23.047 -21.969 1 98.81 70 HIS B O 1
ATOM 2652 N N . ASP B 1 71 ? -5.996 -21.344 -23.391 1 98.56 71 ASP B N 1
ATOM 2653 C CA . ASP B 1 71 ? -6.363 -22.203 -24.516 1 98.56 71 ASP B CA 1
ATOM 2654 C C . ASP B 1 71 ? -5.23 -23.156 -24.875 1 98.56 71 ASP B C 1
ATOM 2656 O O . ASP B 1 71 ? -5.457 -24.188 -25.516 1 98.56 71 ASP B O 1
ATOM 2660 N N . ILE B 1 72 ? -4.02 -22.859 -24.531 1 98.44 72 ILE B N 1
ATOM 2661 C CA . ILE B 1 72 ? -2.871 -23.703 -24.875 1 98.44 72 ILE B CA 1
ATOM 2662 C C . ILE B 1 72 ? -3.008 -25.062 -24.203 1 98.44 72 ILE B C 1
ATOM 2664 O O . ILE B 1 72 ? -2.82 -26.094 -24.859 1 98.44 72 ILE B O 1
ATOM 2668 N N . TYR B 1 73 ? -3.338 -25.109 -22.953 1 98.12 73 TYR B N 1
ATOM 2669 C CA . TYR B 1 73 ? -3.389 -26.375 -22.234 1 98.12 73 TYR B CA 1
ATOM 2670 C C . TYR B 1 73 ? -4.781 -26.625 -21.672 1 98.12 73 TYR B C 1
ATOM 2672 O O . TYR B 1 73 ? -5.043 -27.688 -21.094 1 98.12 73 TYR B O 1
ATOM 2680 N N . GLY B 1 74 ? -5.684 -25.656 -21.766 1 98.06 74 GLY B N 1
ATOM 2681 C CA . GLY B 1 74 ? -7.062 -25.797 -21.328 1 98.06 74 GLY B CA 1
ATOM 2682 C C . GLY B 1 74 ? -7.238 -25.609 -19.828 1 98.06 74 GLY B C 1
ATOM 2683 O O . GLY B 1 74 ? -8.289 -25.922 -19.266 1 98.06 74 GLY B O 1
ATOM 2684 N N . ARG B 1 75 ? -6.16 -25.156 -19.141 1 97.94 75 ARG B N 1
ATOM 2685 C CA . ARG B 1 75 ? -6.23 -24.938 -17.703 1 97.94 75 ARG B CA 1
ATOM 2686 C C . ARG B 1 75 ? -5.137 -23.984 -17.25 1 97.94 75 ARG B C 1
ATOM 2688 O O . ARG B 1 75 ? -4.164 -23.75 -17.969 1 97.94 75 ARG B O 1
ATOM 2695 N N . LEU B 1 76 ? -5.293 -23.328 -16.141 1 98.75 76 LEU B N 1
ATOM 2696 C CA . LEU B 1 76 ? -4.324 -22.516 -15.406 1 98.75 76 LEU B CA 1
ATOM 2697 C C . LEU B 1 76 ? -4.301 -22.891 -13.93 1 98.75 76 LEU B C 1
ATOM 2699 O O . LEU B 1 76 ? -5.254 -22.609 -13.203 1 98.75 76 LEU B O 1
ATOM 2703 N N . ASP B 1 77 ? -3.186 -23.438 -13.484 1 98.81 77 ASP B N 1
ATOM 2704 C CA . ASP B 1 77 ? -3.135 -23.969 -12.125 1 98.81 77 ASP B CA 1
ATOM 2705 C C . ASP B 1 77 ? -2.457 -22.969 -11.18 1 98.81 77 ASP B C 1
ATOM 2707 O O . ASP B 1 77 ? -2.865 -22.828 -10.023 1 98.81 77 ASP B O 1
ATOM 2711 N N . ILE B 1 78 ? -1.375 -22.344 -11.602 1 98.94 78 ILE B N 1
ATOM 2712 C CA . ILE B 1 78 ? -0.604 -21.438 -10.758 1 98.94 78 ILE B CA 1
ATOM 2713 C C . ILE B 1 78 ? -0.275 -20.172 -11.531 1 98.94 78 ILE B C 1
ATOM 2715 O O . ILE B 1 78 ? 0.27 -20.234 -12.641 1 98.94 78 ILE B O 1
ATOM 2719 N N . LEU B 1 79 ? -0.688 -19.047 -11.062 1 98.94 79 LEU B N 1
ATOM 2720 C CA . LEU B 1 79 ? -0.268 -17.734 -11.555 1 98.94 79 LEU B CA 1
ATOM 2721 C C . LEU B 1 79 ? 0.831 -17.156 -10.672 1 98.94 79 LEU B C 1
ATOM 2723 O O . LEU B 1 79 ? 0.681 -17.094 -9.445 1 98.94 79 LEU B O 1
ATOM 2727 N N . VAL B 1 80 ? 1.954 -16.812 -11.227 1 98.94 80 VAL B N 1
ATOM 2728 C CA . VAL B 1 80 ? 2.971 -16.016 -10.555 1 98.94 80 VAL B CA 1
ATOM 2729 C C . VAL B 1 80 ? 3.014 -14.617 -11.156 1 98.94 80 VAL B C 1
ATOM 2731 O O . VAL B 1 80 ? 3.561 -14.414 -12.242 1 98.94 80 VAL B O 1
ATOM 2734 N N . ASN B 1 81 ? 2.42 -13.711 -10.484 1 98.69 81 ASN B N 1
ATOM 2735 C CA . ASN B 1 81 ? 2.553 -12.289 -10.812 1 98.69 81 ASN B CA 1
ATOM 2736 C C . ASN B 1 81 ? 3.898 -11.734 -10.352 1 98.69 81 ASN B C 1
ATOM 2738 O O . ASN B 1 81 ? 4.055 -11.344 -9.195 1 98.69 81 ASN B O 1
ATOM 2742 N N . ASN B 1 82 ? 4.77 -11.562 -11.289 1 97.88 82 ASN B N 1
ATOM 2743 C CA . ASN B 1 82 ? 6.152 -11.266 -10.945 1 97.88 82 ASN B CA 1
ATOM 2744 C C . ASN B 1 82 ? 6.621 -9.969 -11.594 1 97.88 82 ASN B C 1
ATOM 2746 O O . ASN B 1 82 ? 7.594 -9.352 -11.148 1 97.88 82 ASN B O 1
ATOM 2750 N N . ALA B 1 83 ? 5.973 -9.5 -12.664 1 95.56 83 ALA B N 1
ATOM 2751 C CA . ALA B 1 83 ? 6.375 -8.297 -13.398 1 95.56 83 ALA B CA 1
ATOM 2752 C C . ALA B 1 83 ? 6.344 -7.066 -12.5 1 95.56 83 ALA B C 1
ATOM 2754 O O . ALA B 1 83 ? 5.312 -6.762 -11.891 1 95.56 83 ALA B O 1
ATOM 2755 N N . ALA B 1 84 ? 7.457 -6.395 -12.383 1 96.12 84 ALA B N 1
ATOM 2756 C CA . ALA B 1 84 ? 7.582 -5.176 -11.594 1 96.12 84 ALA B CA 1
ATOM 2757 C C . ALA B 1 84 ? 8.883 -4.445 -11.906 1 96.12 84 ALA B C 1
ATOM 2759 O O . ALA B 1 84 ? 9.766 -4.992 -12.578 1 96.12 84 ALA B O 1
ATOM 2760 N N . PHE B 1 85 ? 8.977 -3.209 -11.477 1 95.62 85 PHE B N 1
ATOM 2761 C CA . PHE B 1 85 ? 10.242 -2.486 -11.523 1 95.62 85 PHE B CA 1
ATOM 2762 C C . PHE B 1 85 ? 10.375 -1.549 -10.328 1 95.62 85 PHE B C 1
ATOM 2764 O O . PHE B 1 85 ? 9.391 -1.277 -9.633 1 95.62 85 PHE B O 1
ATOM 2771 N N . VAL B 1 86 ? 11.602 -1.136 -10.031 1 96.44 86 VAL B N 1
ATOM 2772 C CA . VAL B 1 86 ? 11.906 -0.214 -8.945 1 96.44 86 VAL B CA 1
ATOM 2773 C C . VAL B 1 86 ? 11.906 1.221 -9.461 1 96.44 86 VAL B C 1
ATOM 2775 O O . VAL B 1 86 ? 12.609 1.537 -10.43 1 96.44 86 VAL B O 1
ATOM 2778 N N . GLN B 1 87 ? 11.094 2.039 -8.906 1 96.94 87 GLN B N 1
ATOM 2779 C CA . GLN B 1 87 ? 11.172 3.473 -9.164 1 96.94 87 GLN B CA 1
ATOM 2780 C C . GLN B 1 87 ? 11.953 4.188 -8.062 1 96.94 87 GLN B C 1
ATOM 2782 O O . GLN B 1 87 ? 11.5 4.262 -6.918 1 96.94 87 GLN B O 1
ATOM 2787 N N . GLU B 1 88 ? 13.094 4.676 -8.406 1 96.31 88 GLU B N 1
ATOM 2788 C CA . GLU B 1 88 ? 13.906 5.484 -7.5 1 96.31 88 GLU B CA 1
ATOM 2789 C C . GLU B 1 88 ? 13.445 6.938 -7.496 1 96.31 88 GLU B C 1
ATOM 2791 O O . GLU B 1 88 ? 12.93 7.438 -8.5 1 96.31 88 GLU B O 1
ATOM 2796 N N . GLY B 1 89 ? 13.711 7.637 -6.309 1 97 89 GLY B N 1
ATOM 2797 C CA . GLY B 1 89 ? 13.492 9.07 -6.203 1 97 89 GLY B CA 1
ATOM 2798 C C . GLY B 1 89 ? 12.688 9.461 -4.98 1 97 89 GLY B C 1
ATOM 2799 O O . GLY B 1 89 ? 11.758 8.758 -4.586 1 97 89 GLY B O 1
ATOM 2800 N N . ALA B 1 90 ? 13.086 10.609 -4.453 1 97.75 90 ALA B N 1
ATOM 2801 C CA . ALA B 1 90 ? 12.195 11.211 -3.457 1 97.75 90 ALA B CA 1
ATOM 2802 C C . ALA B 1 90 ? 10.844 11.57 -4.07 1 97.75 90 ALA B C 1
ATOM 2804 O O . ALA B 1 90 ? 10.742 11.75 -5.285 1 97.75 90 ALA B O 1
ATOM 2805 N N . VAL B 1 91 ? 9.836 11.672 -3.258 1 97.12 91 VAL B N 1
ATOM 2806 C CA . VAL B 1 91 ? 8.492 11.953 -3.746 1 97.12 91 VAL B CA 1
ATOM 2807 C C . VAL B 1 91 ? 8.492 13.25 -4.551 1 97.12 91 VAL B C 1
ATOM 2809 O O . VAL B 1 91 ? 7.902 13.32 -5.633 1 97.12 91 VAL B O 1
ATOM 2812 N N . GLU B 1 92 ? 9.18 14.266 -4.102 1 97.31 92 GLU B N 1
ATOM 2813 C CA . GLU B 1 92 ? 9.211 15.562 -4.773 1 97.31 92 GLU B CA 1
ATOM 2814 C C . GLU B 1 92 ? 9.891 15.453 -6.137 1 97.31 92 GLU B C 1
ATOM 2816 O O . GLU B 1 92 ? 9.672 16.297 -7.008 1 97.31 92 GLU B O 1
ATOM 2821 N N . GLU B 1 93 ? 10.703 14.438 -6.328 1 97.81 93 GLU B N 1
ATOM 2822 C CA . GLU B 1 93 ? 11.469 14.305 -7.562 1 97.81 93 GLU B CA 1
ATOM 2823 C C . GLU B 1 93 ? 10.664 13.57 -8.633 1 97.81 93 GLU B C 1
ATOM 2825 O O . GLU B 1 93 ? 11.023 13.586 -9.812 1 97.81 93 GLU B O 1
ATOM 2830 N N . LEU B 1 94 ? 9.648 12.898 -8.227 1 98.31 94 LEU B N 1
ATOM 2831 C CA . LEU B 1 94 ? 8.883 12.062 -9.141 1 98.31 94 LEU B CA 1
ATOM 2832 C C . LEU B 1 94 ? 7.641 12.789 -9.648 1 98.31 94 LEU B C 1
ATOM 2834 O O . LEU B 1 94 ? 6.859 13.32 -8.852 1 98.31 94 LEU B O 1
ATOM 2838 N N . SER B 1 95 ? 7.484 12.852 -10.969 1 98.12 95 SER B N 1
ATOM 2839 C CA . SER B 1 95 ? 6.254 13.383 -11.555 1 98.12 95 SER B CA 1
ATOM 2840 C C . SER B 1 95 ? 5.07 12.461 -11.273 1 98.12 95 SER B C 1
ATOM 2842 O O . SER B 1 95 ? 5.254 11.281 -10.977 1 98.12 95 SER B O 1
ATOM 2844 N N . PRO B 1 96 ? 3.842 13.008 -11.359 1 98.31 96 PRO B N 1
ATOM 2845 C CA . PRO B 1 96 ? 2.668 12.141 -11.25 1 98.31 96 PRO B CA 1
ATOM 2846 C C . PRO B 1 96 ? 2.697 10.984 -12.242 1 98.31 96 PRO B C 1
ATOM 2848 O O . PRO B 1 96 ? 2.256 9.875 -11.914 1 98.31 96 PRO B O 1
ATOM 2851 N N . GLU B 1 97 ? 3.209 11.25 -13.398 1 98 97 GLU B N 1
ATOM 2852 C CA . GLU B 1 97 ? 3.268 10.219 -14.43 1 98 97 GLU B CA 1
ATOM 2853 C C . GLU B 1 97 ? 4.215 9.094 -14.039 1 98 97 GLU B C 1
ATOM 2855 O O . GLU B 1 97 ? 3.928 7.922 -14.281 1 98 97 GLU B O 1
ATOM 2860 N N . GLU B 1 98 ? 5.363 9.422 -13.469 1 98.25 98 GLU B N 1
ATOM 2861 C CA . GLU B 1 98 ? 6.309 8.406 -13.016 1 98.25 98 GLU B CA 1
ATOM 2862 C C . GLU B 1 98 ? 5.711 7.555 -11.898 1 98.25 98 GLU B C 1
ATOM 2864 O O . GLU B 1 98 ? 5.891 6.336 -11.875 1 98.25 98 GLU B O 1
ATOM 2869 N N . VAL B 1 99 ? 5.023 8.219 -10.977 1 98.75 99 VAL B N 1
ATOM 2870 C CA . VAL B 1 99 ? 4.375 7.512 -9.883 1 98.75 99 VAL B CA 1
ATOM 2871 C C . VAL B 1 99 ? 3.318 6.559 -10.43 1 98.75 99 VAL B C 1
ATOM 2873 O O . VAL B 1 99 ? 3.285 5.383 -10.07 1 98.75 99 VAL B O 1
ATOM 2876 N N . LEU B 1 100 ? 2.484 7.09 -11.289 1 98.56 100 LEU B N 1
ATOM 2877 C CA . LEU B 1 100 ? 1.426 6.281 -11.891 1 98.56 100 LEU B CA 1
ATOM 2878 C C . LEU B 1 100 ? 2.01 5.102 -12.656 1 98.56 100 LEU B C 1
ATOM 2880 O O . LEU B 1 100 ? 1.473 3.992 -12.602 1 98.56 100 LEU B O 1
ATOM 2884 N N . SER B 1 101 ? 3.049 5.34 -13.414 1 98 101 SER B N 1
ATOM 2885 C CA . SER B 1 101 ? 3.678 4.273 -14.18 1 98 101 SER B CA 1
ATOM 2886 C C . SER B 1 101 ? 4.121 3.129 -13.273 1 98 101 SER B C 1
ATOM 2888 O O . SER B 1 101 ? 3.951 1.956 -13.617 1 98 101 SER B O 1
ATOM 2890 N N . CYS B 1 102 ? 4.664 3.445 -12.156 1 98.44 102 CYS B N 1
ATOM 2891 C CA . CYS B 1 102 ? 5.113 2.439 -11.203 1 98.44 102 CYS B CA 1
ATOM 2892 C C . CYS B 1 102 ? 3.939 1.639 -10.656 1 98.44 102 CYS B C 1
ATOM 2894 O O . CYS B 1 102 ? 3.973 0.407 -10.641 1 98.44 102 CYS B O 1
ATOM 2896 N N . PHE B 1 103 ? 2.867 2.303 -10.266 1 98.81 103 PHE B N 1
ATOM 2897 C CA . PHE B 1 103 ? 1.687 1.625 -9.742 1 98.81 103 PHE B CA 1
ATOM 2898 C C . PHE B 1 103 ? 1.006 0.81 -10.836 1 98.81 103 PHE B C 1
ATOM 2900 O O . PHE B 1 103 ? 0.489 -0.279 -10.578 1 98.81 103 PHE B O 1
ATOM 2907 N N . ASN B 1 104 ? 1.025 1.346 -12.031 1 98.56 104 ASN B N 1
ATOM 2908 C CA . ASN B 1 104 ? 0.383 0.675 -13.156 1 98.56 104 ASN B CA 1
ATOM 2909 C C . ASN B 1 104 ? 0.998 -0.697 -13.414 1 98.56 104 ASN B C 1
ATOM 2911 O O . ASN B 1 104 ? 0.281 -1.659 -13.695 1 98.56 104 ASN B O 1
ATOM 2915 N N . THR B 1 105 ? 2.229 -0.764 -13.297 1 98.12 105 THR B N 1
ATOM 2916 C CA . THR B 1 105 ? 2.924 -2.025 -13.531 1 98.12 105 THR B CA 1
ATOM 2917 C C . THR B 1 105 ? 2.883 -2.906 -12.281 1 98.12 105 THR B C 1
ATOM 2919 O O . THR B 1 105 ? 2.447 -4.059 -12.344 1 98.12 105 THR B O 1
ATOM 2922 N N . ASN B 1 106 ? 3.256 -2.344 -11.148 1 98.62 106 ASN B N 1
ATOM 2923 C CA . ASN B 1 106 ? 3.549 -3.131 -9.953 1 98.62 106 ASN B CA 1
ATOM 2924 C C . ASN B 1 106 ? 2.27 -3.543 -9.234 1 98.62 106 ASN B C 1
ATOM 2926 O O . ASN B 1 106 ? 2.273 -4.5 -8.453 1 98.62 106 ASN B O 1
ATOM 2930 N N . VAL B 1 107 ? 1.183 -2.783 -9.445 1 98.88 107 VAL B N 1
ATOM 2931 C CA . VAL B 1 107 ? -0.03 -3.053 -8.68 1 98.88 107 VAL B CA 1
ATOM 2932 C C . VAL B 1 107 ? -1.196 -3.312 -9.633 1 98.88 107 VAL B C 1
ATOM 2934 O O . VAL B 1 107 ? -1.724 -4.426 -9.688 1 98.88 107 VAL B O 1
ATOM 2937 N N . PHE B 1 108 ? -1.539 -2.344 -10.461 1 98.81 108 PHE B N 1
ATOM 2938 C CA . PHE B 1 108 ? -2.73 -2.455 -11.289 1 98.81 108 PHE B CA 1
ATOM 2939 C C . PHE B 1 108 ? -2.568 -3.564 -12.328 1 98.81 108 PHE B C 1
ATOM 2941 O O . PHE B 1 108 ? -3.525 -4.273 -12.641 1 98.81 108 PHE B O 1
ATOM 2948 N N . GLY B 1 109 ? -1.346 -3.664 -12.867 1 98.75 109 GLY B N 1
ATOM 2949 C CA . GLY B 1 109 ? -1.066 -4.758 -13.781 1 98.75 109 GLY B CA 1
ATOM 2950 C C . GLY B 1 109 ? -1.308 -6.125 -13.172 1 98.75 109 GLY B C 1
ATOM 2951 O O . GLY B 1 109 ? -1.949 -6.98 -13.789 1 98.75 109 GLY B O 1
ATOM 2952 N N . ALA B 1 110 ? -0.82 -6.324 -11.969 1 98.69 110 ALA B N 1
ATOM 2953 C CA . ALA B 1 110 ? -1.036 -7.582 -11.266 1 98.69 110 ALA B CA 1
ATOM 2954 C C . ALA B 1 110 ? -2.523 -7.836 -11.039 1 98.69 110 ALA B C 1
ATOM 2956 O O . ALA B 1 110 ? -3 -8.961 -11.195 1 98.69 110 ALA B O 1
ATOM 2957 N N . LEU B 1 111 ? -3.264 -6.809 -10.68 1 98.75 111 LEU B N 1
ATOM 2958 C CA . LEU B 1 111 ? -4.695 -6.941 -10.43 1 98.75 111 LEU B CA 1
ATOM 2959 C C . LEU B 1 111 ? -5.438 -7.301 -11.719 1 98.75 111 LEU B C 1
ATOM 2961 O O . LEU B 1 111 ? -6.379 -8.102 -11.688 1 98.75 111 LEU B O 1
ATOM 2965 N N . ASN B 1 112 ? -5.031 -6.676 -12.812 1 98.81 112 ASN B N 1
ATOM 2966 C CA . ASN B 1 112 ? -5.664 -6.984 -14.086 1 98.81 112 ASN B CA 1
ATOM 2967 C C . ASN B 1 112 ? -5.418 -8.43 -14.5 1 98.81 112 ASN B C 1
ATOM 2969 O O . ASN B 1 112 ? -6.309 -9.086 -15.047 1 98.81 112 ASN B O 1
ATOM 2973 N N . VAL B 1 113 ? -4.223 -8.891 -14.234 1 98.88 113 VAL B N 1
ATOM 2974 C CA . VAL B 1 113 ? -3.924 -10.289 -14.539 1 98.88 113 VAL B CA 1
ATOM 2975 C C . VAL B 1 113 ? -4.766 -11.203 -13.656 1 98.88 113 VAL B C 1
ATOM 2977 O O . VAL B 1 113 ? -5.309 -12.203 -14.125 1 98.88 113 VAL B O 1
ATOM 2980 N N . VAL B 1 114 ? -4.922 -10.891 -12.367 1 98.81 114 VAL B N 1
ATOM 2981 C CA . VAL B 1 114 ? -5.762 -11.672 -11.461 1 98.81 114 VAL B CA 1
ATOM 2982 C C . VAL B 1 114 ? -7.199 -11.688 -11.961 1 98.81 114 VAL B C 1
ATOM 2984 O O . VAL B 1 114 ? -7.836 -12.742 -12.016 1 98.81 114 VAL B O 1
ATOM 2987 N N . ARG B 1 115 ? -7.719 -10.531 -12.352 1 98.44 115 ARG B N 1
ATOM 2988 C CA . ARG B 1 115 ? -9.078 -10.438 -12.875 1 98.44 115 ARG B CA 1
ATOM 2989 C C . ARG B 1 115 ? -9.266 -11.344 -14.086 1 98.44 115 ARG B C 1
ATOM 2991 O O . ARG B 1 115 ? -10.328 -11.945 -14.258 1 98.44 115 ARG B O 1
ATOM 2998 N N . ALA B 1 116 ? -8.25 -11.391 -14.898 1 98.75 116 ALA B N 1
ATOM 2999 C CA . ALA B 1 116 ? -8.32 -12.164 -16.141 1 98.75 116 ALA B CA 1
ATOM 3000 C C . ALA B 1 116 ? -8.227 -13.664 -15.852 1 98.75 116 ALA B C 1
ATOM 3002 O O . ALA B 1 116 ? -8.859 -14.469 -16.531 1 98.75 116 ALA B O 1
ATOM 3003 N N . VAL B 1 117 ? -7.484 -14.07 -14.828 1 98.88 117 VAL B N 1
ATOM 3004 C CA . VAL B 1 117 ? -7.168 -15.477 -14.578 1 98.88 117 VAL B CA 1
ATOM 3005 C C . VAL B 1 117 ? -8.234 -16.094 -13.672 1 98.88 117 VAL B C 1
ATOM 3007 O O . VAL B 1 117 ? -8.586 -17.266 -13.82 1 98.88 117 VAL B O 1
ATOM 3010 N N . ALA B 1 118 ? -8.812 -15.32 -12.773 1 98.44 118 ALA B N 1
ATOM 3011 C CA . ALA B 1 118 ? -9.664 -15.805 -11.688 1 98.44 118 ALA B CA 1
ATOM 3012 C C . ALA B 1 118 ? -10.883 -16.547 -12.234 1 98.44 118 ALA B C 1
ATOM 3014 O O . ALA B 1 118 ? -11.273 -17.594 -11.703 1 98.44 118 ALA B O 1
ATOM 3015 N N . PRO B 1 119 ? -11.477 -16.047 -13.352 1 97.88 119 PRO B N 1
ATOM 3016 C CA . PRO B 1 119 ? -12.641 -16.766 -13.867 1 97.88 119 PRO B CA 1
ATOM 3017 C C . PRO B 1 119 ? -12.305 -18.203 -14.297 1 97.88 119 PRO B C 1
ATOM 3019 O O . PRO B 1 119 ? -13.109 -19.109 -14.102 1 97.88 119 PRO B O 1
ATOM 3022 N N . TYR B 1 120 ? -11.18 -18.422 -14.836 1 98.69 120 TYR B N 1
ATOM 3023 C CA . TYR B 1 120 ? -10.773 -19.766 -15.258 1 98.69 120 TYR B CA 1
ATOM 3024 C C . TYR B 1 120 ? -10.531 -20.656 -14.047 1 98.69 120 TYR B C 1
ATOM 3026 O O . TYR B 1 120 ? -10.977 -21.812 -14.016 1 98.69 120 TYR B O 1
ATOM 3034 N N . MET B 1 121 ? -9.883 -20.125 -13.047 1 98.75 121 MET B N 1
ATOM 3035 C CA . MET B 1 121 ? -9.594 -20.891 -11.844 1 98.75 121 MET B CA 1
ATOM 3036 C C . MET B 1 121 ? -10.875 -21.188 -11.062 1 98.75 121 MET B C 1
ATOM 3038 O O . MET B 1 121 ? -11.016 -22.25 -10.469 1 98.75 121 MET B O 1
ATOM 3042 N N . ARG B 1 122 ? -11.773 -20.172 -11.062 1 97.75 122 ARG B N 1
ATOM 3043 C CA . ARG B 1 122 ? -13.062 -20.391 -10.414 1 97.75 122 ARG B CA 1
ATOM 3044 C C . ARG B 1 122 ? -13.828 -21.531 -11.078 1 97.75 122 ARG B C 1
ATOM 3046 O O . ARG B 1 122 ? -14.398 -22.391 -10.398 1 97.75 122 ARG B O 1
ATOM 3053 N N . GLN B 1 123 ? -13.789 -21.547 -12.352 1 97.31 123 GLN B N 1
ATOM 3054 C CA . GLN B 1 123 ? -14.445 -22.625 -13.086 1 97.31 123 GLN B CA 1
ATOM 3055 C C . GLN B 1 123 ? -13.789 -23.969 -12.805 1 97.31 123 GLN B C 1
ATOM 3057 O O . GLN B 1 123 ? -14.477 -24.984 -12.688 1 97.31 123 GLN B O 1
ATOM 3062 N N . GLN B 1 124 ? -12.477 -24 -12.664 1 97.5 124 GLN B N 1
ATOM 3063 C CA . GLN B 1 124 ? -11.695 -25.188 -12.344 1 97.5 124 GLN B CA 1
ATOM 3064 C C . GLN B 1 124 ? -11.977 -25.672 -10.922 1 97.5 124 GLN B C 1
ATOM 3066 O O . GLN B 1 124 ? -11.773 -26.844 -10.602 1 97.5 124 GLN B O 1
ATOM 3071 N N . GLY B 1 125 ? -12.375 -24.719 -10.055 1 98 125 GLY B N 1
ATOM 3072 C CA . GLY B 1 125 ? -12.547 -25 -8.633 1 98 125 GLY B CA 1
ATOM 3073 C C . GLY B 1 125 ? -11.234 -25.141 -7.887 1 98 125 GLY B C 1
ATOM 3074 O O . GLY B 1 125 ? -11.195 -25.719 -6.801 1 98 125 GLY B O 1
ATOM 3075 N N . SER B 1 126 ? -10.156 -24.719 -8.508 1 98.38 126 SER B N 1
ATOM 3076 C CA . SER B 1 126 ? -8.812 -24.766 -7.934 1 98.38 126 SER B CA 1
ATOM 3077 C C . SER B 1 126 ? -7.887 -23.75 -8.602 1 98.38 126 SER B C 1
ATOM 3079 O O . SER B 1 126 ? -8.109 -23.359 -9.742 1 98.38 126 SER B O 1
ATOM 3081 N N . GLY B 1 127 ? -6.883 -23.359 -7.906 1 98.62 127 GLY B N 1
ATOM 3082 C CA . GLY B 1 127 ? -5.859 -22.453 -8.414 1 98.62 127 GLY B CA 1
ATOM 3083 C C . GLY B 1 127 ? -5.004 -21.844 -7.328 1 98.62 127 GLY B C 1
ATOM 3084 O O . GLY B 1 127 ? -5.402 -21.812 -6.16 1 98.62 127 GLY B O 1
ATOM 3085 N N . ILE B 1 128 ? -3.795 -21.453 -7.664 1 98.94 128 ILE B N 1
ATOM 3086 C CA . ILE B 1 128 ? -2.883 -20.75 -6.773 1 98.94 128 ILE B CA 1
ATOM 3087 C C . ILE B 1 128 ? -2.404 -19.453 -7.445 1 98.94 128 ILE B C 1
ATOM 3089 O O . ILE B 1 128 ? -1.994 -19.469 -8.609 1 98.94 128 ILE B O 1
ATOM 3093 N N . ILE B 1 129 ? -2.561 -18.375 -6.77 1 98.94 129 ILE B N 1
ATOM 3094 C CA . ILE B 1 129 ? -2.049 -17.078 -7.23 1 98.94 129 ILE B CA 1
ATOM 3095 C C . ILE B 1 129 ? -0.944 -16.594 -6.293 1 98.94 129 ILE B C 1
ATOM 3097 O O . ILE B 1 129 ? -1.17 -16.438 -5.09 1 98.94 129 ILE B O 1
ATOM 3101 N N . ALA B 1 130 ? 0.234 -16.469 -6.828 1 98.94 130 ALA B N 1
ATOM 3102 C CA . ALA B 1 130 ? 1.369 -15.914 -6.094 1 98.94 130 ALA B CA 1
ATOM 3103 C C . ALA B 1 130 ? 1.721 -14.523 -6.605 1 98.94 130 ALA B C 1
ATOM 3105 O O . ALA B 1 130 ? 2.104 -14.359 -7.766 1 98.94 130 ALA B O 1
ATOM 3106 N N . ASN B 1 131 ? 1.527 -13.508 -5.809 1 98.81 131 ASN B N 1
ATOM 3107 C CA . ASN B 1 131 ? 1.938 -12.141 -6.105 1 98.81 131 ASN B CA 1
ATOM 3108 C C . ASN B 1 131 ? 3.303 -11.82 -5.5 1 98.81 131 ASN B C 1
ATOM 3110 O O . ASN B 1 131 ? 3.482 -11.898 -4.285 1 98.81 131 ASN B O 1
ATOM 3114 N N . VAL B 1 132 ? 4.273 -11.438 -6.324 1 98.44 132 VAL B N 1
ATOM 3115 C CA . VAL B 1 132 ? 5.621 -11.172 -5.84 1 98.44 132 VAL B CA 1
ATOM 3116 C C . VAL B 1 132 ? 5.715 -9.75 -5.309 1 98.44 132 VAL B C 1
ATOM 3118 O O . VAL B 1 132 ? 5.781 -8.789 -6.086 1 98.44 132 VAL B O 1
ATOM 3121 N N . SER B 1 133 ? 5.707 -9.695 -4.043 1 97.94 133 SER B N 1
ATOM 3122 C CA . SER B 1 133 ? 5.914 -8.43 -3.348 1 97.94 133 SER B CA 1
ATOM 3123 C C . SER B 1 133 ? 7.352 -8.305 -2.852 1 97.94 133 SER B C 1
ATOM 3125 O O . SER B 1 133 ? 8.297 -8.617 -3.58 1 97.94 133 SER B O 1
ATOM 3127 N N . SER B 1 134 ? 7.535 -7.75 -1.629 1 96.25 134 SER B N 1
ATOM 3128 C CA . SER B 1 134 ? 8.883 -7.48 -1.15 1 96.25 134 SER B CA 1
ATOM 3129 C C . SER B 1 134 ? 8.891 -7.164 0.341 1 96.25 134 SER B C 1
ATOM 3131 O O . SER B 1 134 ? 7.863 -6.777 0.903 1 96.25 134 SER B O 1
ATOM 3133 N N . MET B 1 135 ? 10.094 -7.383 0.912 1 96.12 135 MET B N 1
ATOM 3134 C CA . MET B 1 135 ? 10.344 -6.824 2.238 1 96.12 135 MET B CA 1
ATOM 3135 C C . MET B 1 135 ? 10.133 -5.316 2.24 1 96.12 135 MET B C 1
ATOM 3137 O O . MET B 1 135 ? 9.75 -4.738 3.258 1 96.12 135 MET B O 1
ATOM 3141 N N . ALA B 1 136 ? 10.32 -4.668 1.105 1 95.44 136 ALA B N 1
ATOM 3142 C CA . ALA B 1 136 ? 10.18 -3.219 0.977 1 95.44 136 ALA B CA 1
ATOM 3143 C C . ALA B 1 136 ? 8.758 -2.773 1.301 1 95.44 136 ALA B C 1
ATOM 3145 O O . ALA B 1 136 ? 8.531 -1.619 1.671 1 95.44 136 ALA B O 1
ATOM 3146 N N . GLY B 1 137 ? 7.801 -3.67 1.207 1 97.31 137 GLY B N 1
ATOM 3147 C CA . GLY B 1 137 ? 6.414 -3.34 1.496 1 97.31 137 GLY B CA 1
ATOM 3148 C C . GLY B 1 137 ? 6.156 -3.086 2.969 1 97.31 137 GLY B C 1
ATOM 3149 O O . GLY B 1 137 ? 5.102 -2.566 3.34 1 97.31 137 GLY B O 1
ATOM 3150 N N . TRP B 1 138 ? 7.148 -3.4 3.805 1 97.19 138 TRP B N 1
ATOM 3151 C CA . TRP B 1 138 ? 6.992 -3.27 5.25 1 97.19 138 TRP B CA 1
ATOM 3152 C C . TRP B 1 138 ? 7.672 -2.004 5.758 1 97.19 138 TRP B C 1
ATOM 3154 O O . TRP B 1 138 ? 7.441 -1.578 6.891 1 97.19 138 TRP B O 1
ATOM 3164 N N . ILE B 1 139 ? 8.492 -1.409 4.871 1 94.81 139 ILE B N 1
ATOM 3165 C CA . ILE B 1 139 ? 9.328 -0.318 5.352 1 94.81 139 ILE B CA 1
ATOM 3166 C C . ILE B 1 139 ? 9.281 0.846 4.367 1 94.81 139 ILE B C 1
ATOM 3168 O O . ILE B 1 139 ? 9.305 0.64 3.15 1 94.81 139 ILE B O 1
ATOM 3172 N N . GLY B 1 140 ? 9.109 2.053 4.898 1 94.75 140 GLY B N 1
ATOM 3173 C CA . GLY B 1 140 ? 9.227 3.238 4.062 1 94.75 140 GLY B CA 1
ATOM 3174 C C . GLY B 1 140 ? 10.664 3.611 3.754 1 94.75 140 GLY B C 1
ATOM 3175 O O . GLY B 1 140 ? 11.352 4.211 4.586 1 94.75 140 GLY B O 1
ATOM 3176 N N . ILE B 1 141 ? 11.086 3.428 2.514 1 96.12 141 ILE B N 1
ATOM 3177 C CA . ILE B 1 141 ? 12.477 3.633 2.117 1 96.12 141 ILE B CA 1
ATOM 3178 C C . ILE B 1 141 ? 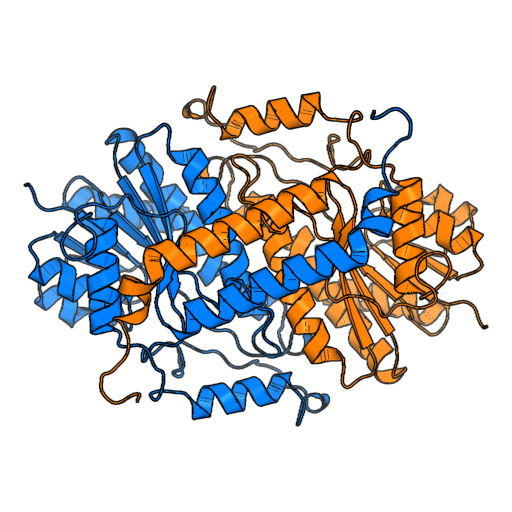12.633 5.008 1.471 1 96.12 141 ILE B C 1
ATOM 3180 O O . ILE B 1 141 ? 12.133 5.242 0.369 1 96.12 141 ILE B O 1
ATOM 3184 N N . PRO B 1 142 ? 13.375 5.914 2.166 1 98 142 PRO B N 1
ATOM 3185 C CA . PRO B 1 142 ? 13.602 7.195 1.491 1 98 142 PRO B CA 1
ATOM 3186 C C . PRO B 1 142 ? 14.297 7.031 0.14 1 98 142 PRO B C 1
ATOM 3188 O O . PRO B 1 142 ? 15.234 6.238 0.012 1 98 142 PRO B O 1
ATOM 3191 N N . GLY B 1 143 ? 13.836 7.73 -0.861 1 97.62 143 GLY B N 1
ATOM 3192 C CA . GLY B 1 143 ? 14.398 7.617 -2.199 1 97.62 143 GLY B CA 1
ATOM 3193 C C . GLY B 1 143 ? 13.844 6.441 -2.98 1 97.62 143 GLY B C 1
ATOM 3194 O O . GLY B 1 143 ? 14.18 6.258 -4.152 1 97.62 143 GLY B O 1
ATOM 3195 N N . CYS B 1 144 ? 12.992 5.629 -2.361 1 97.69 144 CYS B N 1
ATOM 3196 C CA . CYS B 1 144 ? 12.289 4.52 -3.002 1 97.69 144 CYS B CA 1
ATOM 3197 C C . CYS B 1 144 ? 10.906 4.324 -2.389 1 97.69 144 CYS B C 1
ATOM 3199 O O . CYS B 1 144 ? 10.414 3.195 -2.307 1 97.69 144 CYS B O 1
ATOM 3201 N N . GLY B 1 145 ? 10.398 5.418 -1.886 1 98.19 145 GLY B N 1
ATOM 3202 C CA . GLY B 1 145 ? 9.125 5.348 -1.183 1 98.19 145 GLY B CA 1
ATOM 3203 C C . GLY B 1 145 ? 7.98 4.902 -2.066 1 98.19 145 GLY B C 1
ATOM 3204 O O . GLY B 1 145 ? 7.102 4.16 -1.624 1 98.19 145 GLY B O 1
ATOM 3205 N N . VAL B 1 146 ? 7.961 5.375 -3.312 1 98.44 146 VAL 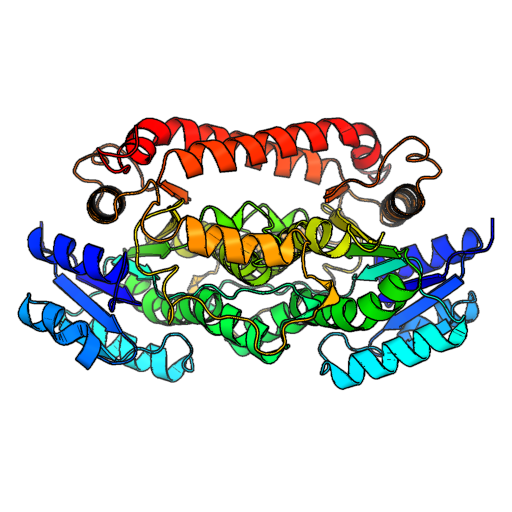B N 1
ATOM 3206 C CA . VAL B 1 146 ? 6.891 5.031 -4.246 1 98.44 146 VAL B CA 1
ATOM 3207 C C . VAL B 1 146 ? 6.945 3.539 -4.566 1 98.44 146 VAL B C 1
ATOM 3209 O O . VAL B 1 146 ? 5.918 2.855 -4.539 1 98.44 146 VAL B O 1
ATOM 3212 N N . TYR B 1 147 ? 8.117 3.014 -4.809 1 98.19 147 TYR B N 1
ATOM 3213 C CA . TYR B 1 147 ? 8.281 1.582 -5.027 1 98.19 147 TYR B CA 1
ATOM 3214 C C . TYR B 1 147 ? 7.812 0.786 -3.816 1 98.19 147 TYR B C 1
ATOM 3216 O O . TYR B 1 147 ? 7.02 -0.151 -3.949 1 98.19 147 TYR B O 1
ATOM 3224 N N . ALA B 1 148 ? 8.281 1.157 -2.641 1 98.5 148 ALA B N 1
ATOM 3225 C CA . ALA B 1 148 ? 7.891 0.478 -1.407 1 98.5 148 ALA B CA 1
ATOM 3226 C C . ALA B 1 148 ? 6.375 0.489 -1.227 1 98.5 148 ALA B C 1
ATOM 3228 O O . ALA B 1 148 ? 5.785 -0.515 -0.82 1 98.5 148 ALA B O 1
ATOM 3229 N N . ALA B 1 149 ? 5.789 1.555 -1.549 1 98.81 149 ALA B N 1
ATOM 3230 C CA . ALA B 1 149 ? 4.344 1.699 -1.429 1 98.81 149 ALA B CA 1
ATOM 3231 C C . ALA B 1 149 ? 3.615 0.724 -2.35 1 98.81 149 ALA B C 1
ATOM 3233 O O . ALA B 1 149 ? 2.566 0.184 -1.991 1 98.81 149 ALA B O 1
ATOM 3234 N N . THR B 1 150 ? 4.113 0.523 -3.588 1 98.81 150 THR B N 1
ATOM 3235 C CA . THR B 1 150 ? 3.488 -0.434 -4.496 1 98.81 150 THR B CA 1
ATOM 3236 C C . THR B 1 150 ? 3.525 -1.841 -3.904 1 98.81 150 THR B C 1
ATOM 3238 O O . THR B 1 150 ? 2.555 -2.592 -4.02 1 98.81 150 THR B O 1
ATOM 3241 N N . LYS B 1 151 ? 4.617 -2.16 -3.311 1 98.81 151 LYS B N 1
ATOM 3242 C CA . LYS B 1 151 ? 4.762 -3.496 -2.736 1 98.81 151 LYS B CA 1
ATOM 3243 C C . LYS B 1 151 ? 3.898 -3.654 -1.487 1 98.81 151 LYS B C 1
ATOM 3245 O O . LYS B 1 151 ? 3.326 -4.719 -1.254 1 98.81 151 LYS B O 1
ATOM 3250 N N . ALA B 1 152 ? 3.77 -2.578 -0.69 1 98.81 152 ALA B N 1
ATOM 3251 C CA . ALA B 1 152 ? 2.844 -2.588 0.44 1 98.81 152 ALA B CA 1
ATOM 3252 C C . ALA B 1 152 ? 1.409 -2.816 -0.028 1 98.81 152 ALA B C 1
ATOM 3254 O O . ALA B 1 152 ? 0.688 -3.641 0.541 1 98.81 152 ALA B O 1
ATOM 3255 N N . ALA B 1 153 ? 1.047 -2.082 -1.039 1 98.81 153 ALA B N 1
ATOM 3256 C CA . ALA B 1 153 ? -0.299 -2.203 -1.593 1 98.81 153 ALA B CA 1
ATOM 3257 C C . ALA B 1 153 ? -0.554 -3.613 -2.113 1 98.81 153 ALA B C 1
ATOM 3259 O O . ALA B 1 153 ? -1.604 -4.203 -1.842 1 98.81 153 ALA B O 1
ATOM 3260 N N . LEU B 1 154 ? 0.42 -4.156 -2.818 1 98.81 154 LEU B N 1
ATOM 3261 C CA . LEU B 1 154 ? 0.258 -5.477 -3.414 1 98.81 154 LEU B CA 1
ATOM 3262 C C . LEU B 1 154 ? 0.124 -6.547 -2.334 1 98.81 154 LEU B C 1
ATOM 3264 O O . LEU B 1 154 ? -0.698 -7.457 -2.453 1 98.81 154 LEU B O 1
ATOM 3268 N N . SER B 1 155 ? 0.931 -6.473 -1.292 1 98.69 155 SER B N 1
ATOM 3269 C CA . SER B 1 155 ? 0.816 -7.414 -0.185 1 98.69 155 SER B CA 1
ATOM 3270 C C . SER B 1 155 ? -0.551 -7.32 0.484 1 98.69 155 SER B C 1
ATOM 3272 O O . SER B 1 155 ? -1.174 -8.336 0.785 1 98.69 155 SER B O 1
ATOM 3274 N N . CYS B 1 156 ? -0.978 -6.094 0.677 1 98.62 156 CYS B N 1
ATOM 3275 C CA . CYS B 1 156 ? -2.252 -5.875 1.352 1 98.62 156 CYS B CA 1
ATOM 3276 C C . CYS B 1 156 ? -3.408 -6.426 0.527 1 98.62 156 CYS B C 1
ATOM 3278 O O . CYS B 1 156 ? -4.285 -7.113 1.059 1 98.62 156 CYS B O 1
ATOM 3280 N N . ILE B 1 157 ? -3.412 -6.195 -0.717 1 98.25 157 ILE B N 1
ATOM 3281 C CA . ILE B 1 157 ? -4.5 -6.676 -1.562 1 98.25 157 ILE B CA 1
ATOM 3282 C C . ILE B 1 157 ? -4.422 -8.195 -1.683 1 98.25 157 ILE B C 1
ATOM 3284 O O . ILE B 1 157 ? -5.453 -8.867 -1.779 1 98.25 157 ILE B O 1
ATOM 3288 N N . SER B 1 158 ? -3.197 -8.742 -1.689 1 98.75 158 SER B N 1
ATOM 3289 C CA . SER B 1 158 ? -3.047 -10.195 -1.723 1 98.75 158 SER B CA 1
ATOM 3290 C C . SER B 1 158 ? -3.729 -10.844 -0.527 1 98.75 158 SER B C 1
ATOM 3292 O O . SER B 1 158 ? -4.355 -11.898 -0.664 1 98.75 158 SER B O 1
ATOM 3294 N N . GLU B 1 159 ? -3.627 -10.234 0.625 1 98.38 159 GLU B N 1
ATOM 3295 C CA . GLU B 1 159 ? -4.32 -10.734 1.806 1 98.38 159 GLU B CA 1
ATOM 3296 C C . GLU B 1 159 ? -5.832 -10.711 1.611 1 98.38 159 GLU B C 1
ATOM 3298 O O . GLU B 1 159 ? -6.527 -11.664 1.963 1 98.38 159 GLU B O 1
ATOM 3303 N N . ALA B 1 160 ? -6.34 -9.594 1.081 1 98.5 160 ALA B N 1
ATOM 3304 C CA . ALA B 1 160 ? -7.773 -9.523 0.809 1 98.5 160 ALA B CA 1
ATOM 3305 C C . ALA B 1 160 ? -8.203 -10.617 -0.166 1 98.5 160 ALA B C 1
ATOM 3307 O O . ALA B 1 160 ? -9.227 -11.266 0.039 1 98.5 160 ALA B O 1
ATOM 3308 N N . LEU B 1 161 ? -7.406 -10.828 -1.179 1 98.69 161 LEU B N 1
ATOM 3309 C CA . LEU B 1 161 ? -7.691 -11.805 -2.225 1 98.69 161 LEU B CA 1
ATOM 3310 C C . LEU B 1 161 ? -7.738 -13.219 -1.652 1 98.69 161 LEU B C 1
ATOM 3312 O O . LEU B 1 161 ? -8.508 -14.055 -2.121 1 98.69 161 LEU B O 1
ATOM 3316 N N . THR B 1 162 ? -6.875 -13.508 -0.642 1 98.44 162 THR B N 1
ATOM 3317 C CA . THR B 1 162 ? -6.883 -14.82 0.005 1 98.44 162 THR B CA 1
ATOM 3318 C C . THR B 1 162 ? -8.281 -15.156 0.518 1 98.44 162 THR B C 1
ATOM 3320 O O . THR B 1 162 ? -8.773 -16.266 0.292 1 98.44 162 THR B O 1
ATOM 3323 N N . HIS B 1 163 ? -8.898 -14.164 1.08 1 97.81 163 HIS B N 1
ATOM 3324 C CA . HIS B 1 163 ? -10.227 -14.383 1.646 1 97.81 163 HIS B CA 1
ATOM 3325 C C . HIS B 1 163 ? -11.305 -14.297 0.572 1 97.81 163 HIS B C 1
ATOM 3327 O O . HIS B 1 163 ? -12.32 -15 0.647 1 97.81 163 HIS B O 1
ATOM 3333 N N . GLU B 1 164 ? -11.141 -13.477 -0.418 1 98.38 164 GLU B N 1
ATOM 3334 C CA . GLU B 1 164 ? -12.125 -13.297 -1.482 1 98.38 164 GLU B CA 1
ATOM 3335 C C . GLU B 1 164 ? -12.242 -14.547 -2.35 1 98.38 164 GLU B C 1
ATOM 3337 O O . GLU B 1 164 ? -13.336 -14.914 -2.775 1 98.38 164 GLU B O 1
ATOM 3342 N N . LEU B 1 165 ? -11.117 -15.258 -2.57 1 98.62 165 LEU B N 1
ATOM 3343 C CA . LEU B 1 165 ? -11.109 -16.297 -3.588 1 98.62 165 LEU B CA 1
ATOM 3344 C C . LEU B 1 165 ? -11.156 -17.688 -2.947 1 98.62 165 LEU B C 1
ATOM 3346 O O . LEU B 1 165 ? -11.422 -18.688 -3.627 1 98.62 165 LEU B O 1
ATOM 3350 N N . ALA B 1 166 ? -11 -17.75 -1.616 1 98.38 166 ALA B N 1
ATOM 3351 C CA . ALA B 1 166 ? -10.984 -19.016 -0.886 1 98.38 166 ALA B CA 1
ATOM 3352 C C . ALA B 1 166 ? -12.25 -19.828 -1.161 1 98.38 166 ALA B C 1
ATOM 3354 O O . ALA B 1 166 ? -12.188 -21.031 -1.352 1 98.38 166 ALA B O 1
ATOM 3355 N N . PRO B 1 167 ? -13.406 -19.156 -1.294 1 98.06 167 PRO B N 1
ATOM 3356 C CA . PRO B 1 167 ? -14.625 -19.938 -1.523 1 98.06 167 PRO B CA 1
ATOM 3357 C C . PRO B 1 167 ? -14.617 -20.672 -2.859 1 98.06 167 PRO B C 1
ATOM 3359 O O . PRO B 1 167 ? -15.43 -21.578 -3.076 1 98.06 167 PRO B O 1
ATOM 3362 N N . PHE B 1 168 ? -13.742 -20.344 -3.711 1 98.19 168 PHE B N 1
ATOM 3363 C CA . PHE B 1 168 ? -13.711 -20.922 -5.047 1 98.19 168 PHE B CA 1
ATOM 3364 C C . PHE B 1 168 ? -12.57 -21.922 -5.176 1 98.19 168 PHE B C 1
ATOM 3366 O O . PHE B 1 168 ? -12.227 -22.344 -6.285 1 98.19 168 PHE B O 1
ATOM 3373 N N . GLY B 1 169 ? -11.898 -22.203 -4 1 98.38 169 GLY B N 1
ATOM 3374 C CA . GLY B 1 169 ? -10.805 -23.156 -4.023 1 98.38 169 GLY B CA 1
ATOM 3375 C C . GLY B 1 169 ? -9.508 -22.562 -4.527 1 98.38 169 GLY B C 1
ATOM 3376 O O . GLY B 1 169 ? -8.609 -23.297 -4.949 1 98.38 169 GLY B O 1
ATOM 3377 N N . ILE B 1 170 ? -9.422 -21.266 -4.578 1 98.75 170 ILE B N 1
ATOM 3378 C CA . ILE B 1 170 ? -8.227 -20.578 -5.059 1 98.75 170 ILE B CA 1
ATOM 3379 C C . ILE B 1 170 ? -7.426 -20.047 -3.875 1 98.75 170 ILE B C 1
ATOM 3381 O O . ILE B 1 170 ? -7.969 -19.359 -3.002 1 98.75 170 ILE B O 1
ATOM 3385 N N . THR B 1 171 ? -6.145 -20.438 -3.789 1 98.75 171 THR B N 1
ATOM 3386 C CA . THR B 1 171 ? -5.227 -19.969 -2.756 1 98.75 171 THR B CA 1
ATOM 3387 C C . THR B 1 171 ? -4.402 -18.781 -3.256 1 98.75 171 THR B C 1
ATOM 3389 O O . THR B 1 171 ? -3.955 -18.781 -4.406 1 98.75 171 THR B O 1
ATOM 3392 N N . VAL B 1 172 ? -4.246 -17.75 -2.426 1 98.81 172 VAL B N 1
ATOM 3393 C CA . VAL B 1 172 ? -3.439 -16.594 -2.783 1 98.81 172 VAL B CA 1
ATOM 3394 C C . VAL B 1 172 ? -2.322 -16.391 -1.759 1 98.81 172 VAL B C 1
ATOM 3396 O O . VAL B 1 172 ? -2.535 -16.578 -0.558 1 98.81 172 VAL B O 1
ATOM 3399 N N . THR B 1 173 ? -1.108 -16.109 -2.223 1 98.81 173 THR B N 1
ATOM 3400 C CA . THR B 1 173 ? 0.015 -15.805 -1.347 1 98.81 173 THR B CA 1
ATOM 3401 C C . THR B 1 173 ? 0.805 -14.609 -1.886 1 98.81 173 THR B C 1
ATOM 3403 O O . THR B 1 173 ? 0.882 -14.406 -3.1 1 98.81 173 THR B O 1
ATOM 3406 N N . ALA B 1 174 ? 1.271 -13.797 -0.984 1 98.75 174 ALA B N 1
ATOM 3407 C CA . ALA B 1 174 ? 2.264 -12.781 -1.329 1 98.75 174 ALA B CA 1
ATOM 3408 C C . ALA B 1 174 ? 3.678 -13.281 -1.053 1 98.75 174 ALA B C 1
ATOM 3410 O O . ALA B 1 174 ? 4.02 -13.602 0.09 1 98.75 174 ALA B O 1
ATOM 3411 N N . ILE B 1 175 ? 4.512 -13.383 -2.09 1 98.75 175 ILE B N 1
ATOM 3412 C CA . ILE B 1 175 ? 5.922 -13.711 -1.912 1 98.75 175 ILE B CA 1
ATOM 3413 C C . ILE B 1 175 ? 6.703 -12.445 -1.562 1 98.75 175 ILE B C 1
ATOM 3415 O O . ILE B 1 175 ? 6.648 -11.453 -2.291 1 98.75 175 ILE B O 1
ATOM 3419 N N . GLU B 1 176 ? 7.43 -12.5 -0.474 1 98.62 176 GLU B N 1
ATOM 3420 C CA . GLU B 1 176 ? 8.117 -11.297 -0.011 1 98.62 176 GLU B CA 1
ATOM 3421 C C . GLU B 1 176 ? 9.609 -11.555 0.171 1 98.62 176 GLU B C 1
ATOM 3423 O O . GLU B 1 176 ? 10.07 -11.82 1.282 1 98.62 176 GLU B O 1
ATOM 3428 N N . PRO B 1 177 ? 10.367 -11.336 -0.913 1 98 177 PRO B N 1
ATOM 3429 C CA . PRO B 1 177 ? 11.82 -11.516 -0.846 1 98 177 PRO B CA 1
ATOM 3430 C C . PRO B 1 177 ? 12.531 -10.32 -0.206 1 98 177 PRO B C 1
ATOM 3432 O O . PRO B 1 177 ? 12.07 -9.188 -0.333 1 98 177 PRO B O 1
ATOM 3435 N N . GLY B 1 178 ? 13.625 -10.609 0.479 1 96.44 178 GLY B N 1
ATOM 3436 C CA . GLY B 1 178 ? 14.602 -9.578 0.796 1 96.44 178 GLY B CA 1
ATOM 3437 C C . GLY B 1 178 ? 15.5 -9.227 -0.376 1 96.44 178 GLY B C 1
ATOM 3438 O O . GLY B 1 178 ? 15.031 -9.117 -1.512 1 96.44 178 GLY B O 1
ATOM 3439 N N . TYR B 1 179 ? 16.781 -8.992 -0.116 1 93.25 179 TYR B N 1
ATOM 3440 C CA . TYR B 1 179 ? 17.734 -8.664 -1.169 1 93.25 179 TYR B CA 1
ATOM 3441 C C . TYR B 1 179 ? 18.266 -9.93 -1.835 1 93.25 179 TYR B C 1
ATOM 3443 O O . TYR B 1 179 ? 18.969 -10.719 -1.202 1 93.25 179 TYR B O 1
ATOM 3451 N N . PHE B 1 180 ? 17.922 -10.086 -3.078 1 94.06 180 PHE B N 1
ATOM 3452 C CA . PHE B 1 180 ? 18.438 -11.195 -3.871 1 94.06 180 PHE B CA 1
ATOM 3453 C C . PHE B 1 180 ? 19.234 -10.688 -5.066 1 94.06 180 PHE B C 1
ATOM 3455 O O . PHE B 1 180 ? 18.938 -9.625 -5.613 1 94.06 180 PHE B O 1
ATOM 3462 N N . ARG B 1 181 ? 20.188 -11.484 -5.418 1 90.56 181 ARG B N 1
ATOM 3463 C CA . ARG B 1 181 ? 21 -11.125 -6.578 1 90.56 181 ARG B CA 1
ATOM 3464 C C . ARG B 1 181 ? 20.25 -11.398 -7.875 1 90.56 181 ARG B C 1
ATOM 3466 O O . ARG B 1 181 ? 20.562 -12.344 -8.594 1 90.56 181 ARG B O 1
ATOM 3473 N N . SER B 1 182 ? 19.312 -10.5 -8.078 1 87 182 SER B N 1
ATOM 3474 C CA . SER B 1 182 ? 18.562 -10.492 -9.328 1 87 182 SER B CA 1
ATOM 3475 C C . SER B 1 182 ? 18.891 -9.266 -10.164 1 87 182 SER B C 1
ATOM 3477 O O . SER B 1 182 ? 19.75 -8.461 -9.789 1 87 182 SER B O 1
ATOM 3479 N N . ASN B 1 183 ? 18.344 -9.148 -11.281 1 85 183 ASN B N 1
ATOM 3480 C CA . ASN B 1 183 ? 18.594 -7.984 -12.125 1 85 183 ASN B CA 1
ATOM 3481 C C . ASN B 1 183 ? 17.672 -6.824 -11.75 1 85 183 ASN B C 1
ATOM 3483 O O . ASN B 1 183 ? 17.531 -5.867 -12.523 1 85 183 ASN B O 1
ATOM 3487 N N . LEU B 1 184 ? 17.078 -6.934 -10.602 1 82.06 184 LEU B N 1
ATOM 3488 C CA . LEU B 1 184 ? 16.109 -5.914 -10.211 1 82.06 184 LEU B CA 1
ATOM 3489 C C . LEU B 1 184 ? 16.781 -4.555 -10.055 1 82.06 184 LEU B C 1
ATOM 3491 O O . LEU B 1 184 ? 16.188 -3.523 -10.375 1 82.06 184 LEU B O 1
ATOM 3495 N N . LEU B 1 185 ? 18.047 -4.59 -9.578 1 83.81 185 LEU B N 1
ATOM 3496 C CA . LEU B 1 185 ? 18.719 -3.336 -9.266 1 83.81 185 LEU B CA 1
ATOM 3497 C C . LEU B 1 185 ? 19.5 -2.83 -10.469 1 83.81 185 LEU B C 1
ATOM 3499 O O . LEU B 1 185 ? 20.141 -1.772 -10.406 1 83.81 185 LEU B O 1
ATOM 3503 N N . GLN B 1 186 ? 19.359 -3.602 -11.57 1 82.12 186 GLN B N 1
ATOM 3504 C CA . GLN B 1 186 ? 20.031 -3.176 -12.797 1 82.12 186 GLN B CA 1
ATOM 3505 C C . GLN B 1 186 ? 19.203 -2.135 -13.539 1 82.12 186 GLN B C 1
ATOM 3507 O O . GLN B 1 186 ? 17.984 -2.078 -13.391 1 82.12 186 GLN B O 1
ATOM 3512 N N . LEU B 1 187 ? 20.016 -1.426 -14.352 1 74.56 187 LEU B N 1
ATOM 3513 C CA . LEU B 1 187 ? 19.344 -0.452 -15.203 1 74.56 187 LEU B CA 1
ATOM 3514 C C . LEU B 1 187 ? 18.312 -1.136 -16.094 1 74.56 187 LEU B C 1
ATOM 3516 O O . LEU B 1 187 ? 18.578 -2.201 -16.656 1 74.56 187 LEU B O 1
ATOM 3520 N N . GLY B 1 188 ? 17.156 -0.571 -16.266 1 77.31 188 GLY B N 1
ATOM 3521 C CA . GLY B 1 188 ? 16.031 -1.164 -16.984 1 77.31 188 GLY B CA 1
ATOM 3522 C C . GLY B 1 188 ? 14.953 -1.711 -16.062 1 77.31 188 GLY B C 1
ATOM 3523 O O . GLY B 1 188 ? 13.766 -1.661 -16.391 1 77.31 188 GLY B O 1
ATOM 3524 N N . ASN B 1 189 ? 15.43 -2.246 -14.961 1 86.38 189 ASN B N 1
ATOM 3525 C CA . ASN B 1 189 ? 14.484 -2.717 -13.953 1 86.38 189 ASN B CA 1
ATOM 3526 C C . ASN B 1 189 ? 14.375 -1.736 -12.789 1 86.38 189 ASN B C 1
ATOM 3528 O O . ASN B 1 189 ? 13.492 -1.872 -11.938 1 86.38 189 ASN B O 1
ATOM 3532 N N . ARG B 1 190 ? 15.312 -0.787 -12.781 1 92.44 190 ARG B N 1
ATOM 3533 C CA . ARG B 1 190 ? 15.367 0.313 -11.828 1 92.44 190 ARG B CA 1
ATOM 3534 C C . ARG B 1 190 ? 15.453 1.657 -12.539 1 92.44 190 ARG B C 1
ATOM 3536 O O . ARG B 1 190 ? 16.453 1.953 -13.203 1 92.44 190 ARG B O 1
ATOM 3543 N N . ASN B 1 191 ? 14.375 2.443 -12.328 1 94.12 191 ASN B N 1
ATOM 3544 C CA . ASN B 1 191 ? 14.312 3.732 -13.008 1 94.12 191 ASN B CA 1
ATOM 3545 C C . ASN B 1 191 ? 14.719 4.875 -12.086 1 94.12 191 ASN B C 1
ATOM 3547 O O . ASN B 1 191 ? 14.32 4.914 -10.922 1 94.12 191 ASN B O 1
ATOM 3551 N N . ARG B 1 192 ? 15.555 5.75 -12.617 1 93.69 192 ARG B N 1
ATOM 3552 C CA . ARG B 1 192 ? 15.914 6.973 -11.914 1 93.69 192 ARG B CA 1
ATOM 3553 C C . ARG B 1 192 ? 14.883 8.07 -12.148 1 93.69 192 ARG B C 1
ATOM 3555 O O . ARG B 1 192 ? 14.18 8.062 -13.164 1 93.69 192 ARG B O 1
ATOM 3562 N N . PRO B 1 193 ? 14.773 8.977 -11.172 1 95.56 193 PRO B N 1
ATOM 3563 C CA . PRO B 1 193 ? 13.852 10.086 -11.43 1 95.56 193 PRO B CA 1
ATOM 3564 C C . PRO B 1 193 ? 14.273 10.945 -12.617 1 95.56 193 PRO B C 1
ATOM 3566 O O . PRO B 1 193 ? 15.469 11.18 -12.82 1 95.56 193 PRO B O 1
ATOM 3569 N N . MET B 1 194 ? 13.32 11.391 -13.367 1 94.75 194 MET B N 1
ATOM 3570 C CA . MET B 1 194 ? 13.602 12.25 -14.508 1 94.75 194 MET B CA 1
ATOM 3571 C C . MET B 1 194 ? 14.078 13.625 -14.047 1 94.75 194 MET B C 1
ATOM 3573 O O . MET B 1 194 ? 14.844 14.289 -14.75 1 94.75 194 MET B O 1
ATOM 3577 N N . ASN B 1 195 ? 13.594 14.039 -12.828 1 94.88 195 ASN B N 1
ATOM 3578 C CA . ASN B 1 195 ? 13.945 15.336 -12.266 1 94.88 195 ASN B CA 1
ATOM 3579 C C . ASN B 1 195 ? 14.609 15.188 -10.898 1 94.88 195 ASN B C 1
ATOM 3581 O O . ASN B 1 195 ? 13.953 15.359 -9.867 1 94.88 195 ASN B O 1
ATOM 3585 N N . ARG B 1 196 ? 15.859 15.023 -10.93 1 94.88 196 ARG B N 1
ATOM 3586 C CA . ARG B 1 196 ? 16.609 14.953 -9.688 1 94.88 196 ARG B CA 1
ATOM 3587 C C . ARG B 1 196 ? 16.797 16.328 -9.078 1 94.88 196 ARG B C 1
ATOM 3589 O O . ARG B 1 196 ? 17.203 17.266 -9.766 1 94.88 196 ARG B O 1
ATOM 3596 N N . LEU B 1 197 ? 16.5 16.5 -7.793 1 96.25 197 LEU B N 1
ATOM 3597 C CA . LEU B 1 197 ? 16.578 17.797 -7.125 1 96.25 197 LEU B CA 1
ATOM 3598 C C . LEU B 1 197 ? 17.844 17.891 -6.273 1 96.25 197 LEU B C 1
ATOM 3600 O O . LEU B 1 197 ? 18.078 17.031 -5.418 1 96.25 197 LEU B O 1
ATOM 3604 N N . ALA B 1 198 ? 18.531 18.938 -6.391 1 95.94 198 ALA B N 1
ATOM 3605 C CA . ALA B 1 198 ? 19.828 19.125 -5.727 1 95.94 198 ALA B CA 1
ATOM 3606 C C . ALA B 1 198 ? 19.656 19.203 -4.211 1 95.94 198 ALA B C 1
ATOM 3608 O O . ALA B 1 198 ? 20.547 18.812 -3.461 1 95.94 198 ALA B O 1
ATOM 3609 N N . HIS B 1 199 ? 18.547 19.656 -3.77 1 95.06 199 HIS B N 1
ATOM 3610 C CA . HIS B 1 199 ? 18.359 19.812 -2.332 1 95.06 199 HIS B CA 1
ATOM 3611 C C . HIS B 1 199 ? 18.406 18.469 -1.618 1 95.06 199 HIS B C 1
ATOM 3613 O O . HIS B 1 199 ? 18.594 18.406 -0.4 1 95.06 199 HIS B O 1
ATOM 3619 N N . TYR B 1 200 ? 18.281 17.375 -2.348 1 96.81 200 TYR B N 1
ATOM 3620 C CA . TYR B 1 200 ? 18.297 16.062 -1.71 1 96.81 200 TYR B CA 1
ATOM 3621 C C . TYR B 1 200 ? 19.703 15.469 -1.724 1 96.81 200 TYR B C 1
ATOM 3623 O O . TYR B 1 200 ? 19.922 14.359 -1.243 1 96.81 200 TYR B O 1
ATOM 3631 N N . ASP B 1 201 ? 20.672 16.156 -2.305 1 96.5 201 ASP B N 1
ATOM 3632 C CA . ASP B 1 201 ? 22.047 15.695 -2.238 1 96.5 201 ASP B CA 1
ATOM 3633 C C . ASP B 1 201 ? 22.516 15.586 -0.792 1 96.5 201 ASP B C 1
ATOM 3635 O O . ASP B 1 201 ? 22.312 16.5 0.009 1 96.5 201 ASP B O 1
ATOM 3639 N N . GLY B 1 202 ? 23.062 14.445 -0.483 1 95.94 202 GLY B N 1
ATOM 3640 C CA . GLY B 1 202 ? 23.578 14.242 0.861 1 95.94 202 GLY B CA 1
ATOM 3641 C C . GLY B 1 202 ? 22.5 13.852 1.858 1 95.94 202 GLY B C 1
ATOM 3642 O O . GLY B 1 202 ? 22.766 13.781 3.062 1 95.94 202 GLY B O 1
ATOM 3643 N N . THR B 1 203 ? 21.344 13.711 1.418 1 96.88 203 THR B N 1
ATOM 3644 C CA . THR B 1 203 ? 20.25 13.305 2.285 1 96.88 203 THR B CA 1
ATOM 3645 C C . THR B 1 203 ? 19.969 11.812 2.158 1 96.88 203 THR B C 1
ATOM 3647 O O . THR B 1 203 ? 20.531 11.148 1.282 1 96.88 203 THR B O 1
ATOM 3650 N N . ALA B 1 204 ? 19.141 11.312 3.031 1 96 204 ALA B N 1
ATOM 3651 C CA . ALA B 1 204 ? 18.781 9.898 3.043 1 96 204 ALA B CA 1
ATOM 3652 C C . ALA B 1 204 ? 18.188 9.469 1.699 1 96 204 ALA B C 1
ATOM 3654 O O . ALA B 1 204 ? 18.406 8.344 1.25 1 96 204 ALA B O 1
ATOM 3655 N N . ALA B 1 205 ? 17.5 10.328 1.038 1 96.44 205 ALA B N 1
ATOM 3656 C CA . ALA B 1 205 ? 16.859 10 -0.233 1 96.44 205 ALA B CA 1
ATOM 3657 C C . ALA B 1 205 ? 17.906 9.648 -1.294 1 96.44 205 ALA B C 1
ATOM 3659 O O . ALA B 1 205 ? 17.812 8.602 -1.94 1 96.44 205 ALA B O 1
ATOM 3660 N N . HIS B 1 206 ? 18.875 10.414 -1.442 1 96 206 HIS B N 1
ATOM 3661 C CA . HIS B 1 206 ? 19.875 10.188 -2.479 1 96 206 HIS B CA 1
ATOM 3662 C C . HIS B 1 206 ? 20.891 9.133 -2.043 1 96 206 HIS B C 1
ATOM 3664 O O . HIS B 1 206 ? 21.516 8.477 -2.885 1 96 206 HIS B O 1
ATOM 3670 N N . GLU B 1 207 ? 21.047 8.992 -0.725 1 95.69 207 GLU B N 1
ATOM 3671 C CA . GLU B 1 207 ? 21.938 7.949 -0.233 1 95.69 207 GLU B CA 1
ATOM 3672 C C . GLU B 1 207 ? 21.422 6.559 -0.58 1 95.69 207 GLU B C 1
ATOM 3674 O O . GLU B 1 207 ? 22.188 5.605 -0.689 1 95.69 207 GLU B O 1
ATOM 3679 N N . THR B 1 208 ? 20.141 6.48 -0.731 1 93.56 208 THR B N 1
ATOM 3680 C CA . THR B 1 208 ? 19.547 5.211 -1.104 1 93.56 208 THR B CA 1
ATOM 3681 C C . THR B 1 208 ? 20.062 4.742 -2.463 1 93.56 208 THR B C 1
ATOM 3683 O O . THR B 1 208 ? 20.422 3.576 -2.625 1 93.56 208 THR B O 1
ATOM 3686 N N . ALA B 1 209 ? 20.047 5.672 -3.422 1 88.12 209 ALA B N 1
ATOM 3687 C CA . ALA B 1 209 ? 20.547 5.336 -4.75 1 88.12 209 ALA B CA 1
ATOM 3688 C C . ALA B 1 209 ? 21.984 4.824 -4.68 1 88.12 209 ALA B C 1
ATOM 3690 O O . ALA B 1 209 ? 22.328 3.826 -5.32 1 88.12 209 ALA B O 1
ATOM 3691 N N . ASP B 1 210 ? 22.781 5.512 -3.895 1 89.38 210 ASP B N 1
ATOM 3692 C CA . ASP B 1 210 ? 24.172 5.102 -3.715 1 89.38 210 ASP B CA 1
ATOM 3693 C C . ASP B 1 210 ? 24.25 3.715 -3.08 1 89.38 210 ASP B C 1
ATOM 3695 O O . ASP B 1 210 ? 25.078 2.896 -3.479 1 89.38 210 ASP B O 1
ATOM 3699 N N . HIS B 1 211 ? 23.438 3.539 -2.156 1 89.94 211 HIS B N 1
ATOM 3700 C CA . HIS B 1 211 ? 23.422 2.254 -1.467 1 89.94 211 HIS B CA 1
ATOM 3701 C C . HIS B 1 211 ? 23.031 1.127 -2.416 1 89.94 211 HIS B C 1
ATOM 3703 O O . HIS B 1 211 ? 23.656 0.067 -2.42 1 89.94 211 HIS B O 1
ATOM 3709 N N . LEU B 1 212 ? 22.016 1.339 -3.211 1 89.56 212 LEU B N 1
ATOM 3710 C CA . LEU B 1 212 ? 21.547 0.326 -4.148 1 89.56 212 LEU B CA 1
ATOM 3711 C C . LEU B 1 212 ? 22.609 0.01 -5.188 1 89.56 212 LEU B C 1
ATOM 3713 O O . LEU B 1 212 ? 22.781 -1.147 -5.582 1 89.56 212 LEU B O 1
ATOM 3717 N N . ASP B 1 213 ? 23.344 1.034 -5.613 1 89.06 213 ASP B N 1
ATOM 3718 C CA . ASP B 1 213 ? 24.453 0.809 -6.531 1 89.06 213 ASP B CA 1
ATOM 3719 C C . ASP B 1 213 ? 25.531 -0.05 -5.879 1 89.06 213 ASP B C 1
ATOM 3721 O O . ASP B 1 213 ? 26.094 -0.949 -6.52 1 89.06 213 ASP B O 1
ATOM 3725 N N . LYS B 1 214 ? 25.766 0.223 -4.637 1 88.56 214 LYS B N 1
ATOM 3726 C CA . LYS B 1 214 ? 26.828 -0.468 -3.91 1 88.56 214 LYS B CA 1
ATOM 3727 C C . LYS B 1 214 ? 26.469 -1.93 -3.664 1 88.56 214 LYS B C 1
ATOM 3729 O O . LYS B 1 214 ? 27.328 -2.807 -3.723 1 88.56 214 LYS B O 1
ATOM 3734 N N . VAL B 1 215 ? 25.172 -2.189 -3.418 1 88.12 215 VAL B N 1
ATOM 3735 C CA . VAL B 1 215 ? 24.766 -3.531 -3.012 1 88.12 215 VAL B CA 1
ATOM 3736 C C . VAL B 1 215 ? 24.453 -4.371 -4.25 1 88.12 215 VAL B C 1
ATOM 3738 O O . VAL B 1 215 ? 24.359 -5.598 -4.164 1 88.12 215 VAL B O 1
ATOM 3741 N N . ASN B 1 216 ? 24.328 -3.711 -5.379 1 88.56 216 ASN B N 1
ATOM 3742 C CA . ASN B 1 216 ? 24 -4.434 -6.602 1 88.56 216 ASN B CA 1
ATOM 3743 C C . ASN B 1 216 ? 25 -5.551 -6.883 1 88.56 216 ASN B C 1
ATOM 3745 O O . ASN B 1 216 ? 26.203 -5.32 -6.879 1 88.56 216 ASN B O 1
ATOM 3749 N N . ASN B 1 217 ? 24.422 -6.77 -7.059 1 86.56 217 ASN B N 1
ATOM 3750 C CA . ASN B 1 217 ? 25.172 -7.996 -7.332 1 86.56 217 ASN B CA 1
ATOM 3751 C C . ASN B 1 217 ? 25.922 -8.484 -6.094 1 86.56 217 ASN B C 1
ATOM 3753 O O . ASN B 1 217 ? 26.781 -9.352 -6.195 1 86.56 217 ASN B O 1
ATOM 3757 N N . LYS B 1 218 ? 25.703 -7.898 -4.902 1 89.25 218 LYS B N 1
ATOM 3758 C CA . LYS B 1 218 ? 26.281 -8.336 -3.643 1 89.25 218 LYS B CA 1
ATOM 3759 C C . LYS B 1 218 ? 25.203 -8.695 -2.625 1 89.25 218 LYS B C 1
ATOM 3761 O O . LYS B 1 218 ? 25.5 -8.836 -1.434 1 89.25 218 LYS B O 1
ATOM 3766 N N . GLN B 1 219 ? 24.047 -8.82 -3.131 1 90.25 219 GLN B N 1
ATOM 3767 C CA . GLN B 1 219 ? 22.922 -9.133 -2.26 1 90.25 219 GLN B CA 1
ATOM 3768 C C . GLN B 1 219 ? 23.047 -10.523 -1.651 1 90.25 219 GLN B C 1
ATOM 3770 O O . GLN B 1 219 ? 23.688 -11.406 -2.242 1 90.25 219 GLN B O 1
ATOM 3775 N N . LEU B 1 220 ? 22.391 -10.719 -0.585 1 91.12 220 LEU B N 1
ATOM 3776 C CA . LEU B 1 220 ? 22.5 -11.93 0.223 1 91.12 220 LEU B CA 1
ATOM 3777 C C . LEU B 1 220 ? 21.812 -13.109 -0.468 1 91.12 220 LEU B C 1
ATOM 3779 O O . LEU B 1 220 ? 22.297 -14.242 -0.388 1 91.12 220 LEU B O 1
ATOM 3783 N N . GLY B 1 221 ? 20.75 -12.836 -1.099 1 95.06 221 GLY B N 1
ATOM 3784 C CA . GLY B 1 221 ? 19.875 -13.898 -1.561 1 95.06 221 GLY B CA 1
ATOM 3785 C C . GLY B 1 221 ? 20.312 -14.508 -2.877 1 95.06 221 GLY B C 1
ATOM 3786 O O . GLY B 1 221 ? 20.781 -13.805 -3.768 1 95.06 221 GLY B O 1
ATOM 3787 N N . ASN B 1 222 ? 20.203 -15.828 -2.961 1 96.81 222 ASN B N 1
ATOM 3788 C CA . ASN B 1 222 ? 20.438 -16.609 -4.164 1 96.81 222 ASN B CA 1
ATOM 3789 C C . ASN B 1 222 ? 19.141 -16.891 -4.926 1 96.81 222 ASN B C 1
ATOM 3791 O O . ASN B 1 222 ? 18.281 -17.625 -4.441 1 96.81 222 ASN B O 1
ATOM 3795 N N . VAL B 1 223 ? 19.047 -16.344 -6.094 1 96.94 223 VAL B N 1
ATOM 3796 C CA . VAL B 1 223 ? 17.812 -16.422 -6.879 1 96.94 223 VAL B CA 1
ATOM 3797 C C . VAL B 1 223 ? 17.453 -17.875 -7.137 1 96.94 223 VAL B C 1
ATOM 3799 O O . VAL B 1 223 ? 16.281 -18.25 -7.066 1 96.94 223 VAL B O 1
ATOM 3802 N N . VAL B 1 224 ? 18.422 -18.734 -7.426 1 97.56 224 VAL B N 1
ATOM 3803 C CA . VAL B 1 224 ? 18.172 -20.141 -7.711 1 97.56 224 VAL B CA 1
ATOM 3804 C C . VAL B 1 224 ? 17.562 -20.812 -6.484 1 97.56 224 VAL B C 1
ATOM 3806 O O . VAL B 1 224 ? 16.547 -21.516 -6.59 1 97.56 224 VAL B O 1
ATOM 3809 N N . LYS B 1 225 ? 18.156 -20.578 -5.332 1 97.62 225 LYS B N 1
ATOM 3810 C CA . LYS B 1 225 ? 17.641 -21.172 -4.094 1 97.62 225 LYS B CA 1
ATOM 3811 C C . LYS B 1 225 ? 16.266 -20.609 -3.75 1 97.62 225 LYS B C 1
ATOM 3813 O O . LYS B 1 225 ? 15.375 -21.344 -3.338 1 97.62 225 LYS B O 1
ATOM 3818 N N . GLY B 1 226 ? 16.125 -19.297 -3.875 1 98 226 GLY B N 1
ATOM 3819 C CA . GLY B 1 226 ? 14.852 -18.656 -3.607 1 98 226 GLY B CA 1
ATOM 3820 C C . GLY B 1 226 ? 13.719 -19.203 -4.461 1 98 226 GLY B C 1
ATOM 3821 O O . GLY B 1 226 ? 12.633 -19.5 -3.955 1 98 226 GLY B O 1
ATOM 3822 N N . CYS B 1 227 ? 13.992 -19.391 -5.734 1 98.5 227 CYS B N 1
ATOM 3823 C CA . CYS B 1 227 ? 12.977 -19.875 -6.664 1 98.5 227 CYS B CA 1
ATOM 3824 C C . CYS B 1 227 ? 12.625 -21.328 -6.363 1 98.5 227 CYS B C 1
ATOM 3826 O O . CYS B 1 227 ? 11.461 -21.734 -6.488 1 98.5 227 CYS B O 1
ATOM 3828 N N . SER B 1 228 ? 13.617 -22.109 -5.969 1 98.44 228 SER B N 1
ATOM 3829 C CA . SER B 1 228 ? 13.344 -23.484 -5.578 1 98.44 228 SER B CA 1
ATOM 3830 C C . SER B 1 228 ? 12.375 -23.547 -4.406 1 98.44 228 SER B C 1
ATOM 3832 O O . SER B 1 228 ? 11.438 -24.359 -4.406 1 98.44 228 SER B O 1
ATOM 3834 N N . VAL B 1 229 ? 12.555 -22.672 -3.441 1 98.19 229 VAL B N 1
ATOM 3835 C CA . VAL B 1 229 ? 11.688 -22.609 -2.271 1 98.19 229 VAL B CA 1
ATOM 3836 C C . VAL B 1 229 ? 10.289 -22.156 -2.693 1 98.19 229 VAL B C 1
ATOM 3838 O O . VAL B 1 229 ? 9.289 -22.719 -2.236 1 98.19 229 VAL B O 1
ATOM 3841 N N . ILE B 1 230 ? 10.195 -21.141 -3.531 1 98.69 230 ILE B N 1
ATOM 3842 C CA . ILE B 1 230 ? 8.906 -20.656 -4.004 1 98.69 230 ILE B CA 1
ATOM 3843 C C . ILE B 1 230 ? 8.117 -21.797 -4.641 1 98.69 230 ILE B C 1
ATOM 3845 O O . ILE B 1 230 ? 6.945 -22 -4.312 1 98.69 230 ILE B O 1
ATOM 3849 N N . ILE B 1 231 ? 8.773 -22.562 -5.52 1 98.75 231 ILE B N 1
ATOM 3850 C CA . ILE B 1 231 ? 8.102 -23.656 -6.223 1 98.75 231 ILE B CA 1
ATOM 3851 C C . ILE B 1 231 ? 7.688 -24.734 -5.223 1 98.75 231 ILE B C 1
ATOM 3853 O O . ILE B 1 231 ? 6.566 -25.234 -5.277 1 98.75 231 ILE B O 1
ATOM 3857 N N . ASP B 1 232 ? 8.617 -25.062 -4.262 1 98.56 232 ASP B N 1
ATOM 3858 C CA . ASP B 1 232 ? 8.289 -26.047 -3.227 1 98.56 232 ASP B CA 1
ATOM 3859 C C . ASP B 1 232 ? 7.035 -25.625 -2.461 1 98.56 232 ASP B C 1
ATOM 3861 O O . ASP B 1 232 ? 6.156 -26.453 -2.201 1 98.56 232 ASP B O 1
ATOM 3865 N N . VAL B 1 233 ? 6.914 -24.391 -2.125 1 98.62 233 VAL B N 1
ATOM 3866 C CA . VAL B 1 233 ? 5.812 -23.891 -1.31 1 98.62 233 VAL B CA 1
ATOM 3867 C C . VAL B 1 233 ? 4.523 -23.891 -2.125 1 98.62 233 VAL B C 1
ATOM 3869 O O . VAL B 1 233 ? 3.488 -24.375 -1.658 1 98.62 233 VAL B O 1
ATOM 3872 N N . LEU B 1 234 ? 4.566 -23.422 -3.369 1 98.69 234 LEU B N 1
ATOM 3873 C CA . LEU B 1 234 ? 3.363 -23.297 -4.184 1 98.69 234 LEU B CA 1
ATOM 3874 C C . LEU B 1 234 ? 2.828 -24.672 -4.578 1 98.69 234 LEU B C 1
ATOM 3876 O O . LEU B 1 234 ? 1.63 -24.828 -4.82 1 98.69 234 LEU B O 1
ATOM 3880 N N . THR B 1 235 ? 3.691 -25.688 -4.605 1 98 235 THR B N 1
ATOM 3881 C CA . THR B 1 235 ? 3.271 -27.031 -4.98 1 98 235 THR B CA 1
ATOM 3882 C C . THR B 1 235 ? 3.168 -27.938 -3.75 1 98 235 THR B C 1
ATOM 3884 O O . THR B 1 235 ? 2.881 -29.125 -3.865 1 98 235 THR B O 1
ATOM 3887 N N . GLN B 1 236 ? 3.502 -27.297 -2.605 1 97.25 236 GLN B N 1
ATOM 3888 C CA . GLN B 1 236 ? 3.502 -28.047 -1.354 1 97.25 236 GLN B CA 1
ATOM 3889 C C . GLN B 1 236 ? 4.297 -29.344 -1.49 1 97.25 236 GLN B C 1
ATOM 3891 O O . GLN B 1 236 ? 3.789 -30.422 -1.178 1 97.25 236 GLN B O 1
ATOM 3896 N N . SER B 1 237 ? 5.531 -29.203 -1.934 1 96.75 237 SER B N 1
ATOM 3897 C CA . SER B 1 237 ? 6.469 -30.297 -2.176 1 96.75 237 SER B CA 1
ATOM 3898 C C . SER B 1 237 ? 7.871 -29.938 -1.688 1 96.75 237 SER B C 1
ATOM 3900 O O . SER B 1 237 ? 8.086 -28.844 -1.146 1 96.75 237 SER B O 1
ATOM 3902 N N . GLY B 1 238 ? 8.703 -30.891 -1.715 1 96.44 238 GLY B N 1
ATOM 3903 C CA . GLY B 1 238 ? 10.078 -30.625 -1.299 1 96.44 238 GLY B CA 1
ATOM 3904 C C . GLY B 1 238 ? 10.18 -30.141 0.135 1 96.44 238 GLY B C 1
ATOM 3905 O O . GLY B 1 238 ? 9.641 -30.766 1.049 1 96.44 238 GLY B O 1
ATOM 3906 N N . THR B 1 239 ? 10.797 -28.969 0.307 1 95.12 239 THR B N 1
ATOM 3907 C CA . THR B 1 239 ? 11.062 -28.406 1.629 1 95.12 239 THR B CA 1
ATOM 3908 C C . THR B 1 239 ? 9.766 -27.984 2.307 1 95.12 239 THR B C 1
ATOM 3910 O O . THR B 1 239 ? 9.75 -27.719 3.514 1 95.12 239 THR B O 1
ATOM 3913 N N . ALA B 1 240 ? 8.656 -27.922 1.496 1 95.94 240 ALA B N 1
ATOM 3914 C CA . ALA B 1 240 ? 7.395 -27.406 2.031 1 95.94 240 ALA B CA 1
ATOM 3915 C C . ALA B 1 240 ? 6.301 -28.469 1.965 1 95.94 240 ALA B C 1
ATOM 3917 O O . ALA B 1 240 ? 5.109 -28.141 2.006 1 95.94 240 ALA B O 1
ATOM 3918 N N . SER B 1 241 ? 6.535 -29.781 1.806 1 94.25 241 SER B N 1
ATOM 3919 C CA . SER B 1 241 ? 5.594 -30.875 1.579 1 94.25 241 SER B CA 1
ATOM 3920 C C . SER B 1 241 ? 4.594 -30.984 2.727 1 94.25 241 SER B C 1
ATOM 3922 O O . SER B 1 241 ? 3.443 -31.375 2.518 1 94.25 241 SER B O 1
ATOM 3924 N N . ALA B 1 242 ? 4.836 -30.641 3.893 1 92.88 242 ALA B N 1
ATOM 3925 C CA . ALA B 1 242 ? 3.922 -30.828 5.02 1 92.88 242 ALA B CA 1
ATOM 3926 C C . ALA B 1 242 ? 3.41 -29.484 5.535 1 92.88 242 ALA B C 1
ATOM 3928 O O . ALA B 1 242 ? 2.965 -29.375 6.68 1 92.88 242 ALA B O 1
ATOM 3929 N N . ARG B 1 243 ? 3.414 -28.5 4.605 1 96.38 243 ARG B N 1
ATOM 3930 C CA . ARG B 1 243 ? 3.035 -27.172 5.055 1 96.38 243 ARG B CA 1
ATOM 3931 C C . ARG B 1 243 ? 1.981 -26.562 4.133 1 96.38 243 ARG B C 1
ATOM 3933 O O . ARG B 1 243 ? 2.018 -26.766 2.918 1 96.38 243 ARG B O 1
ATOM 3940 N N . ASP B 1 244 ? 1.043 -25.859 4.781 1 97.56 244 ASP B N 1
ATOM 3941 C CA . ASP B 1 244 ? 0.105 -25.078 3.98 1 97.56 244 ASP B CA 1
ATOM 3942 C C . ASP B 1 244 ? 0.778 -23.844 3.408 1 97.56 244 ASP B C 1
ATOM 3944 O O . ASP B 1 244 ? 1.721 -23.312 4 1 97.56 244 ASP B O 1
ATOM 3948 N N . ILE B 1 245 ? 0.318 -23.438 2.232 1 98.56 245 ILE B N 1
ATOM 3949 C CA . ILE B 1 245 ? 0.824 -22.203 1.645 1 98.56 245 ILE B CA 1
ATOM 3950 C C . ILE B 1 245 ? 0.482 -21.016 2.551 1 98.56 245 ILE B C 1
ATOM 3952 O O . ILE B 1 245 ? -0.681 -20.812 2.91 1 98.56 245 ILE B O 1
ATOM 3956 N N . PRO B 1 246 ? 1.474 -20.312 3.01 1 98.5 246 PRO B N 1
ATOM 3957 C CA . PRO B 1 246 ? 1.203 -19.188 3.906 1 98.5 246 PRO B CA 1
ATOM 3958 C C . PRO B 1 246 ? 0.58 -17.984 3.186 1 98.5 246 PRO B C 1
ATOM 3960 O O . PRO B 1 246 ? 0.687 -17.875 1.961 1 98.5 246 PRO B O 1
ATOM 3963 N N . ILE B 1 247 ? -0.044 -17.109 3.918 1 97.88 247 ILE B N 1
ATOM 3964 C CA . ILE B 1 247 ? -0.671 -15.914 3.354 1 97.88 247 ILE B CA 1
ATOM 3965 C C . ILE B 1 247 ? 0.402 -14.984 2.795 1 97.88 247 ILE B C 1
ATOM 3967 O O . ILE B 1 247 ? 0.175 -14.289 1.798 1 97.88 247 ILE B O 1
ATOM 3971 N N . ARG B 1 248 ? 1.556 -14.953 3.457 1 98.25 248 ARG B N 1
ATOM 3972 C CA . ARG B 1 248 ? 2.766 -14.289 2.984 1 98.25 248 ARG B CA 1
ATOM 3973 C C . ARG B 1 248 ? 3.982 -15.195 3.135 1 98.25 248 ARG B C 1
ATOM 3975 O O . ARG B 1 248 ? 4.16 -15.844 4.168 1 98.25 248 ARG B O 1
ATOM 3982 N N . LEU B 1 249 ? 4.758 -15.281 2.156 1 98.62 249 LEU B N 1
ATOM 3983 C CA . LEU B 1 249 ? 5.957 -16.109 2.184 1 98.62 249 LEU B CA 1
ATOM 3984 C C . LEU B 1 249 ? 7.211 -15.25 2.287 1 98.62 249 LEU B C 1
ATOM 3986 O O . LEU B 1 249 ? 7.641 -14.648 1.301 1 98.62 249 LEU B O 1
ATOM 3990 N N . PRO B 1 250 ? 7.781 -15.172 3.506 1 98.56 250 PRO B N 1
ATOM 3991 C CA . PRO B 1 250 ? 9.062 -14.469 3.621 1 98.56 250 PRO B CA 1
ATOM 3992 C C . PRO B 1 250 ? 10.219 -15.234 2.994 1 98.56 250 PRO B C 1
ATOM 3994 O O . PRO B 1 250 ? 10.273 -16.469 3.088 1 98.56 250 PRO B O 1
ATOM 3997 N N . LEU B 1 251 ? 11.094 -14.555 2.318 1 97.94 251 LEU B N 1
ATOM 3998 C CA . LEU B 1 251 ? 12.281 -15.164 1.717 1 97.94 251 LEU B CA 1
ATOM 3999 C C . LEU B 1 251 ? 13.531 -14.344 2.029 1 97.94 251 LEU B C 1
ATOM 4001 O O . LEU B 1 251 ? 13.609 -13.164 1.674 1 97.94 251 LEU B O 1
ATOM 4005 N N . GLY B 1 252 ? 14.469 -14.961 2.689 1 97.5 252 GLY B N 1
ATOM 4006 C CA . GLY B 1 252 ? 15.727 -14.312 3.041 1 97.5 252 GLY B CA 1
ATOM 4007 C C . GLY B 1 252 ? 15.852 -14.016 4.527 1 97.5 252 GLY B C 1
ATOM 4008 O O . GLY B 1 252 ? 14.867 -13.641 5.176 1 97.5 252 GLY B O 1
ATOM 4009 N N . SER B 1 253 ? 17.109 -14.172 5.055 1 96.62 253 SER B N 1
ATOM 4010 C CA . SER B 1 253 ? 17.344 -13.875 6.465 1 96.62 253 SER B CA 1
ATOM 4011 C C . SER B 1 253 ? 17.188 -12.383 6.746 1 96.62 253 SER B C 1
ATOM 4013 O O . SER B 1 253 ? 16.766 -11.984 7.832 1 96.62 253 SER B O 1
ATOM 4015 N N . ASP B 1 254 ? 17.562 -11.633 5.777 1 96.44 254 ASP B N 1
ATOM 4016 C CA . ASP B 1 254 ? 17.391 -10.188 5.934 1 96.44 254 ASP B CA 1
ATOM 4017 C C . ASP B 1 254 ? 15.922 -9.805 6.008 1 96.44 254 ASP B C 1
ATOM 4019 O O . ASP B 1 254 ? 15.539 -8.914 6.773 1 96.44 254 ASP B O 1
ATOM 4023 N N . MET B 1 255 ? 15.102 -10.453 5.242 1 97.75 255 MET B N 1
ATOM 4024 C CA . MET B 1 255 ? 13.656 -10.25 5.312 1 97.75 255 MET B CA 1
ATOM 4025 C C . MET B 1 255 ? 13.125 -10.617 6.691 1 97.75 255 MET B C 1
ATOM 4027 O O . MET B 1 255 ? 12.336 -9.875 7.273 1 97.75 255 MET B O 1
ATOM 4031 N N . ILE B 1 256 ? 13.531 -11.734 7.266 1 98.25 256 ILE B N 1
ATOM 4032 C CA . ILE B 1 256 ? 13.109 -12.18 8.586 1 98.25 256 ILE B CA 1
ATOM 4033 C C . ILE B 1 256 ? 13.492 -11.133 9.633 1 98.25 256 ILE B C 1
ATOM 4035 O O . ILE B 1 256 ? 12.68 -10.766 10.477 1 98.25 256 ILE B O 1
ATOM 4039 N N . GLN B 1 257 ? 14.664 -10.641 9.484 1 97.75 257 GLN B N 1
ATOM 4040 C CA . GLN B 1 257 ? 15.172 -9.68 10.453 1 97.75 257 GLN B CA 1
ATOM 4041 C C . GLN B 1 257 ? 14.461 -8.336 10.312 1 97.75 257 GLN B C 1
ATOM 4043 O O . GLN B 1 257 ? 14.008 -7.762 11.312 1 97.75 257 GLN B O 1
ATOM 4048 N N . CYS B 1 258 ? 14.398 -7.875 9.141 1 97.5 258 CYS B N 1
ATOM 4049 C CA . CYS B 1 258 ? 13.852 -6.547 8.875 1 97.5 258 CYS B CA 1
ATOM 4050 C C . CYS B 1 258 ? 12.375 -6.477 9.25 1 97.5 258 CYS B C 1
ATOM 4052 O O . CYS B 1 258 ? 11.953 -5.57 9.969 1 97.5 258 CYS B O 1
ATOM 4054 N N . VAL B 1 259 ? 11.609 -7.422 8.836 1 98.5 259 VAL B N 1
ATOM 4055 C CA . VAL B 1 259 ? 10.172 -7.414 9.109 1 98.5 259 VAL B CA 1
ATOM 4056 C C . VAL B 1 259 ? 9.922 -7.73 10.578 1 98.5 259 VAL B C 1
ATOM 4058 O O . VAL B 1 259 ? 8.992 -7.195 11.188 1 98.5 259 VAL B O 1
ATOM 4061 N N . GLY B 1 260 ? 10.75 -8.609 11.125 1 98.69 260 GLY B N 1
ATOM 4062 C CA . GLY B 1 260 ? 10.672 -8.812 12.562 1 98.69 260 GLY B CA 1
ATOM 4063 C C . GLY B 1 260 ? 10.875 -7.539 13.359 1 98.69 260 GLY B C 1
ATOM 4064 O O . GLY B 1 260 ? 10.117 -7.25 14.289 1 98.69 260 GLY B O 1
ATOM 4065 N N . THR B 1 261 ? 11.891 -6.812 13.016 1 98.56 261 THR B N 1
ATOM 4066 C CA . THR B 1 261 ? 12.18 -5.539 13.672 1 98.56 261 THR B CA 1
ATOM 4067 C C . THR B 1 261 ? 11.016 -4.562 13.492 1 98.56 261 THR B C 1
ATOM 4069 O O . THR B 1 261 ? 10.602 -3.902 14.445 1 98.56 261 THR B O 1
ATOM 4072 N N . LYS B 1 262 ? 10.5 -4.504 12.312 1 98.44 262 LYS B N 1
ATOM 4073 C CA . LYS B 1 262 ? 9.367 -3.633 12.031 1 98.44 262 LYS B CA 1
ATOM 4074 C C . LYS B 1 262 ? 8.188 -3.961 12.945 1 98.44 262 LYS B C 1
ATOM 4076 O O . LYS B 1 262 ? 7.555 -3.059 13.5 1 98.44 262 LYS B O 1
ATOM 4081 N N . CYS B 1 263 ? 7.859 -5.238 13.086 1 98.62 263 CYS B N 1
ATOM 4082 C CA . CYS B 1 263 ? 6.738 -5.664 13.914 1 98.62 263 CYS B CA 1
ATOM 4083 C C . CYS B 1 263 ? 6.988 -5.332 15.383 1 98.62 263 CYS B C 1
ATOM 4085 O O . CYS B 1 263 ? 6.09 -4.844 16.078 1 98.62 263 CYS B O 1
ATOM 4087 N N . ARG B 1 264 ? 8.164 -5.535 15.859 1 98.75 264 ARG B N 1
ATOM 4088 C CA . ARG B 1 264 ? 8.484 -5.262 17.266 1 98.75 264 ARG B CA 1
ATOM 4089 C C . ARG B 1 264 ? 8.453 -3.764 17.547 1 98.75 264 ARG B C 1
ATOM 4091 O O . ARG B 1 264 ? 7.973 -3.336 18.594 1 98.75 264 ARG B O 1
ATOM 4098 N N . GLU B 1 265 ? 8.984 -2.986 16.609 1 98.44 265 GLU B N 1
ATOM 4099 C CA . GLU B 1 265 ? 8.953 -1.536 16.766 1 98.44 265 GLU B CA 1
ATOM 4100 C C . GLU B 1 265 ? 7.52 -1.01 16.734 1 98.44 265 GLU B C 1
ATOM 4102 O O . GLU B 1 265 ? 7.184 -0.052 17.422 1 98.44 265 GLU B O 1
ATOM 4107 N N . THR B 1 266 ? 6.688 -1.615 15.875 1 98.56 266 THR B N 1
ATOM 4108 C CA . THR B 1 266 ? 5.285 -1.227 15.812 1 98.56 266 THR B CA 1
ATOM 4109 C C . THR B 1 266 ? 4.574 -1.562 17.125 1 98.56 266 THR B C 1
ATOM 4111 O O . THR B 1 266 ? 3.799 -0.755 17.641 1 98.56 266 THR B O 1
ATOM 4114 N N . LEU B 1 267 ? 4.844 -2.758 17.656 1 98.75 267 LEU B N 1
ATOM 4115 C CA . LEU B 1 267 ? 4.254 -3.143 18.938 1 98.75 267 LEU B CA 1
ATOM 4116 C C . LEU B 1 267 ? 4.676 -2.184 20.047 1 98.75 267 LEU B C 1
ATOM 4118 O O . LEU B 1 267 ? 3.865 -1.81 20.891 1 98.75 267 LEU B O 1
ATOM 4122 N N . ALA B 1 268 ? 5.934 -1.781 20.047 1 98.75 268 ALA B N 1
ATOM 4123 C CA . ALA B 1 268 ? 6.422 -0.814 21.016 1 98.75 268 ALA B CA 1
ATOM 4124 C C . ALA B 1 268 ? 5.715 0.527 20.875 1 98.75 268 ALA B C 1
ATOM 4126 O O . ALA B 1 268 ? 5.363 1.166 21.859 1 98.75 268 ALA B O 1
ATOM 4127 N N . LEU B 1 269 ? 5.52 0.964 19.672 1 98.5 269 LEU B N 1
ATOM 4128 C CA . LEU B 1 269 ? 4.816 2.211 19.391 1 98.5 269 LEU B CA 1
ATOM 4129 C C . LEU B 1 269 ? 3.377 2.15 19.891 1 98.5 269 LEU B C 1
ATOM 4131 O O . LEU B 1 269 ? 2.877 3.115 20.484 1 98.5 269 LEU B O 1
ATOM 4135 N N . LEU B 1 270 ? 2.715 1.026 19.609 1 98.62 270 LEU B N 1
ATOM 4136 C CA . LEU B 1 270 ? 1.346 0.838 20.078 1 98.62 270 LEU B CA 1
ATOM 4137 C C . LEU B 1 270 ? 1.271 0.929 21.594 1 98.62 270 LEU B C 1
ATOM 4139 O O . LEU B 1 270 ? 0.351 1.545 22.141 1 98.62 270 LEU B O 1
ATOM 4143 N N . ASP B 1 271 ? 2.227 0.311 22.234 1 98.44 271 ASP B N 1
ATOM 4144 C CA . ASP B 1 271 ? 2.266 0.346 23.688 1 98.44 271 ASP B CA 1
ATOM 4145 C C . ASP B 1 271 ? 2.473 1.771 24.203 1 98.44 271 ASP B C 1
ATOM 4147 O O . ASP B 1 271 ? 1.814 2.197 25.156 1 98.44 271 ASP B O 1
ATOM 4151 N N . GLU B 1 272 ? 3.344 2.477 23.562 1 97.94 272 GLU B N 1
ATOM 4152 C CA . GLU B 1 272 ? 3.672 3.846 23.953 1 97.94 272 GLU B CA 1
ATOM 4153 C C . GLU B 1 272 ? 2.453 4.758 23.844 1 97.94 272 GLU B C 1
ATOM 4155 O O . GLU B 1 272 ? 2.266 5.652 24.672 1 97.94 272 GLU B O 1
ATOM 4160 N N . TRP B 1 273 ? 1.6 4.539 22.922 1 98 273 TRP B N 1
ATOM 4161 C CA . TRP B 1 273 ? 0.527 5.48 22.625 1 98 273 TRP B CA 1
ATOM 4162 C C . TRP B 1 273 ? -0.828 4.91 23.031 1 98 273 TRP B C 1
ATOM 4164 O O . TRP B 1 273 ? -1.868 5.516 22.766 1 98 273 TRP B O 1
ATOM 4174 N N . LYS B 1 274 ? -0.852 3.793 23.688 1 97.88 274 LYS B N 1
ATOM 4175 C CA . LYS B 1 274 ? -2.072 3.064 24.031 1 97.88 274 LYS B CA 1
ATOM 4176 C C . LYS B 1 274 ? -3.014 3.928 24.859 1 97.88 274 LYS B C 1
ATOM 4178 O O . LYS B 1 274 ? -4.223 3.936 24.625 1 97.88 274 LYS B O 1
ATOM 4183 N N . ASP B 1 275 ? -2.459 4.637 25.812 1 96.88 275 ASP B N 1
ATOM 4184 C CA . ASP B 1 275 ? -3.285 5.449 26.703 1 96.88 275 ASP B CA 1
ATOM 4185 C C . ASP B 1 275 ? -4.027 6.531 25.922 1 96.88 275 ASP B C 1
ATOM 4187 O O . ASP B 1 275 ? -5.234 6.707 26.078 1 96.88 275 ASP B O 1
ATOM 4191 N N . ILE B 1 276 ? -3.371 7.195 25 1 95.94 276 ILE B N 1
ATOM 4192 C CA . ILE B 1 276 ? -3.949 8.273 24.203 1 95.94 276 ILE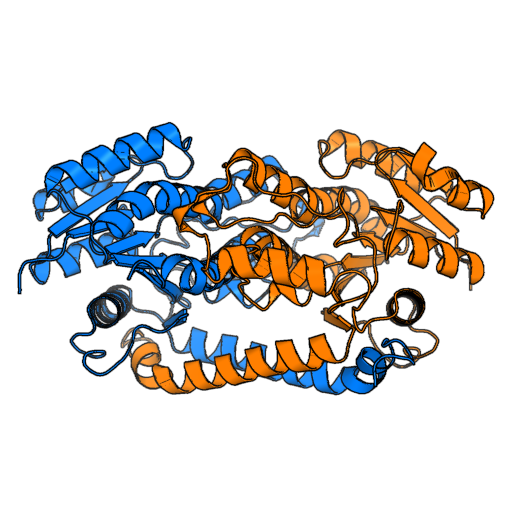 B CA 1
ATOM 4193 C C . ILE B 1 276 ? -4.891 7.699 23.156 1 95.94 276 ILE B C 1
ATOM 4195 O O . ILE B 1 276 ? -6.012 8.18 22.984 1 95.94 276 ILE B O 1
ATOM 4199 N N . ALA B 1 277 ? -4.43 6.676 22.469 1 95.69 277 ALA B N 1
ATOM 4200 C CA . ALA B 1 277 ? -5.234 6.055 21.422 1 95.69 277 ALA B CA 1
ATOM 4201 C C . ALA B 1 277 ? -6.551 5.523 21.984 1 95.69 277 ALA B C 1
ATOM 4203 O O . ALA B 1 277 ? -7.605 5.684 21.359 1 95.69 277 ALA B O 1
ATOM 4204 N N . SER B 1 278 ? -6.547 4.984 23.172 1 94.94 278 SER B N 1
ATOM 4205 C CA . SER B 1 278 ? -7.711 4.312 23.734 1 94.94 278 SER B CA 1
ATOM 4206 C C . SER B 1 278 ? -8.656 5.312 24.406 1 94.94 278 SER B C 1
ATOM 4208 O O . SER B 1 278 ? -9.758 4.953 24.812 1 94.94 278 SER B O 1
ATOM 4210 N N . SER B 1 279 ? -8.289 6.551 24.453 1 94.56 279 SER B N 1
ATOM 4211 C CA . SER B 1 279 ? -9.109 7.57 25.094 1 94.56 279 SER B CA 1
ATOM 4212 C C . SER B 1 279 ? -10.086 8.188 24.094 1 94.56 279 SER B C 1
ATOM 4214 O O . SER B 1 279 ? -10.836 9.102 24.453 1 94.56 279 SER B O 1
ATOM 4216 N N . THR B 1 280 ? -10.188 7.625 22.875 1 95.44 280 THR B N 1
ATOM 4217 C CA . THR B 1 280 ? -10.906 8.312 21.812 1 95.44 280 THR B CA 1
ATOM 4218 C C . THR B 1 280 ? -12.242 7.625 21.531 1 95.44 280 THR B C 1
ATOM 4220 O O . THR B 1 280 ? -12.875 7.887 20.5 1 95.44 280 THR B O 1
ATOM 4223 N N . GLY B 1 281 ? -12.656 6.734 22.391 1 93.94 281 GLY B N 1
ATOM 4224 C CA . GLY B 1 281 ? -13.93 6.047 22.203 1 93.94 281 GLY B CA 1
ATOM 4225 C C . GLY B 1 281 ? -15.109 6.828 22.75 1 93.94 281 GLY B C 1
ATOM 4226 O O . GLY B 1 281 ? -14.945 7.719 23.594 1 93.94 281 GLY B O 1
ATOM 4227 N N . HIS B 1 282 ? -16.297 6.57 22.172 1 92.5 282 HIS B N 1
ATOM 4228 C CA . HIS B 1 282 ? -17.516 7.098 22.75 1 92.5 282 HIS B CA 1
ATOM 4229 C C . HIS B 1 282 ? -17.75 6.543 24.156 1 92.5 282 HIS B C 1
ATOM 4231 O O . HIS B 1 282 ? -17.297 5.441 24.469 1 92.5 282 HIS B O 1
ATOM 4237 N N . ASP B 1 283 ? -18.438 7.316 24.938 1 85.44 283 ASP B N 1
ATOM 4238 C CA . ASP B 1 283 ? -18.719 6.91 26.312 1 85.44 283 ASP B CA 1
ATOM 4239 C C . ASP B 1 283 ? -19.766 5.801 26.359 1 85.44 283 ASP B C 1
ATOM 4241 O O . ASP B 1 283 ? -19.875 5.074 27.344 1 85.44 283 ASP B O 1
ATOM 4245 N N . ASP B 1 284 ? -20.547 5.719 25.344 1 77.5 284 ASP B N 1
ATOM 4246 C CA . ASP B 1 284 ? -21.641 4.75 25.312 1 77.5 284 ASP B CA 1
ATOM 4247 C C . ASP B 1 284 ? -21.141 3.361 24.922 1 77.5 284 ASP B C 1
ATOM 4249 O O . ASP B 1 284 ? -21.891 2.383 24.984 1 77.5 284 ASP B O 1
ATOM 4253 N N . VAL B 1 285 ? -19.938 3.271 24.297 1 63.88 285 VAL B N 1
ATOM 4254 C CA . VAL B 1 285 ? -19.453 1.971 23.844 1 63.88 285 VAL B CA 1
ATOM 4255 C C . VAL B 1 285 ? -18.75 1.263 25.016 1 63.88 285 VAL B C 1
ATOM 4257 O O . VAL B 1 285 ? -17.844 1.815 25.625 1 63.88 285 VAL B O 1
ATOM 4260 N N . GLN B 1 286 ? -19.5 0.646 25.922 1 47.59 286 GLN B N 1
ATOM 4261 C CA . GLN B 1 286 ? -19 -0.193 27 1 47.59 286 GLN B CA 1
ATOM 4262 C C . GLN B 1 286 ? -18.078 -1.286 26.469 1 47.59 286 GLN B C 1
ATOM 4264 O O . GLN B 1 286 ? -18.328 -1.846 25.391 1 47.59 286 GLN B O 1
#

InterPro domains:
  IPR002347 Short-chain dehydrogenase/reductase SDR [PF00106] (5-186)
  IPR002347 Short-chain dehydrogenase/reductase SDR [PR00080] (74-85)
  IPR002347 Short-chain dehydrogenase/reductase SDR [PR00080] (127-135)
  IPR002347 Short-chain dehydrogenase/reductase SDR [PR00080] (147-166)
  IPR002347 Short-chain dehydrogenase/reductase SDR [PR00081] (5-22)
  IPR002347 Short-chain dehydrogenase/reductase SDR [PR00081] (74-85)
  IPR002347 Short-chain dehydrogenase/reductase SDR [PR00081] (121-137)
  IPR002347 Short-chain dehydrogenase/reductase SDR [PR00081] (147-166)
  IPR002347 Short-chain dehydrogenase/reductase SDR [PR00081] (168-185)
  IPR036291 NAD(P)-binding domain superfamily [SSF51735] (2-201)
  IPR051911 Short-chain Dehydrogenases/Reductases (SDR) [PTHR43976] (2-283)
  IPR057326 Ketoreductase domain [SM00822] (4-178)

Nearest PDB structures (foldseek):
  3m1a-assembly4_D  TM=9.224E-01  e=6.965E-27  Streptomyces avermitilis
  3m1a-assembly1_C  TM=9.160E-01  e=5.136E-27  Streptomyces avermitilis
  3m1a-assembly1_G  TM=9.203E-01  e=6.166E-27  Streptomyces avermitilis
  3m1a-assembly6_J  TM=9.273E-01  e=2.086E-26  Streptomyces avermitilis
  3m1a-assembly4_E  TM=9.158E-01  e=1.447E-26  Streptomyces avermitilis

Secondary structure (DSSP, 8-state):
-PPPEEEES--SSHHHHHHHHHHHHTT-EEEEEESSGGGGHHHHHHT-EEEE--TTS-HHHHHHHHHHHHHHHT---EEEE----EE-S-GGGS-HHHHHHHHIIIIIHHHHHHHHHHHHHHHHT-EEEEEE--GGGGS--TT-HHHHHHHHHHHHHHHHHHHHHGGGTEEEEEEEE-SBSSGGGSBTTEEPPSS--GGGTTSHHHHHHHHHHHHTT--SB-HHHHHHHHHHHHTT-GGGTTSPPPSEEEESHHHHHHHHHHHHHHHHHHHHHHHHHGGGB-TT--/-PPPEEEES--SSHHHHHHHHHHHHTT-EEEEEESSGGGGHHHHHTT-EEEE--TTS-HHHHHHHHHHHHHHHT---EEEE----EE-S-GGGS-HHHHHHHHIIIIIHHHHHHHHHHHHHHHHT-EEEEEE--GGGGS--TT-HHHHHHHHHHHHHHHHHHHHHGGGTEEEEEEEE-SBSSGGGSBTTEEPPSS--GGGTTSHHHHHHHHHHHHTT--SB-HHHHHHHHHHHHTT-GGGTTSPPPSEEEESHHHHHHHHHHHHHHHHHHHHHHHHHGGGB-TT--

Foldseek 3Di:
DPAAEEEEEDCLWFLNVLLLLVSVVVPHAYEYEDCDCVSVVVSVVSPYHYDHDDLLDDLVVLLVRVVVSCVVPVAHAEYEADWAFFEFAAPVLADPVRLVVRLSGLPVSLVSNCVNRLVRCLVVLAHEYEREAALLCLDQQARRNSNNVSSVNRLVVQLVVQVVSVVSHYHGAYEYEYWEQMCRLPPPRYDYRPGHDPVCVPHRNVVVNVVSVVCHNVTDHYSNVQSVVVVCLRVCHDPRVPHHRDNYHYHDPVSVVSNVVSVVVVVVVCVVCVVVVVVPDDPPPD/DPAAEEEEEDCLWFLNVLLLLVSVVVPHAYEYEDCDCVSVVVSVVSPYHYDHDDLLDDLVVLLVRVVVSCVVPVAHAEYEADWAFFEFAAPVLADPVRLVVRLSGLPVSLVSNCVSRLVRCLVVLAHEYEREAALLCLDQQARRNSVNVSSVNRLVVQLVVQVVSVVSHYHGAYEYEYWEQMCRLPPPRYDYRPGHDPVCVPHRNVVVNVVSVVCHNVTDHYSNVQSVVVVCLRVCHDPRVPHHRDNYHYHDPVSVVSNVVSVVVVVVVCVVCVVVVVVPDDPPPD

Organism: Coccidioides immitis (strain RS) (NCBI:txid246410)

Solvent-accessible surface area (backbone atoms only — not comparable to full-atom values): 27654 Å² total; per-residue (Å²): 128,81,63,49,32,33,43,34,32,35,26,64,46,44,65,32,30,50,38,50,51,53,42,45,74,71,60,31,44,38,38,38,19,17,70,48,46,82,66,38,45,68,46,39,76,70,66,30,46,72,41,65,44,54,53,64,52,56,57,69,61,47,34,52,46,44,48,56,55,30,63,73,73,71,52,59,38,33,39,36,41,48,46,61,61,42,43,38,32,39,72,77,27,44,52,71,65,57,52,48,53,47,38,34,32,41,32,52,12,46,51,41,50,47,51,44,47,46,62,58,18,46,72,68,48,34,29,35,39,36,39,57,39,30,43,46,29,75,42,39,36,30,16,27,14,66,35,16,12,30,23,17,20,40,41,26,29,31,42,6,43,28,53,51,34,42,87,38,44,26,47,34,23,19,36,21,39,37,57,47,46,44,54,55,74,32,82,88,26,34,43,72,40,91,46,78,57,74,87,40,63,93,33,59,20,47,47,38,58,53,48,51,62,68,40,52,82,65,36,50,20,26,53,69,49,42,34,52,50,52,52,16,36,77,64,34,28,81,96,24,49,91,45,78,74,48,62,57,42,65,29,24,55,63,22,50,49,51,52,43,49,49,32,52,53,49,47,51,50,44,63,72,40,39,70,66,14,47,63,15,48,39,86,83,60,124,130,84,62,50,33,34,42,35,32,35,27,65,46,44,64,32,30,50,38,48,52,52,41,46,74,70,60,32,44,39,40,38,19,17,70,48,45,80,64,37,46,69,45,39,76,69,66,30,45,73,41,63,45,54,54,63,52,56,58,69,60,47,36,51,47,45,49,54,56,29,62,73,75,71,51,60,40,32,39,36,42,47,45,61,60,41,43,39,32,38,75,78,26,43,50,72,67,58,52,48,52,47,35,35,31,42,31,51,12,46,50,41,50,47,52,44,46,47,61,59,19,46,73,67,48,34,30,36,39,35,39,58,39,32,42,46,28,75,43,37,36,30,17,27,15,67,34,17,12,31,23,18,19,39,40,26,28,30,42,5,44,28,52,51,35,41,87,36,45,27,48,34,24,19,36,21,39,37,57,47,47,44,55,54,74,33,82,90,25,34,42,71,41,91,46,78,57,74,87,40,63,90,33,58,20,48,48,38,58,53,47,48,61,67,41,53,82,62,39,49,19,26,50,71,50,42,35,51,49,52,51,18,37,79,65,34,28,78,96,24,49,91,43,77,73,48,63,58,42,66,29,22,52,63,23,51,50,51,53,44,48,49,33,54,52,48,48,50,50,44,62,72,40,40,72,67,15,47,63,16,47,38,86,84,60,121

pLDDT: mean 96.16, std 5.35, range [47.59, 98.94]

Radius of gyration: 23.41 Å; Cα contacts (8 Å, |Δi|>4): 1285; chains: 2; bounding box: 54×70×55 Å